Protein AF-0000000080796125 (afdb_homodimer)

Sequence (684 aa):
MLDFKGGNGMNVGIMGLGVYIPDNYIYAEEIAKRTNIPQWVIEEKFGILK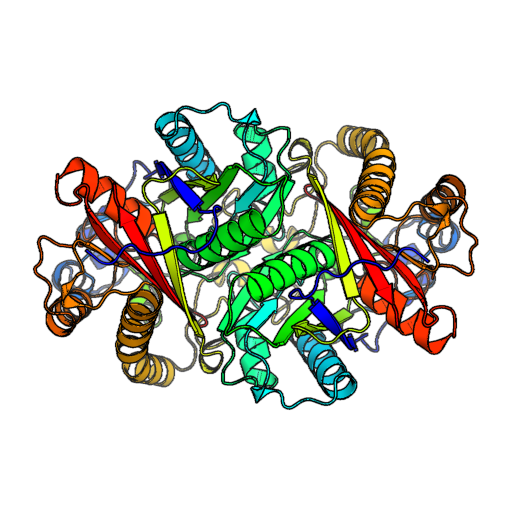KPIPGPEDTTSYMGIQAAKEAIKDAGIDPKDIDLVIWNGGQHKDYPCWLASLKVAHEIGATRAWGFDMEAMCGSMMVGMETAKSLMMNNDNLNTVLLVSGYRNGDLINYEVPETSFMFDIGAGGAALILRKNLNKNLILSSAFRGDGSFSEQCVIEVGGTKKWPMKPEDANKFYFTVREFEKFKANLSEKTMPNFYGVIRDSLKKSGYSEKDIGYLAILHFKRSAHKAVLEELGLKEEQTTYLENYGHLGQNDQVLSMKLALKEGKLNPGDVVVMVGAGIGFVWAATTVKWGMLDFKGGNGMNVGIMGLGVYIPDNYIYAEEIAKRTNIPQWVIEEKFGILKKPIPGPEDTTSYMGIQAAKEAIKDAGIDPKDIDLVIWNGGQHKDYPCWLASLKVAHEIGATRAWGFDMEAMCGSMMVGMETAKSLMMNNDNLNTVLLVSGYRNGDLINYEVPETSFMFDIGAGGAALILRKNLNKNLILSSAFRGDGSFSEQCVIEVGGTKKWPMKPEDANKFYFTVREFEKFKANLSEKTMPNFYGVIRDSLKKSGYSEKDIGYLAILHFKRSAHKAVLEELGLKEEQTTYLENYGHLGQNDQVLSMKLALKEGKLNPGDVVVMVGAGIGFVWAATTVKWG

Radius of gyration: 23.99 Å; Cα contacts (8 Å, |Δi|>4): 1844; chains: 2; bounding box: 51×71×56 Å

Solvent-accessible surface area (backbone atoms only — not comparable to full-atom values): 32157 Å² total; per-residue (Å²): 126,78,66,70,69,62,56,109,59,87,45,39,10,56,53,17,57,18,62,28,69,48,92,41,68,48,39,27,62,58,53,18,68,61,51,76,45,59,43,65,50,36,39,56,45,52,26,23,57,24,21,22,36,66,56,94,75,49,24,19,55,48,26,12,42,52,0,36,54,42,6,38,60,60,44,67,59,58,45,59,61,28,40,33,26,38,20,30,30,47,69,60,22,43,32,45,76,64,48,58,15,24,37,41,29,44,75,64,47,15,74,65,19,27,49,34,28,33,38,32,53,21,13,7,48,43,53,44,50,51,49,50,47,16,41,34,71,68,30,93,83,40,47,26,36,34,43,31,18,15,25,45,65,45,76,33,59,53,62,83,40,69,79,46,51,90,54,71,44,41,12,27,32,12,17,17,37,29,35,26,54,65,58,86,29,28,31,56,65,25,62,24,71,43,35,44,23,90,37,30,75,35,57,37,18,69,33,76,9,47,70,34,65,77,58,44,43,74,40,36,81,44,59,28,58,43,49,47,60,54,67,59,45,50,53,52,46,67,66,45,45,61,60,46,49,53,45,18,49,51,46,5,25,48,73,53,73,44,52,66,88,55,56,41,28,45,22,44,48,54,57,36,38,69,58,56,52,48,51,31,56,75,50,72,49,58,77,73,30,40,60,82,42,27,70,38,25,24,31,52,36,32,26,32,56,48,33,49,53,52,26,50,76,70,68,48,56,51,76,72,26,32,31,38,35,37,25,59,18,80,28,36,29,33,22,10,29,26,28,44,31,78,128,79,68,73,64,65,59,81,84,78,47,38,10,57,54,16,58,18,64,28,70,47,91,40,70,48,40,26,63,59,52,17,66,61,53,75,44,59,43,65,49,37,39,59,45,51,27,24,56,21,21,22,37,65,56,94,76,49,24,18,55,48,25,11,41,52,0,36,54,41,5,38,60,60,44,68,62,60,45,60,62,29,40,32,27,36,20,29,31,49,70,61,22,44,32,47,75,64,48,58,15,25,37,41,29,44,75,64,48,15,76,66,19,26,49,33,30,34,37,34,53,21,13,6,47,44,53,45,50,53,49,51,47,16,41,34,74,67,30,92,84,39,49,25,37,34,42,30,18,15,24,44,63,46,76,31,57,51,61,83,41,70,77,45,53,90,54,71,46,40,12,26,30,12,16,17,38,30,36,25,54,61,59,88,29,28,31,58,64,26,63,24,72,44,35,43,22,89,38,30,76,33,57,38,19,69,33,77,10,47,70,35,62,78,58,44,44,74,40,36,80,44,58,27,56,42,49,48,61,54,67,58,46,52,53,50,45,68,67,46,47,61,61,44,49,53,46,19,47,52,48,5,25,49,71,54,75,43,54,65,88,55,57,42,27,44,22,46,46,54,58,37,38,67,58,54,52,49,51,30,57,75,50,72,49,59,75,73,30,40,60,82,44,28,71,38,24,23,31,51,35,33,25,32,57,49,33,48,54,52,26,51,76,70,67,47,54,52,75,72,26,32,31,38,36,36,25,57,17,81,29,34,28,32,23,11,27,28,29,45,32,78

Secondary structure (DSSP, 8-state):
-------S---EEEEEEEEE--SEEEEHHHHHHHHT--HHIIIIIS--SEEEE--TT--HHHHHHHHHHHHHHHHT--GGG--EEEE-S-SS-SSSS--HHHHHHHHHT-TT-EEEEEEBTBTHHHHHHHHHHHHHHH-TT--EEEEEEEE-GGGG--TT-GGGGGGTTB--EEEEEEEEET--SSEEEEEEEEE-GGGTTTEEE-SSSTTS-S--GGGGGG-SEEESSHHHHHHHHHHHHHHHHHHHHHHHHHHTT--GGGEEEEEE----HHHHHHHHHHHT--GGGB---TTT-B-GGGHHHHHHHHHHHHT-S-TT-EEEEEEEETTTEEEEEEEE--/-------SS--EEEEEEEEE--SEEEEHHHHHHHHT--HHIIIIIS--SEEEE--TT--HHHHHHHHHHHHHHHHT--GGG--EEEE-S-SS-SSSS--HHHHHHHHHT-TT-EEEEEEBTBTHHHHHHHHHHHHHHH-TT--EEEEEEEE-GGGG--TT-GGGGGGTTB--EEEEEEEEET--SSEEEEEEEEE-GGGTTTEEE-SSSGGG-S--GGGGGG-SEEESSHHHHHHHHHHHHHHHHHHHHHHHHHHTT--GGGEEEEEE----HHHHHHHHHHHT--GGGB---TTT-B-GGGHHHHHHHHHHHHT-S-TT-EEEEEEEETTTEEEEEEEE--

Foldseek 3Di:
DPPPCPPVAKFKAWLFKFKWFAPDKDALVVLCVQQVNDSCCCCAWFVAGMATADDPQQFQLSQQLRRQLRRCVSSVDQLLPAAEEEEAADCNGPDHPDFSRVVSCVVSVNVNYDYGYDYPKLQSVQVVVVVLRVCCRVDVPHFKYKYKYWFHLVVQDRSHAVLCVQCSLEHTMMMMTIMGMPPPFQTFAFKFKDFDLVQVPQKDQCDDDPNHDDDDPVSVVSRHIDGDPSVVNVVVCVVPPLVVQVVRQQVQQVSRVHGLVQAQAEQEFEGTPVSVVVNCVVSVHDPLRWDHPNHHGGHRNCSSSVGVVVCVVVVSDDQQGWYKYWYWRGSTMTMIITTRHD/DPPCCPDDFKFKAWLFKFKWFAPDKDALVVLCVQQVNDSVCCCAWFVAGMAGADDPQQFQLSQQLRRQLRRCVSNVDQLLPAAEEEEAADCRGPDHPDFSRVVSCVVSVNVNYDYGYDYPKLQSVQVVVVVLRVCCVVDVPHFKYKYKYWFHLVVQDRSHAVLCVQCSLEHTMMMMTIMGMSPPFFTFAFKFKDFDLVQVPQKDQCDDDPNDPDDDPVSVVSRHIDGDPSVVNVVVCVVPPLVVQVVRQQVQQVSRVHGLVQAQAEQEFEGTPVSVVVNCVVSVHDPLRWDHPNHHGGHRNCRSSVGVVVCVVVVSDDQQGWYKYWYWRGSTMTMIIITRHD

pLDDT: mean 94.79, std 10.9, range [19.53, 98.96]

Structure (mmCIF, N/CA/C/O backbone):
data_AF-0000000080796125-model_v1
#
loop_
_entity.id
_entity.type
_entity.pdbx_description
1 polymer 'Beta-ketoacyl-acyl-carrier-protein synthase I'
#
loop_
_atom_site.group_PDB
_atom_site.id
_atom_site.type_symbol
_atom_site.label_atom_id
_atom_site.label_alt_id
_atom_site.label_comp_id
_atom_site.label_asym_id
_atom_site.label_entity_id
_atom_site.label_seq_id
_atom_site.pdbx_PDB_ins_code
_atom_site.Cartn_x
_atom_site.Cartn_y
_atom_site.Cartn_z
_atom_site.occupancy
_atom_site.B_iso_or_equiv
_atom_site.auth_seq_id
_atom_site.auth_comp_id
_atom_site.auth_asym_id
_atom_site.auth_atom_id
_atom_site.pdbx_PDB_model_num
ATOM 1 N N . MET A 1 1 ? -23.945 32.103 -12.756 1 19.53 1 MET A N 1
ATOM 2 C CA . MET A 1 1 ? -24.343 30.879 -12.066 1 19.53 1 MET A CA 1
ATOM 3 C C . MET A 1 1 ? -24.168 29.663 -12.969 1 19.53 1 MET A C 1
ATOM 5 O O . MET A 1 1 ? -25.003 29.403 -13.837 1 19.53 1 MET A O 1
ATOM 9 N N . LEU A 1 2 ? -23.036 29.545 -13.497 1 23.3 2 LEU A N 1
ATOM 10 C CA . LEU A 1 2 ? -22.85 28.505 -14.503 1 23.3 2 LEU A CA 1
ATOM 11 C C . LEU A 1 2 ? -23.357 27.16 -13.995 1 23.3 2 LEU A C 1
ATOM 13 O O . LEU A 1 2 ? -22.992 26.728 -12.899 1 23.3 2 LEU A O 1
ATOM 17 N N . ASP A 1 3 ? -24.597 26.985 -14.394 1 26.67 3 ASP A N 1
ATOM 18 C CA . ASP A 1 3 ? -25.212 25.682 -14.164 1 26.67 3 ASP A CA 1
ATOM 19 C C . ASP A 1 3 ? -24.198 24.555 -14.35 1 26.67 3 ASP A C 1
ATOM 21 O O . ASP A 1 3 ? -23.645 24.384 -15.439 1 26.67 3 ASP A O 1
ATOM 25 N N . PHE A 1 4 ? -23.351 24.556 -13.465 1 28.19 4 PHE A N 1
ATOM 26 C CA . PHE A 1 4 ? -22.583 23.318 -13.533 1 28.19 4 PHE A CA 1
ATOM 27 C C . PHE A 1 4 ? -23.393 22.214 -14.201 1 28.19 4 PHE A C 1
ATOM 29 O O . PHE A 1 4 ? -24.432 21.799 -13.683 1 28.19 4 PHE A O 1
ATOM 36 N N . LYS A 1 5 ? -23.68 22.642 -15.552 1 27.51 5 LYS A N 1
ATOM 37 C CA . LYS A 1 5 ? -24.301 21.52 -16.249 1 27.51 5 LYS A CA 1
ATOM 38 C C . LYS A 1 5 ? -23.739 20.189 -15.759 1 27.51 5 LYS A C 1
ATOM 40 O O . LYS A 1 5 ? -22.663 19.767 -16.188 1 27.51 5 LYS A O 1
ATOM 45 N N . GLY A 1 6 ? -23.781 20.01 -14.446 1 34.43 6 GLY A N 1
ATOM 46 C CA . GLY A 1 6 ? -23.702 18.584 -14.168 1 34.43 6 GLY A CA 1
ATOM 47 C C . GLY A 1 6 ? -24.357 17.731 -15.238 1 34.43 6 GLY A C 1
ATOM 48 O O . GLY A 1 6 ? -25.559 17.852 -15.486 1 34.43 6 GLY A O 1
ATOM 49 N N . GLY A 1 7 ? -24.063 17.689 -16.343 1 33.15 7 GLY A N 1
ATOM 50 C CA . GLY A 1 7 ? -24.895 16.839 -17.179 1 33.15 7 GLY A CA 1
ATOM 51 C C . GLY A 1 7 ? -25.77 15.891 -16.382 1 33.15 7 GLY A C 1
ATOM 52 O O . GLY A 1 7 ? -25.632 15.788 -15.161 1 33.15 7 GLY A O 1
ATOM 53 N N . ASN A 1 8 ? -26.797 15.206 -16.867 1 43.81 8 ASN A N 1
ATOM 54 C CA . ASN A 1 8 ? -27.827 14.313 -16.349 1 43.81 8 ASN A CA 1
ATOM 55 C C . ASN A 1 8 ? -27.356 13.582 -15.095 1 43.81 8 ASN A C 1
ATOM 57 O O . ASN A 1 8 ? -28.011 12.644 -14.635 1 43.81 8 ASN A O 1
ATOM 61 N N . GLY A 1 9 ? -25.667 13.226 -14.899 1 57.75 9 GLY A N 1
ATOM 62 C CA . GLY A 1 9 ? -24.594 12.286 -15.182 1 57.75 9 GLY A CA 1
ATOM 63 C C . GLY A 1 9 ? -23.858 11.829 -13.937 1 57.75 9 GLY A C 1
ATOM 64 O O . GLY A 1 9 ? -23.945 12.47 -12.888 1 57.75 9 GLY A O 1
ATOM 65 N N . MET A 1 10 ? -23.435 10.96 -13.658 1 85.76 10 MET A N 1
ATOM 66 C CA . MET A 1 10 ? -22.859 10.29 -12.495 1 85.76 10 MET A CA 1
ATOM 67 C C . MET A 1 10 ? -21.829 11.18 -11.809 1 85.76 10 MET A C 1
ATOM 69 O O . MET A 1 10 ? -21.03 11.84 -12.475 1 85.76 10 MET A O 1
ATOM 73 N N . ASN A 1 11 ? -22.295 11.659 -10.553 1 95.44 11 ASN A N 1
ATOM 74 C CA . ASN A 1 11 ? -21.374 12.439 -9.734 1 95.44 11 ASN A CA 1
ATOM 75 C C . ASN A 1 11 ? -20.986 11.692 -8.461 1 95.44 11 ASN A C 1
ATOM 77 O O . ASN A 1 11 ? -21.543 10.635 -8.162 1 95.44 11 ASN A O 1
ATOM 81 N N . VAL A 1 12 ? -19.927 12.253 -7.77 1 98.42 12 VAL A N 1
ATOM 82 C CA . VAL A 1 12 ? -19.45 11.693 -6.51 1 98.42 12 VAL A CA 1
ATOM 83 C C . VAL A 1 12 ? -19.262 12.811 -5.487 1 98.42 12 VAL A C 1
ATOM 85 O O . VAL A 1 12 ? -18.664 13.845 -5.791 1 98.42 12 VAL A O 1
ATOM 88 N N . GLY A 1 13 ? -19.877 12.64 -4.344 1 98.73 13 GLY A N 1
ATOM 89 C CA . GLY A 1 13 ? -19.746 13.613 -3.271 1 98.73 13 GLY A CA 1
ATOM 90 C C . GLY A 1 13 ? -19.175 13.022 -1.996 1 98.73 13 GLY A C 1
ATOM 91 O O . GLY A 1 13 ? -19.126 11.8 -1.84 1 98.73 13 GLY A O 1
ATOM 92 N N . ILE A 1 14 ? -18.662 13.856 -1.145 1 98.87 14 ILE A N 1
ATOM 93 C CA . ILE A 1 14 ? -18.195 13.478 0.184 1 98.87 14 ILE A CA 1
ATOM 94 C C . ILE A 1 14 ? -19.375 13.436 1.153 1 98.87 14 ILE A C 1
ATOM 96 O O . ILE A 1 14 ? -19.985 14.467 1.442 1 98.87 14 ILE A O 1
ATOM 100 N N . MET A 1 15 ? -19.645 12.259 1.721 1 98.59 15 MET A N 1
ATOM 101 C CA . MET A 1 15 ? -20.824 12.043 2.556 1 98.59 15 MET A CA 1
ATOM 102 C C . MET A 1 15 ? -20.474 12.169 4.035 1 98.59 15 MET A C 1
ATOM 104 O O . MET A 1 15 ? -21.335 12.494 4.855 1 98.59 15 MET A O 1
ATOM 108 N N . GLY A 1 16 ? -19.234 11.904 4.31 1 98.68 16 GLY A N 1
ATOM 109 C CA . GLY A 1 16 ? -18.769 11.972 5.686 1 98.68 16 GLY A CA 1
ATOM 110 C C . GLY A 1 16 ? -17.265 12.131 5.8 1 98.68 16 GLY A C 1
ATOM 111 O O . GLY A 1 16 ? -16.521 11.696 4.918 1 98.68 16 GLY A O 1
ATOM 112 N N . LEU A 1 17 ? -16.878 12.777 6.931 1 98.39 17 LEU A N 1
ATOM 113 C CA . LEU A 1 17 ? -15.475 12.99 7.269 1 98.39 17 LEU A CA 1
ATOM 114 C C . LEU A 1 17 ? -15.187 12.544 8.699 1 98.39 17 LEU A C 1
ATOM 116 O O . LEU A 1 17 ? -16.027 12.711 9.586 1 98.39 17 LEU A O 1
ATOM 120 N N . GLY A 1 18 ? -13.992 12.006 8.875 1 98.89 18 GLY A N 1
ATOM 121 C CA . GLY A 1 18 ? -13.506 11.657 10.2 1 98.89 18 GLY A CA 1
ATOM 122 C C . GLY A 1 18 ? -12.016 11.888 10.37 1 98.89 18 GLY A C 1
ATOM 123 O O . GLY A 1 18 ? -11.25 11.762 9.412 1 98.89 18 GLY A O 1
ATOM 124 N N . VAL A 1 19 ? -11.638 12.308 11.588 1 98.88 19 VAL A N 1
ATOM 125 C CA . VAL A 1 19 ? -10.237 12.476 11.959 1 98.88 19 VAL A CA 1
ATOM 126 C C . VAL A 1 19 ? -9.992 11.873 13.341 1 98.88 19 VAL A C 1
ATOM 128 O O . VAL A 1 19 ? -10.903 11.815 14.17 1 98.88 19 VAL A O 1
ATOM 131 N N . TYR A 1 20 ? -8.888 11.395 13.505 1 98.93 20 TYR A N 1
ATOM 132 C CA . TYR A 1 20 ? -8.406 10.945 14.805 1 98.93 20 TYR A CA 1
ATOM 133 C C . TYR A 1 20 ? -7.06 11.579 15.137 1 98.93 20 TYR A C 1
ATOM 135 O O . TYR A 1 20 ? -6.124 11.519 14.336 1 98.93 20 TYR A O 1
ATOM 143 N N . ILE A 1 21 ? -6.957 12.165 16.261 1 98.83 21 ILE A N 1
ATOM 144 C CA . ILE A 1 21 ? -5.736 12.77 16.782 1 98.83 21 ILE A CA 1
ATOM 145 C C . ILE A 1 21 ? -5.352 12.104 18.101 1 98.83 21 ILE A C 1
ATOM 147 O O . ILE A 1 21 ? -6.153 12.061 19.038 1 98.83 21 ILE A O 1
ATOM 151 N N . PRO A 1 22 ? -4.109 11.604 18.17 1 98.62 22 PRO A N 1
ATOM 152 C CA . PRO A 1 22 ? -3.655 11.054 19.45 1 98.62 22 PRO A CA 1
ATOM 153 C C . PRO A 1 22 ? -3.72 12.072 20.586 1 98.62 22 PRO A C 1
ATOM 155 O O . PRO A 1 22 ? -3.669 13.28 20.341 1 98.62 22 PRO A O 1
ATOM 158 N N . ASP A 1 23 ? -3.743 11.518 21.784 1 97.25 23 ASP A N 1
ATOM 159 C CA . ASP A 1 23 ? -3.919 12.367 22.958 1 97.25 23 ASP A CA 1
ATOM 160 C C . ASP A 1 23 ? -2.585 12.953 23.417 1 97.25 23 ASP A C 1
ATOM 162 O O . ASP A 1 23 ? -2.556 13.918 24.184 1 97.25 23 ASP A O 1
ATOM 166 N N . ASN A 1 24 ? -1.433 12.44 23.016 1 97.97 24 ASN A N 1
ATOM 167 C CA . ASN A 1 24 ? -0.111 12.896 23.431 1 97.97 24 ASN A CA 1
ATOM 168 C C . ASN A 1 24 ? 0.459 13.923 22.458 1 97.97 24 ASN A C 1
ATOM 170 O O . ASN A 1 24 ? 0.29 13.795 21.244 1 97.97 24 ASN A O 1
ATOM 174 N N . TYR A 1 25 ? 1.162 14.876 22.996 1 98.3 25 TYR A N 1
ATOM 175 C CA . TYR A 1 25 ? 1.769 15.933 22.195 1 98.3 25 TYR A CA 1
ATOM 176 C C . TYR A 1 25 ? 3.224 16.151 22.593 1 98.3 25 TYR A C 1
ATOM 178 O O . TYR A 1 25 ? 3.609 15.884 23.734 1 98.3 25 TYR A O 1
ATOM 186 N N . ILE A 1 26 ? 4.023 16.596 21.66 1 98.32 26 ILE A N 1
ATOM 187 C CA . ILE A 1 26 ? 5.332 17.189 21.911 1 98.32 26 ILE A CA 1
ATOM 188 C C . ILE A 1 26 ? 5.298 18.677 21.568 1 98.32 26 ILE A C 1
ATOM 190 O O . ILE A 1 26 ? 4.742 19.071 20.54 1 98.32 26 ILE A O 1
ATOM 194 N N . TYR A 1 27 ? 5.819 19.433 22.403 1 98.03 27 TYR A N 1
ATOM 195 C CA . TYR A 1 27 ? 5.768 20.883 22.25 1 98.03 27 TYR A CA 1
ATOM 196 C C . TYR A 1 27 ? 7.053 21.411 21.624 1 98.03 27 TYR A C 1
ATOM 198 O O . TYR A 1 27 ? 8.074 20.719 21.61 1 98.03 27 TYR A O 1
ATOM 206 N N . ALA A 1 28 ? 6.93 22.665 21.119 1 98.11 28 ALA A N 1
ATOM 207 C CA . ALA A 1 28 ? 8.064 23.315 20.467 1 98.11 28 ALA A CA 1
ATOM 208 C C . ALA A 1 28 ? 9.292 23.314 21.373 1 98.11 28 ALA A C 1
ATOM 210 O O . ALA A 1 28 ? 10.418 23.139 20.902 1 98.11 28 ALA A O 1
ATOM 211 N N . GLU A 1 29 ? 9.134 23.476 22.586 1 97.73 29 GLU A N 1
ATOM 212 C CA . GLU A 1 29 ? 10.23 23.496 23.55 1 97.73 29 GLU A CA 1
ATOM 213 C C . GLU A 1 29 ? 10.989 22.172 23.551 1 97.73 29 GLU A C 1
ATOM 215 O O . GLU A 1 29 ? 12.221 22.156 23.521 1 97.73 29 GLU A O 1
ATOM 220 N N . GLU A 1 30 ? 10.266 21.141 23.653 1 97.24 30 GLU A N 1
ATOM 221 C CA . GLU A 1 30 ? 10.898 19.825 23.673 1 97.24 30 GLU A CA 1
ATOM 222 C C . GLU A 1 30 ? 11.597 19.528 22.35 1 97.24 30 GLU A C 1
ATOM 224 O O . GLU A 1 30 ? 12.674 18.929 22.331 1 97.24 30 GLU A O 1
ATOM 229 N N . ILE A 1 31 ? 10.97 19.915 21.206 1 96.9 31 ILE A N 1
ATOM 230 C CA . ILE A 1 31 ? 11.607 19.739 19.906 1 96.9 31 ILE A CA 1
ATOM 231 C C . ILE A 1 31 ? 12.923 20.513 19.866 1 96.9 31 ILE A C 1
ATOM 233 O O . ILE A 1 31 ? 13.936 20.003 19.381 1 96.9 31 ILE A O 1
ATOM 237 N N . ALA A 1 32 ? 12.884 21.741 20.327 1 96.8 32 ALA A N 1
ATOM 238 C CA . ALA A 1 32 ? 14.091 22.563 20.389 1 96.8 32 ALA A CA 1
ATOM 239 C C . ALA A 1 32 ? 15.19 21.864 21.185 1 96.8 32 ALA A C 1
ATOM 241 O O . ALA A 1 32 ? 16.346 21.826 20.757 1 96.8 32 ALA A O 1
ATOM 242 N N . LYS A 1 33 ? 14.874 21.236 22.28 1 96.19 33 LYS A N 1
ATOM 243 C CA . LYS A 1 33 ? 15.829 20.532 23.132 1 96.19 33 LYS A CA 1
ATOM 244 C C . LYS A 1 33 ? 16.424 19.326 22.411 1 96.19 33 LYS A C 1
ATOM 246 O O . LYS A 1 33 ? 17.628 19.077 22.496 1 96.19 33 LYS A O 1
ATOM 251 N N . ARG A 1 34 ? 15.628 18.677 21.67 1 95.34 34 ARG A N 1
ATOM 252 C CA . ARG A 1 34 ? 16.062 17.449 21.012 1 95.34 34 ARG A CA 1
ATOM 253 C C . ARG A 1 34 ? 16.924 17.756 19.792 1 95.34 34 ARG A C 1
ATOM 255 O O . ARG A 1 34 ? 17.694 16.907 19.34 1 95.34 34 ARG A O 1
ATOM 262 N N . THR A 1 35 ? 16.798 18.891 19.136 1 94.76 35 THR A N 1
ATOM 263 C CA . THR A 1 35 ? 17.423 19.176 17.849 1 94.76 35 THR A CA 1
ATOM 264 C C . THR A 1 35 ? 18.518 20.229 18.002 1 94.76 35 THR A C 1
ATOM 266 O O . THR A 1 35 ? 19.313 20.443 17.084 1 94.76 35 THR A O 1
ATOM 269 N N . ASN A 1 36 ? 18.609 21.051 19.01 1 91.45 36 ASN A N 1
ATOM 270 C CA . ASN A 1 36 ? 19.487 22.191 19.254 1 91.45 36 ASN A CA 1
ATOM 271 C C . ASN A 1 36 ? 19.158 23.36 18.33 1 91.45 36 ASN A C 1
ATOM 273 O O . ASN A 1 36 ? 20.04 24.146 17.978 1 91.45 36 ASN A O 1
ATOM 277 N N . ILE A 1 37 ? 17.994 23.367 17.775 1 95.82 37 ILE A N 1
ATOM 278 C CA . ILE A 1 37 ? 17.431 24.509 17.064 1 95.82 37 ILE A CA 1
ATOM 279 C C . ILE A 1 37 ? 16.691 25.415 18.045 1 95.82 37 ILE A C 1
ATOM 281 O O . ILE A 1 37 ? 15.929 24.936 18.889 1 95.82 37 ILE A O 1
ATOM 285 N N . PRO A 1 38 ? 16.919 26.672 17.943 1 97.12 38 PRO A N 1
ATOM 286 C CA . PRO A 1 38 ? 16.219 27.56 18.874 1 97.12 38 PRO A CA 1
ATOM 287 C C . PRO A 1 38 ? 14.7 27.423 18.792 1 97.12 38 PRO A C 1
ATOM 289 O O . PRO A 1 38 ? 14.15 27.253 17.701 1 97.12 38 PRO A O 1
ATOM 292 N N . GLN A 1 39 ? 14.13 27.516 19.976 1 97.34 39 GLN A N 1
ATOM 293 C CA . GLN A 1 39 ? 12.686 27.327 20.074 1 97.34 39 GLN A CA 1
ATOM 294 C C . GLN A 1 39 ? 11.943 28.284 19.146 1 97.34 39 GLN A C 1
ATOM 296 O O . GLN A 1 39 ? 10.946 27.908 18.526 1 97.34 39 GLN A O 1
ATOM 301 N N . TRP A 1 40 ? 12.373 29.556 18.996 1 97.53 40 TRP A N 1
ATOM 302 C CA . TRP A 1 40 ? 11.683 30.542 18.169 1 97.53 40 TRP A CA 1
ATOM 303 C C . TRP A 1 40 ? 11.694 30.125 16.702 1 97.53 40 TRP A C 1
ATOM 305 O O . TRP A 1 40 ? 10.758 30.427 15.958 1 97.53 40 TRP A O 1
ATOM 315 N N . VAL A 1 41 ? 12.743 29.429 16.243 1 97.31 41 VAL A N 1
ATOM 316 C CA . VAL A 1 41 ? 12.821 28.942 14.869 1 97.31 41 VAL A CA 1
ATOM 317 C C . VAL A 1 41 ? 11.763 27.865 14.642 1 97.31 41 VAL A C 1
ATOM 319 O O . VAL A 1 41 ? 11.102 27.845 13.6 1 97.31 41 VAL A O 1
ATOM 322 N N . ILE A 1 42 ? 11.589 26.97 15.654 1 97.1 42 ILE A N 1
ATOM 323 C CA . ILE A 1 42 ? 10.583 25.917 15.577 1 97.1 42 ILE A CA 1
ATOM 324 C C . ILE A 1 42 ? 9.189 26.538 15.527 1 97.1 42 ILE A C 1
ATOM 326 O O . ILE A 1 42 ? 8.367 26.167 14.685 1 97.1 42 ILE A O 1
ATOM 330 N N . GLU A 1 43 ? 8.926 27.531 16.342 1 98.01 43 GLU A N 1
ATOM 331 C CA . GLU A 1 43 ? 7.607 28.147 16.452 1 98.01 43 GLU A CA 1
ATOM 332 C C . GLU A 1 43 ? 7.311 29.035 15.247 1 98.01 43 GLU A C 1
ATOM 334 O O . GLU A 1 43 ? 6.22 28.972 14.676 1 98.01 43 GLU A O 1
ATOM 339 N N . GLU A 1 44 ? 8.274 29.809 14.74 1 96.49 44 GLU A N 1
ATOM 340 C CA . GLU A 1 44 ? 8.005 30.842 13.745 1 96.49 44 GLU A CA 1
ATOM 341 C C . GLU A 1 44 ? 8.323 30.348 12.336 1 96.49 44 GLU A C 1
ATOM 343 O O . GLU A 1 44 ? 7.595 30.65 11.388 1 96.49 44 GLU A O 1
ATOM 348 N N . LYS A 1 45 ? 9.4 29.594 12.204 1 95.71 45 LYS A N 1
ATOM 349 C CA . LYS A 1 45 ? 9.804 29.159 10.87 1 95.71 45 LYS A CA 1
ATOM 350 C C . LYS A 1 45 ? 9.153 27.828 10.505 1 95.71 45 LYS A C 1
ATOM 352 O O . LYS A 1 45 ? 8.483 27.721 9.475 1 95.71 45 LYS A O 1
ATOM 357 N N . PHE A 1 46 ? 9.273 26.833 11.424 1 95.74 46 PHE A N 1
ATOM 358 C CA . PHE A 1 46 ? 8.622 25.554 11.168 1 95.74 46 PHE A CA 1
ATOM 359 C C . PHE A 1 46 ? 7.114 25.667 11.359 1 95.74 46 PHE A C 1
ATOM 361 O O . PHE A 1 46 ? 6.356 24.83 10.864 1 95.74 46 PHE A O 1
ATOM 368 N N . GLY A 1 47 ? 6.699 26.699 12.16 1 97.25 47 GLY A N 1
ATOM 369 C CA . GLY A 1 47 ? 5.283 26.94 12.388 1 97.25 47 GLY A CA 1
ATOM 370 C C . GLY A 1 47 ? 4.636 25.898 13.28 1 97.25 47 GLY A C 1
ATOM 371 O O . GLY A 1 47 ? 3.487 25.51 13.059 1 97.25 47 GLY A O 1
ATOM 372 N N . ILE A 1 48 ? 5.382 25.354 14.313 1 97.9 48 ILE A N 1
ATOM 373 C CA . ILE A 1 48 ? 4.856 24.323 15.2 1 97.9 48 ILE A CA 1
ATOM 374 C C . ILE A 1 48 ? 4.864 24.83 16.641 1 97.9 48 ILE A C 1
ATOM 376 O O . ILE A 1 48 ? 5.919 25.177 17.178 1 97.9 48 ILE A O 1
ATOM 380 N N . LEU A 1 49 ? 3.684 24.916 17.238 1 98.49 49 LEU A N 1
ATOM 381 C CA . LEU A 1 49 ? 3.589 25.133 18.678 1 98.49 49 LEU A CA 1
ATOM 382 C C . LEU A 1 49 ? 3.569 23.805 19.427 1 98.49 49 LEU A C 1
ATOM 384 O O . LEU A 1 49 ? 4.182 23.678 20.49 1 98.49 49 LEU A O 1
ATOM 388 N N . LYS A 1 50 ? 2.929 22.83 18.94 1 98.57 50 LYS A N 1
ATOM 389 C CA . LYS A 1 50 ? 2.892 21.436 19.374 1 98.57 50 LYS A CA 1
ATOM 390 C C . LYS A 1 50 ? 2.446 20.519 18.239 1 98.57 50 LYS A C 1
ATOM 392 O O . LYS A 1 50 ? 1.905 20.983 17.234 1 98.57 50 LYS A O 1
ATOM 397 N N . LYS A 1 51 ? 2.673 19.295 18.37 1 98.68 51 LYS A N 1
ATOM 398 C CA . LYS A 1 51 ? 2.196 18.303 17.411 1 98.68 51 LYS A CA 1
ATOM 399 C C . LYS A 1 51 ? 1.895 16.974 18.098 1 98.68 51 LYS A C 1
ATOM 401 O O . LYS A 1 51 ? 2.542 16.62 19.086 1 98.68 51 LYS A O 1
ATOM 406 N N . PRO A 1 52 ? 0.859 16.257 17.615 1 98.79 52 PRO A N 1
ATOM 407 C CA . PRO A 1 52 ? 0.504 14.978 18.235 1 98.79 52 PRO A CA 1
ATOM 408 C C . PRO A 1 52 ? 1.536 13.885 17.967 1 98.79 52 PRO A C 1
ATOM 410 O O . PRO A 1 52 ? 2.084 13.805 16.865 1 98.79 52 PRO A O 1
ATOM 413 N N . ILE A 1 53 ? 1.809 13.069 18.981 1 98.2 53 ILE A N 1
ATOM 414 C CA . ILE A 1 53 ? 2.651 11.882 18.879 1 98.2 53 ILE A CA 1
ATOM 415 C C . ILE A 1 53 ? 1.861 10.65 19.315 1 98.2 53 ILE A C 1
ATOM 417 O O . ILE A 1 53 ? 0.982 10.74 20.175 1 98.2 53 ILE A O 1
ATOM 421 N N . PRO A 1 54 ? 2.116 9.541 18.711 1 98.23 54 PRO A N 1
ATOM 422 C CA . PRO A 1 54 ? 1.336 8.337 19.006 1 98.23 54 PRO A CA 1
ATOM 423 C C . PRO A 1 54 ? 1.61 7.784 20.403 1 98.23 54 PRO A C 1
ATOM 425 O O . PRO A 1 54 ? 2.749 7.827 20.875 1 98.23 54 PRO A O 1
ATOM 428 N N . GLY A 1 55 ? 0.556 7.321 21.066 1 96.59 55 GLY A N 1
ATOM 429 C CA . GLY A 1 55 ? 0.693 6.501 22.259 1 96.59 55 GLY A CA 1
ATOM 430 C C . GLY A 1 55 ? 0.808 5.019 21.955 1 96.59 55 GLY A C 1
ATOM 431 O O . GLY A 1 55 ? 0.913 4.626 20.791 1 96.59 55 GLY A O 1
ATOM 432 N N . PRO A 1 56 ? 0.732 4.172 22.976 1 93.87 56 PRO A N 1
ATOM 433 C CA . PRO A 1 56 ? 0.939 2.732 22.802 1 93.87 56 PRO A CA 1
ATOM 434 C C . PRO A 1 56 ? -0.141 2.08 21.942 1 93.87 56 PRO A C 1
ATOM 436 O O . PRO A 1 56 ? 0.131 1.103 21.239 1 93.87 56 PRO A O 1
ATOM 439 N N . GLU A 1 57 ? -1.311 2.61 21.951 1 96.41 57 GLU A N 1
ATOM 440 C CA . GLU A 1 57 ? -2.414 2 21.215 1 96.41 57 GLU A CA 1
ATOM 441 C C . GLU A 1 57 ? -2.53 2.583 19.81 1 96.41 57 GLU A C 1
ATOM 443 O O . GLU A 1 57 ? -3.246 2.043 18.964 1 96.41 57 GLU A O 1
ATOM 448 N N . ASP A 1 58 ? -1.87 3.688 19.536 1 98.43 58 ASP A N 1
ATOM 449 C CA . ASP A 1 58 ? -2.031 4.453 18.303 1 98.43 58 ASP A CA 1
ATOM 450 C C . ASP A 1 58 ? -1.165 3.88 17.184 1 98.43 58 ASP A C 1
ATOM 452 O O . ASP A 1 58 ? -0.271 4.559 16.674 1 98.43 58 ASP A O 1
ATOM 456 N N . THR A 1 59 ? -1.494 2.572 16.786 1 98.51 59 THR A N 1
ATOM 457 C CA . THR A 1 59 ? -0.881 2.081 15.557 1 98.51 59 THR A CA 1
ATOM 458 C C . THR A 1 59 ? -1.442 2.813 14.342 1 98.51 59 THR A C 1
ATOM 460 O O . THR A 1 59 ? -2.458 3.505 14.442 1 98.51 59 THR A O 1
ATOM 463 N N . THR A 1 60 ? -0.713 2.721 13.3 1 98.69 60 THR A N 1
ATOM 464 C CA . THR A 1 60 ? -1.129 3.427 12.094 1 98.69 60 THR A CA 1
ATOM 465 C C . THR A 1 60 ? -2.549 3.032 11.699 1 98.69 60 THR A C 1
ATOM 467 O O . THR A 1 60 ? -3.398 3.896 11.469 1 98.69 60 THR A O 1
ATOM 470 N N . SER A 1 61 ? -2.885 1.675 11.649 1 98.66 61 SER A N 1
ATOM 471 C CA . SER A 1 61 ? -4.219 1.24 11.247 1 98.66 61 SER A CA 1
ATOM 472 C C . SER A 1 61 ? -5.26 1.605 12.3 1 98.66 61 SER A C 1
ATOM 474 O O . SER A 1 61 ? -6.407 1.91 11.967 1 98.66 61 SER A O 1
ATOM 476 N N . TYR A 1 62 ? -4.849 1.594 13.61 1 98.74 62 TYR A N 1
ATOM 477 C CA . TYR A 1 62 ? -5.781 1.975 14.666 1 98.74 62 TYR A CA 1
ATOM 478 C C . TYR A 1 62 ? -6.289 3.397 14.457 1 98.74 62 TYR A C 1
ATOM 480 O O . TYR A 1 62 ? -7.494 3.649 14.531 1 98.74 62 TYR A O 1
ATOM 488 N N . MET A 1 63 ? -5.402 4.29 14.191 1 98.91 63 MET A N 1
ATOM 489 C CA . MET A 1 63 ? -5.781 5.688 14.003 1 98.91 63 MET A CA 1
ATOM 490 C C . MET A 1 63 ? -6.699 5.845 12.795 1 98.91 63 MET A C 1
ATOM 492 O O . MET A 1 63 ? -7.677 6.592 12.847 1 98.91 63 MET A O 1
ATOM 496 N N . GLY A 1 64 ? -6.354 5.152 11.689 1 98.92 64 GLY A N 1
ATOM 497 C CA . GLY A 1 64 ? -7.242 5.153 10.538 1 98.92 64 GLY A CA 1
ATOM 498 C C . GLY A 1 64 ? -8.614 4.58 10.842 1 98.92 64 GLY A C 1
ATOM 499 O O . GLY A 1 64 ? -9.629 5.113 10.389 1 98.92 64 GLY A O 1
ATOM 500 N N . ILE A 1 65 ? -8.684 3.474 11.615 1 98.92 65 ILE A N 1
ATOM 501 C CA . ILE A 1 65 ? -9.936 2.809 11.959 1 98.92 65 ILE A CA 1
ATOM 502 C C . ILE A 1 65 ? -10.808 3.749 12.789 1 98.92 65 ILE A C 1
ATOM 504 O O . ILE A 1 65 ? -12.011 3.864 12.547 1 98.92 65 ILE A O 1
ATOM 508 N N . GLN A 1 66 ? -10.191 4.419 13.754 1 98.93 66 GLN A N 1
ATOM 509 C CA . GLN A 1 66 ? -10.947 5.373 14.559 1 98.93 66 GLN A CA 1
ATOM 510 C C . GLN A 1 66 ? -11.5 6.504 13.696 1 98.93 66 GLN A C 1
ATOM 512 O O . GLN A 1 66 ? -12.654 6.907 13.857 1 98.93 66 GLN A O 1
ATOM 517 N N . ALA A 1 67 ? -10.687 7.033 12.801 1 98.94 67 ALA A N 1
ATOM 518 C CA . ALA A 1 67 ? -11.153 8.064 11.878 1 98.94 67 ALA A CA 1
ATOM 519 C C . ALA A 1 67 ? -12.292 7.545 11.005 1 98.94 67 ALA A C 1
ATOM 521 O O . ALA A 1 67 ? -13.256 8.267 10.738 1 98.94 67 ALA A O 1
ATOM 522 N N . ALA A 1 68 ? -12.183 6.321 10.502 1 98.96 68 ALA A N 1
ATOM 523 C CA . ALA A 1 68 ? -13.221 5.707 9.677 1 98.96 68 ALA A CA 1
ATOM 524 C C . ALA A 1 68 ? -14.537 5.598 10.441 1 98.96 68 ALA A C 1
ATOM 526 O O . ALA A 1 68 ? -15.606 5.87 9.891 1 98.96 68 ALA A O 1
ATOM 527 N N . LYS A 1 69 ? -14.422 5.138 11.701 1 98.91 69 LYS A N 1
ATOM 528 C CA . LYS A 1 69 ? -15.624 5.046 12.526 1 98.91 69 LYS A CA 1
ATOM 529 C C . LYS A 1 69 ? -16.307 6.404 12.657 1 98.91 69 LYS A C 1
ATOM 531 O O . LYS A 1 69 ? -17.533 6.499 12.572 1 98.91 69 LYS A O 1
ATOM 536 N N . GLU A 1 70 ? -15.547 7.434 12.851 1 98.89 70 GLU A N 1
ATOM 537 C CA . GLU A 1 70 ? -16.111 8.779 12.923 1 98.89 70 GLU A CA 1
ATOM 538 C C . GLU A 1 70 ? -16.749 9.182 11.597 1 98.89 70 GLU A C 1
ATOM 540 O O . GLU A 1 70 ? -17.826 9.782 11.577 1 98.89 70 GLU A O 1
ATOM 545 N N . ALA A 1 71 ? -16.051 8.918 10.489 1 98.89 71 ALA A N 1
ATOM 546 C CA . ALA A 1 71 ? -16.588 9.259 9.174 1 98.89 71 ALA A CA 1
ATOM 547 C C . ALA A 1 71 ? -17.909 8.538 8.918 1 98.89 71 ALA A C 1
ATOM 549 O O . ALA A 1 71 ? -18.83 9.108 8.329 1 98.89 71 ALA A O 1
ATOM 550 N N . ILE A 1 72 ? -18.013 7.287 9.257 1 98.88 72 ILE A N 1
ATOM 551 C CA . ILE A 1 72 ? -19.216 6.48 9.086 1 98.88 72 ILE A CA 1
ATOM 552 C C . ILE A 1 72 ? -20.362 7.085 9.895 1 98.88 72 ILE A C 1
ATOM 554 O O . ILE A 1 72 ? -21.485 7.204 9.4 1 98.88 72 ILE A O 1
ATOM 558 N N . LYS A 1 73 ? -20.045 7.423 11.129 1 98.71 73 LYS A N 1
ATOM 559 C CA . LYS A 1 73 ? -21.037 8.093 11.965 1 98.71 73 LYS A CA 1
ATOM 560 C C . LYS A 1 73 ? -21.494 9.405 11.334 1 98.71 73 LYS A C 1
ATOM 562 O O . LYS A 1 73 ? -22.692 9.69 11.281 1 98.71 73 LYS A O 1
ATOM 567 N N . ASP A 1 74 ? -20.587 10.177 10.879 1 98.55 74 ASP A N 1
ATOM 568 C CA . ASP A 1 74 ? -20.883 11.453 10.237 1 98.55 74 ASP A CA 1
ATOM 569 C C . ASP A 1 74 ? -21.752 11.256 8.996 1 98.55 74 ASP A C 1
ATOM 571 O O . ASP A 1 74 ? -22.65 12.056 8.728 1 98.55 74 ASP A O 1
ATOM 575 N N . ALA A 1 75 ? -21.493 10.263 8.198 1 98.41 75 ALA A N 1
ATOM 576 C CA . ALA A 1 75 ? -22.223 9.961 6.969 1 98.41 75 ALA A CA 1
ATOM 577 C C . ALA A 1 75 ? -23.598 9.376 7.277 1 98.41 75 ALA A C 1
ATOM 579 O O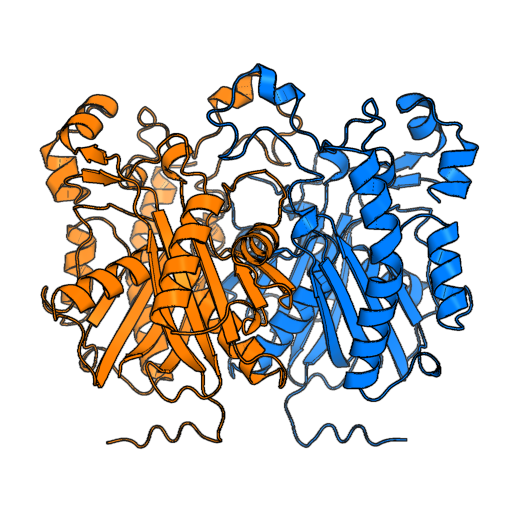 . ALA A 1 75 ? -24.483 9.368 6.418 1 98.41 75 ALA A O 1
ATOM 580 N N . GLY A 1 76 ? -23.734 8.747 8.474 1 98.48 76 GLY A N 1
ATOM 581 C CA . GLY A 1 76 ? -24.997 8.137 8.859 1 98.48 76 GLY A CA 1
ATOM 582 C C . GLY A 1 76 ? -25.316 6.88 8.072 1 98.48 76 GLY A C 1
ATOM 583 O O . GLY A 1 76 ? -26.455 6.68 7.646 1 98.48 76 GLY A O 1
ATOM 584 N N . ILE A 1 77 ? -24.39 6.014 7.861 1 98.35 77 ILE A N 1
ATOM 585 C CA . ILE A 1 77 ? -24.617 4.81 7.07 1 98.35 77 ILE A CA 1
ATOM 586 C C . ILE A 1 77 ? -24.248 3.576 7.891 1 98.35 77 ILE A C 1
ATOM 588 O O . ILE A 1 77 ? -23.62 3.69 8.946 1 98.35 77 ILE A O 1
ATOM 592 N N . ASP A 1 78 ? -24.651 2.391 7.394 1 98.47 78 ASP A N 1
ATOM 593 C CA . ASP A 1 78 ? -24.192 1.098 7.892 1 98.47 78 ASP A CA 1
ATOM 594 C C . ASP A 1 78 ? -22.866 0.7 7.249 1 98.47 78 ASP A C 1
ATOM 596 O O . ASP A 1 78 ? -22.703 0.809 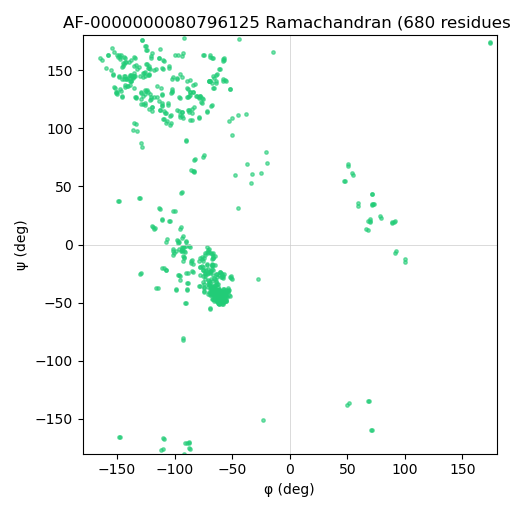6.032 1 98.47 78 ASP A O 1
ATOM 600 N N . PRO A 1 79 ? -21.956 0.312 8.051 1 98.51 79 PRO A N 1
ATOM 601 C CA . PRO A 1 79 ? -20.677 -0.106 7.471 1 98.51 79 PRO A CA 1
ATOM 602 C C . PRO A 1 79 ? -20.844 -1.118 6.34 1 98.51 79 PRO A C 1
ATOM 604 O O . PRO A 1 79 ? -20.019 -1.168 5.424 1 98.51 79 PRO A O 1
ATOM 607 N N . LYS A 1 80 ? -21.868 -1.955 6.341 1 97.83 80 LYS A N 1
ATOM 608 C CA . LYS A 1 80 ? -22.119 -2.964 5.315 1 97.83 80 LYS A CA 1
ATOM 609 C C . LYS A 1 80 ? -22.458 -2.314 3.977 1 97.83 80 LYS A C 1
ATOM 611 O O . LYS A 1 80 ? -22.465 -2.982 2.941 1 97.83 80 LYS A O 1
ATOM 616 N N . ASP A 1 81 ? -22.728 -0.962 3.928 1 97.93 81 ASP A N 1
ATOM 617 C CA . ASP A 1 81 ? -23.016 -0.223 2.703 1 97.93 81 ASP A CA 1
ATOM 618 C C . ASP A 1 81 ? -21.734 0.089 1.935 1 97.93 81 ASP A C 1
ATOM 620 O O . ASP A 1 81 ? -21.783 0.487 0.769 1 97.93 81 ASP A O 1
ATOM 624 N N . ILE A 1 82 ? -20.628 -0.103 2.653 1 98.74 82 ILE A N 1
ATOM 625 C CA . ILE A 1 82 ? -19.354 0.23 2.026 1 98.74 82 ILE A CA 1
ATOM 626 C C . ILE A 1 82 ? -18.942 -0.888 1.071 1 98.74 82 ILE A C 1
ATOM 628 O O . ILE A 1 82 ? -18.895 -2.058 1.458 1 98.74 82 ILE A O 1
ATOM 632 N N . ASP A 1 83 ? -18.662 -0.533 -0.207 1 98.6 83 ASP A N 1
ATOM 633 C CA . ASP A 1 83 ? -18.357 -1.497 -1.26 1 98.6 83 ASP A CA 1
ATOM 634 C C . ASP A 1 83 ? -16.849 -1.68 -1.417 1 98.6 83 ASP A C 1
ATOM 636 O O . ASP A 1 83 ? -16.392 -2.715 -1.906 1 98.6 83 ASP A O 1
ATOM 640 N N . LEU A 1 84 ? -16.13 -0.648 -1.06 1 98.73 84 LEU A N 1
ATOM 641 C CA . LEU A 1 84 ? -14.69 -0.618 -1.29 1 98.73 84 LEU A CA 1
ATOM 642 C C . LEU A 1 84 ? -13.987 0.216 -0.223 1 98.73 84 LEU A C 1
ATOM 644 O O . LEU A 1 84 ? -14.459 1.296 0.136 1 98.73 84 LEU A O 1
ATOM 648 N N . VAL A 1 85 ? -12.937 -0.335 0.347 1 98.86 85 VAL A N 1
ATOM 649 C CA . VAL A 1 85 ? -12.068 0.388 1.269 1 98.86 85 VAL A CA 1
ATOM 650 C C . VAL A 1 85 ? -10.704 0.617 0.622 1 98.86 85 VAL A C 1
ATOM 652 O O . VAL A 1 85 ? -10.016 -0.339 0.254 1 98.86 85 VAL A O 1
ATOM 655 N N . ILE A 1 86 ? -10.296 1.881 0.433 1 98.92 86 ILE A N 1
ATOM 656 C CA . ILE A 1 86 ? -8.975 2.248 -0.066 1 98.92 86 ILE A CA 1
ATOM 657 C C . ILE A 1 86 ? -8.137 2.828 1.071 1 98.92 86 ILE A C 1
ATOM 659 O O . ILE A 1 86 ? -8.469 3.88 1.622 1 98.92 86 ILE A O 1
ATOM 663 N N . TRP A 1 87 ? -7.129 2.121 1.418 1 98.78 87 TRP A N 1
ATOM 664 C CA . TRP A 1 87 ? -6.145 2.664 2.348 1 98.78 87 TRP A CA 1
ATOM 665 C C . TRP A 1 87 ? -5.196 3.623 1.637 1 98.78 87 TRP A C 1
ATOM 667 O O . TRP A 1 87 ? -4.387 3.203 0.807 1 98.78 87 TRP A O 1
ATOM 677 N N . ASN A 1 88 ? -5.238 4.843 1.821 1 97.9 88 ASN A N 1
ATOM 678 C CA . ASN A 1 88 ? -4.29 5.797 1.254 1 97.9 88 ASN A CA 1
ATOM 679 C C . ASN A 1 88 ? -3.427 6.439 2.336 1 97.9 88 ASN A C 1
ATOM 681 O O . ASN A 1 88 ? -3.117 7.63 2.264 1 97.9 88 ASN A O 1
ATOM 685 N N . GLY A 1 89 ? -3.122 5.729 3.46 1 97.4 89 GLY A N 1
ATOM 686 C CA . GLY A 1 89 ? -2.308 6.147 4.59 1 97.4 89 GLY A CA 1
ATOM 687 C C . GLY A 1 89 ? -0.828 5.878 4.392 1 97.4 89 GLY A C 1
ATOM 688 O O . GLY A 1 89 ? -0.395 5.545 3.287 1 97.4 89 GLY A O 1
ATOM 689 N N . GLY A 1 90 ? -0.115 6.177 5.441 1 96.3 90 GLY A N 1
ATOM 690 C CA . GLY A 1 90 ? 1.33 6.02 5.397 1 96.3 90 GLY A CA 1
ATOM 691 C C . GLY A 1 90 ? 1.767 4.59 5.136 1 96.3 90 GLY A C 1
ATOM 692 O O . GLY A 1 90 ? 1.039 3.646 5.449 1 96.3 90 GLY A O 1
ATOM 693 N N . GLN A 1 91 ? 2.944 4.43 4.497 1 96.82 91 GLN A N 1
ATOM 694 C CA . GLN A 1 91 ? 3.515 3.118 4.213 1 96.82 91 GLN A CA 1
ATOM 695 C C . GLN A 1 91 ? 4.11 2.493 5.472 1 96.82 91 GLN A C 1
ATOM 697 O O . GLN A 1 91 ? 4.319 1.279 5.529 1 96.82 91 GLN A O 1
ATOM 702 N N . HIS A 1 92 ? 4.444 3.375 6.493 1 97.77 92 HIS A N 1
ATOM 703 C CA . HIS A 1 92 ? 4.805 2.852 7.806 1 97.77 92 HIS A CA 1
ATOM 704 C C . HIS A 1 92 ? 3.574 2.357 8.559 1 97.77 92 HIS A C 1
ATOM 706 O O . HIS A 1 92 ? 3.083 3.033 9.467 1 97.77 92 HIS A O 1
ATOM 712 N N . LYS A 1 93 ? 3.08 1.179 8.18 1 98.03 93 LYS A N 1
ATOM 713 C CA . LYS A 1 93 ? 1.862 0.573 8.71 1 98.03 93 LYS A CA 1
ATOM 714 C C . LYS A 1 93 ? 2.167 -0.312 9.914 1 98.03 93 LYS A C 1
ATOM 716 O O . LYS A 1 93 ? 3.279 -0.285 10.446 1 98.03 93 LYS A O 1
ATOM 721 N N . ASP A 1 94 ? 1.139 -1.062 10.35 1 98.04 94 ASP A N 1
ATOM 722 C CA . ASP A 1 94 ? 1.282 -1.942 11.506 1 98.04 94 ASP A CA 1
ATOM 723 C C . ASP A 1 94 ? 2.345 -3.009 11.256 1 98.04 94 ASP A C 1
ATOM 725 O O . ASP A 1 94 ? 3.086 -3.38 12.168 1 98.04 94 ASP A O 1
ATOM 729 N N . TYR A 1 95 ? 2.345 -3.484 10.014 1 97.33 95 TYR A N 1
ATOM 730 C CA . TYR A 1 95 ? 3.279 -4.505 9.554 1 97.33 95 TYR A CA 1
ATOM 731 C C . TYR A 1 95 ? 3.838 -4.154 8.18 1 97.33 95 TYR A C 1
ATOM 733 O O . TYR A 1 95 ? 3.144 -3.556 7.355 1 97.33 95 TYR A O 1
ATOM 741 N N . PRO A 1 96 ? 5.155 -4.523 8.015 1 95.35 96 PRO A N 1
ATOM 742 C CA . PRO A 1 96 ? 5.655 -4.437 6.641 1 95.35 96 PRO A CA 1
ATOM 743 C C . PRO A 1 96 ? 4.922 -5.379 5.688 1 95.35 96 PRO A C 1
ATOM 745 O O . PRO A 1 96 ? 4.504 -6.468 6.09 1 95.35 96 PRO A O 1
ATOM 748 N N . CYS A 1 97 ? 4.715 -5.04 4.387 1 94.22 97 CYS A N 1
ATOM 749 C CA . CYS A 1 97 ? 4.127 -5.889 3.356 1 94.22 97 CYS A CA 1
ATOM 750 C C . CYS A 1 97 ? 2.774 -6.43 3.802 1 94.22 97 CYS A C 1
ATOM 752 O O . CYS A 1 97 ? 2.589 -7.644 3.902 1 94.22 97 CYS A O 1
ATOM 754 N N . TRP A 1 98 ? 1.832 -5.59 4.056 1 96.05 98 TRP A N 1
ATOM 755 C CA . TRP A 1 98 ? 0.54 -5.862 4.677 1 96.05 98 TRP A CA 1
ATOM 756 C C . TRP A 1 98 ? -0.544 -4.961 4.094 1 96.05 98 TRP A C 1
ATOM 758 O O . TRP A 1 98 ? -0.287 -3.799 3.772 1 96.05 98 TRP A O 1
ATOM 768 N N . LEU A 1 99 ? -1.738 -5.481 3.912 1 96.38 99 LEU A N 1
ATOM 769 C CA . LEU A 1 99 ? -2.86 -4.686 3.426 1 96.38 99 LEU A CA 1
ATOM 770 C C . LEU A 1 99 ? -3.67 -4.123 4.589 1 96.38 99 LEU A C 1
ATOM 772 O O . LEU A 1 99 ? -4.408 -4.857 5.25 1 96.38 99 LEU A O 1
ATOM 776 N N . ALA A 1 100 ? -3.574 -2.88 4.768 1 97.83 100 ALA A N 1
ATOM 777 C CA . ALA A 1 100 ? -4.303 -2.206 5.838 1 97.83 100 ALA A CA 1
ATOM 778 C C . ALA A 1 100 ? -5.787 -2.086 5.501 1 97.83 100 ALA A C 1
ATOM 780 O O . ALA A 1 100 ? -6.638 -2.122 6.392 1 97.83 100 ALA A O 1
ATOM 781 N N . SER A 1 101 ? -6.139 -1.917 4.232 1 98.34 101 SER A N 1
ATOM 782 C CA . SER A 1 101 ? -7.52 -1.738 3.793 1 98.34 101 SER A CA 1
ATOM 783 C C . SER A 1 101 ? -8.404 -2.885 4.27 1 98.34 101 SER A C 1
ATOM 785 O O . SER A 1 101 ? -9.526 -2.661 4.731 1 98.34 101 SER A O 1
ATOM 787 N N . LEU A 1 102 ? -7.913 -4.122 4.21 1 96.87 102 LEU A N 1
ATOM 788 C CA . LEU A 1 102 ? -8.722 -5.276 4.585 1 96.87 102 LEU A CA 1
ATOM 789 C C . LEU A 1 102 ? -8.883 -5.357 6.099 1 96.87 102 LEU A C 1
ATOM 791 O O . LEU A 1 102 ? -9.936 -5.767 6.595 1 96.87 102 LEU A O 1
ATOM 795 N N . LYS A 1 103 ? -7.825 -4.998 6.834 1 97.33 103 LYS A N 1
ATOM 796 C CA . LYS A 1 103 ? -7.953 -4.892 8.285 1 97.33 103 LYS A CA 1
ATOM 797 C C . LYS A 1 103 ? -9.038 -3.89 8.669 1 97.33 103 LYS A C 1
ATOM 799 O O . LYS A 1 103 ? -9.881 -4.176 9.522 1 97.33 103 LYS A O 1
ATOM 804 N N . VAL A 1 104 ? -8.971 -2.748 8.057 1 98.66 104 VAL A N 1
ATOM 805 C CA . VAL A 1 104 ? -9.952 -1.703 8.332 1 98.66 104 VAL A CA 1
ATOM 806 C C . VAL A 1 104 ? -11.357 -2.222 8.035 1 98.66 104 VAL A C 1
ATOM 808 O O . VAL A 1 104 ? -12.265 -2.08 8.857 1 98.66 104 VAL A O 1
ATOM 811 N N . ALA A 1 105 ? -11.559 -2.796 6.822 1 98.4 105 ALA A N 1
ATOM 812 C CA . ALA A 1 105 ? -12.872 -3.309 6.441 1 98.4 105 ALA A CA 1
ATOM 813 C C . ALA A 1 105 ? -13.417 -4.262 7.502 1 98.4 105 ALA A C 1
ATOM 815 O O . ALA A 1 105 ? -14.58 -4.161 7.897 1 98.4 105 ALA A O 1
ATOM 816 N N . HIS A 1 106 ? -12.539 -5.135 7.955 1 97.3 106 HIS A N 1
ATOM 817 C CA . HIS A 1 106 ? -12.946 -6.121 8.951 1 97.3 106 HIS A CA 1
ATOM 818 C C . HIS A 1 106 ? -13.326 -5.45 10.267 1 97.3 106 HIS A C 1
ATOM 820 O O . HIS A 1 106 ? -14.384 -5.737 10.831 1 97.3 106 HIS A O 1
ATOM 826 N N . GLU A 1 107 ? -12.549 -4.539 10.756 1 98.45 107 GLU A N 1
ATOM 827 C CA . GLU A 1 107 ? -12.695 -3.942 12.08 1 98.45 107 GLU A CA 1
ATOM 828 C C . GLU A 1 107 ? -13.913 -3.024 12.14 1 98.45 107 GLU A C 1
ATOM 830 O O . GLU A 1 107 ? -14.537 -2.88 13.193 1 98.45 107 GLU A O 1
ATOM 835 N N . ILE A 1 108 ? -14.245 -2.42 11.008 1 98.72 108 ILE A N 1
ATOM 836 C CA . ILE A 1 108 ? -15.365 -1.485 11.037 1 98.72 108 ILE A CA 1
ATOM 837 C C . ILE A 1 108 ? -16.656 -2.214 10.672 1 98.72 108 ILE A C 1
ATOM 839 O O . ILE A 1 108 ? -17.739 -1.624 10.701 1 98.72 108 ILE A O 1
ATOM 843 N N . GLY A 1 109 ? -16.527 -3.506 10.195 1 98.35 109 GLY A N 1
ATOM 844 C CA . GLY A 1 109 ? -17.704 -4.304 9.887 1 98.35 109 GLY A CA 1
ATOM 845 C C . GLY A 1 109 ? -18.159 -4.163 8.447 1 98.35 109 GLY A C 1
ATOM 846 O O . GLY A 1 109 ? -19.322 -4.42 8.13 1 98.35 109 GLY A O 1
ATOM 847 N N . ALA A 1 110 ? -17.28 -3.707 7.602 1 97.98 110 ALA A N 1
ATOM 848 C CA . ALA A 1 110 ? -17.606 -3.608 6.182 1 97.98 110 ALA A CA 1
ATOM 849 C C . ALA A 1 110 ? -17.412 -4.949 5.48 1 97.98 110 ALA A C 1
ATOM 851 O O . ALA A 1 110 ? -16.595 -5.065 4.563 1 97.98 110 ALA A O 1
ATOM 852 N N . THR A 1 111 ? -18.29 -5.902 5.703 1 92.01 111 THR A N 1
ATOM 853 C CA . THR A 1 111 ? -18.096 -7.31 5.373 1 92.01 111 THR A CA 1
ATOM 854 C C . THR A 1 111 ? -18.266 -7.543 3.875 1 92.01 111 THR A C 1
ATOM 856 O O . THR A 1 111 ? -17.857 -8.582 3.352 1 92.01 111 THR A O 1
ATOM 859 N N . ARG A 1 112 ? -18.78 -6.599 3.183 1 93.44 112 ARG A N 1
ATOM 860 C CA . ARG A 1 112 ? -19.005 -6.771 1.751 1 93.44 112 ARG A CA 1
ATOM 861 C C . ARG A 1 112 ? -17.921 -6.07 0.939 1 93.44 112 ARG A C 1
ATOM 863 O O . ARG A 1 112 ? -17.865 -6.213 -0.285 1 93.44 112 ARG A O 1
ATOM 870 N N . ALA A 1 113 ? -17.175 -5.361 1.624 1 96.97 113 ALA A N 1
ATOM 871 C CA . ALA A 1 113 ? -16.201 -4.528 0.923 1 96.97 113 ALA A CA 1
ATOM 872 C C . ALA A 1 113 ? -14.958 -5.332 0.551 1 96.97 113 ALA A C 1
ATOM 874 O O . ALA A 1 113 ? -14.522 -6.199 1.312 1 96.97 113 ALA A O 1
ATOM 875 N N . TRP A 1 114 ? -14.434 -5.142 -0.652 1 96.33 114 TRP A N 1
ATOM 876 C CA . TRP A 1 114 ? -13.036 -5.467 -0.918 1 96.33 114 TRP A CA 1
ATOM 877 C C . TRP A 1 114 ? -12.142 -4.252 -0.693 1 96.33 114 TRP A C 1
ATOM 879 O O . TRP A 1 114 ? -12.608 -3.208 -0.232 1 96.33 114 TRP A O 1
ATOM 889 N N . GLY A 1 115 ? -10.851 -4.385 -0.893 1 97.08 115 GLY A N 1
ATOM 890 C CA . GLY A 1 115 ? -9.988 -3.249 -0.608 1 97.08 115 GLY A CA 1
ATOM 891 C C . GLY A 1 115 ? -8.6 -3.389 -1.203 1 97.08 115 GLY A C 1
ATOM 892 O O . GLY A 1 115 ? -8.189 -4.488 -1.579 1 97.08 115 GLY A O 1
ATOM 893 N N . PHE A 1 116 ? -7.904 -2.305 -1.35 1 98.13 116 PHE A N 1
ATOM 894 C CA . PHE A 1 116 ? -6.494 -2.237 -1.716 1 98.13 116 PHE A CA 1
ATOM 895 C C . PHE A 1 116 ? -5.828 -1.022 -1.081 1 98.13 116 PHE A C 1
ATOM 897 O O . PHE A 1 116 ? -6.507 -0.144 -0.546 1 98.13 116 PHE A O 1
ATOM 904 N N . ASP A 1 117 ? -4.507 -1.028 -1.044 1 98.27 117 ASP A N 1
ATOM 905 C CA . ASP A 1 117 ? -3.713 0.079 -0.52 1 98.27 117 ASP A CA 1
ATOM 906 C C . ASP A 1 117 ? -3.125 0.917 -1.653 1 98.27 117 ASP A C 1
ATOM 908 O O . ASP A 1 117 ? -2.742 0.381 -2.694 1 98.27 117 ASP A O 1
ATOM 912 N N . MET A 1 118 ? -3.066 2.235 -1.484 1 98.23 118 MET A N 1
ATOM 913 C CA . MET A 1 118 ? -2.388 3.106 -2.439 1 98.23 118 MET A CA 1
ATOM 914 C C . MET A 1 118 ? -1.693 4.261 -1.725 1 98.23 118 MET A C 1
ATOM 916 O O . MET A 1 118 ? -2.049 4.602 -0.596 1 98.23 118 MET A O 1
ATOM 920 N N . GLU A 1 119 ? -0.71 4.799 -2.306 1 96.51 119 GLU A N 1
ATOM 921 C CA . GLU A 1 119 ? 0.086 5.842 -1.667 1 96.51 119 GLU A CA 1
ATOM 922 C C . GLU A 1 119 ? 0.666 6.805 -2.7 1 96.51 119 GLU A C 1
ATOM 924 O O . GLU A 1 119 ? 1.235 6.376 -3.706 1 96.51 119 GLU A O 1
ATOM 929 N N . ALA A 1 120 ? 0.507 8.032 -2.516 1 97.32 120 ALA A N 1
ATOM 930 C CA . ALA A 1 120 ? 1.177 9.143 -3.188 1 97.32 120 ALA A CA 1
ATOM 931 C C . ALA A 1 120 ? 1.732 10.142 -2.177 1 97.32 120 ALA A C 1
ATOM 933 O O . ALA A 1 120 ? 1.562 11.353 -2.334 1 97.32 120 ALA A O 1
ATOM 934 N N . MET A 1 121 ? 2.277 9.573 -1.107 1 95.8 121 MET A N 1
ATOM 935 C CA . MET A 1 121 ? 2.8 10.354 0.01 1 95.8 121 MET A CA 1
ATOM 936 C C . MET A 1 121 ? 1.769 11.368 0.496 1 95.8 121 MET A C 1
ATOM 938 O O . MET A 1 121 ? 0.61 11.019 0.727 1 95.8 121 MET A O 1
ATOM 942 N N . CYS A 1 122 ? 2.215 12.6 0.765 1 96.4 122 CYS A N 1
ATOM 943 C CA . CYS A 1 122 ? 1.3 13.566 1.363 1 96.4 122 CYS A CA 1
ATOM 944 C C . CYS A 1 122 ? 0.255 14.025 0.353 1 96.4 122 CYS A C 1
ATOM 946 O O . CYS A 1 122 ? -0.653 14.784 0.695 1 96.4 122 CYS A O 1
ATOM 948 N N . GLY A 1 123 ? 0.313 13.562 -0.922 1 97.03 123 GLY A N 1
ATOM 949 C CA . GLY A 1 123 ? -0.706 13.799 -1.931 1 97.03 123 GLY A CA 1
ATOM 950 C C . GLY A 1 123 ? -1.739 12.691 -2.008 1 97.03 123 GLY A C 1
ATOM 951 O O . GLY A 1 123 ? -2.679 12.764 -2.803 1 97.03 123 GLY A O 1
ATOM 952 N N . SER A 1 124 ? -1.701 11.712 -1.109 1 98.22 124 SER A N 1
ATOM 953 C CA . SER A 1 124 ? -2.452 10.466 -1.224 1 98.22 124 SER A CA 1
ATOM 954 C C . SER A 1 124 ? -3.953 10.715 -1.134 1 98.22 124 SER A C 1
ATOM 956 O O . SER A 1 124 ? -4.743 10.026 -1.783 1 98.22 124 SER A O 1
ATOM 958 N N . MET A 1 125 ? -4.401 11.638 -0.348 1 98.62 125 MET A N 1
ATOM 959 C CA . MET A 1 125 ? -5.838 11.853 -0.201 1 98.62 125 MET A CA 1
ATOM 960 C C . MET A 1 125 ? -6.451 12.342 -1.509 1 98.62 125 MET A C 1
ATOM 962 O O . MET A 1 125 ? -7.518 11.875 -1.912 1 98.62 125 MET A O 1
ATOM 966 N N . MET A 1 126 ? -5.768 13.27 -2.253 1 98.64 126 MET A N 1
ATOM 967 C CA . MET A 1 126 ? -6.262 13.776 -3.531 1 98.64 126 MET A CA 1
ATOM 968 C C . MET A 1 126 ? -6.235 12.685 -4.596 1 98.64 126 MET A C 1
ATOM 970 O O . MET A 1 126 ? -7.185 12.542 -5.367 1 98.64 126 MET A O 1
ATOM 974 N N . VAL A 1 127 ? -5.129 11.929 -4.611 1 98.41 127 VAL A N 1
ATOM 975 C CA . VAL A 1 127 ? -5.041 10.829 -5.565 1 98.41 127 VAL A CA 1
ATOM 976 C C . VAL A 1 127 ? -6.114 9.788 -5.254 1 98.41 127 VAL A C 1
ATOM 978 O O . VAL A 1 127 ? -6.743 9.245 -6.166 1 98.41 127 VAL A O 1
ATOM 981 N N . GLY A 1 128 ? -6.31 9.503 -3.94 1 98.78 128 GLY A N 1
ATOM 982 C CA . GLY A 1 128 ? -7.367 8.593 -3.528 1 98.78 128 GLY A CA 1
ATOM 983 C C . GLY A 1 128 ? -8.749 9.053 -3.951 1 98.78 128 GLY A C 1
ATOM 984 O O . GLY A 1 128 ? -9.564 8.249 -4.408 1 98.78 128 GLY A O 1
ATOM 985 N N . MET A 1 129 ? -9.05 10.313 -3.841 1 98.82 129 MET A N 1
ATOM 986 C CA . MET A 1 129 ? -10.344 10.857 -4.242 1 98.82 129 MET A CA 1
ATOM 987 C C . MET A 1 129 ? -10.564 10.689 -5.742 1 98.82 129 MET A C 1
ATOM 989 O O . MET A 1 129 ? -11.639 10.271 -6.173 1 98.82 129 MET A O 1
ATOM 993 N N . GLU A 1 130 ? -9.55 11.038 -6.543 1 98.54 130 GLU A N 1
ATOM 994 C CA . GLU A 1 130 ? -9.651 10.882 -7.991 1 98.54 130 GLU A CA 1
ATOM 995 C C . GLU A 1 130 ? -9.828 9.416 -8.378 1 98.54 130 GLU A C 1
ATOM 997 O O . GLU A 1 130 ? -10.647 9.091 -9.24 1 98.54 130 GLU A O 1
ATOM 1002 N N . THR A 1 131 ? -9.081 8.526 -7.722 1 98.77 131 THR A N 1
ATOM 1003 C CA . THR A 1 131 ? -9.151 7.096 -8.004 1 98.77 131 THR A CA 1
ATOM 1004 C C . THR A 1 131 ? -10.523 6.538 -7.636 1 98.77 131 THR A C 1
ATOM 1006 O O . THR A 1 131 ? -11.158 5.856 -8.443 1 98.77 131 THR A O 1
ATOM 1009 N N . ALA A 1 132 ? -10.965 6.847 -6.481 1 98.84 132 ALA A N 1
ATOM 1010 C CA . ALA A 1 132 ? -12.273 6.375 -6.034 1 98.84 132 ALA A CA 1
ATOM 1011 C C . ALA A 1 132 ? -13.384 6.894 -6.943 1 98.84 132 ALA A C 1
ATOM 1013 O O . ALA A 1 132 ? -14.256 6.132 -7.365 1 98.84 132 ALA A O 1
ATOM 1014 N N . LYS A 1 133 ? -13.375 8.165 -7.206 1 98.58 133 LYS A N 1
ATOM 1015 C CA . LYS A 1 133 ? -14.367 8.759 -8.098 1 98.58 133 LYS A CA 1
ATOM 1016 C C . LYS A 1 133 ? -14.379 8.056 -9.453 1 98.58 133 LYS A C 1
ATOM 1018 O O . LYS A 1 133 ? -15.442 7.687 -9.957 1 98.58 133 LYS A O 1
ATOM 1023 N N . SER A 1 134 ? -13.184 7.852 -10.058 1 98.49 134 SER A N 1
ATOM 1024 C CA . SER A 1 134 ? -13.083 7.208 -11.363 1 98.49 134 SER A CA 1
ATOM 1025 C C . SER A 1 134 ? -13.613 5.779 -11.317 1 98.49 134 SER A C 1
ATOM 1027 O O . SER A 1 134 ? -14.323 5.345 -12.226 1 98.49 134 SER A O 1
ATOM 1029 N N . LEU A 1 135 ? -13.271 5.005 -10.241 1 98.62 135 LEU A N 1
ATOM 1030 C CA . LEU A 1 135 ? -13.772 3.644 -10.081 1 98.62 135 LEU A CA 1
ATOM 1031 C C . LEU A 1 135 ? -15.292 3.635 -9.96 1 98.62 135 LEU A C 1
ATOM 1033 O O . LEU A 1 135 ? -15.963 2.807 -10.58 1 98.62 135 LEU A O 1
ATOM 1037 N N . MET A 1 136 ? -15.806 4.546 -9.206 1 98.23 136 MET A N 1
ATOM 1038 C CA . MET A 1 136 ? -17.247 4.63 -8.989 1 98.23 136 MET A CA 1
ATOM 1039 C C . MET A 1 136 ? -17.972 4.988 -10.282 1 98.23 136 MET A C 1
ATOM 1041 O O . MET A 1 136 ? -19.056 4.469 -10.555 1 98.23 136 MET A O 1
ATOM 1045 N N . MET A 1 137 ? -17.422 5.802 -11.014 1 96.42 137 MET A N 1
ATOM 1046 C CA . MET A 1 137 ? -18.051 6.252 -12.252 1 96.42 137 MET A CA 1
ATOM 1047 C C . MET A 1 137 ? -18.001 5.16 -13.316 1 96.42 137 MET A C 1
ATOM 1049 O O . MET A 1 137 ? -18.846 5.122 -14.212 1 96.42 137 MET A O 1
ATOM 1053 N N . ASN A 1 138 ? -16.972 4.301 -13.261 1 94.69 138 ASN A N 1
ATOM 1054 C CA . ASN A 1 138 ? -16.785 3.271 -14.278 1 94.69 138 ASN A CA 1
ATOM 1055 C C . ASN A 1 138 ? -17.366 1.932 -13.833 1 94.69 138 ASN A C 1
ATOM 1057 O O . ASN A 1 138 ? -17.238 0.93 -14.539 1 94.69 138 ASN A O 1
ATOM 1061 N N . ASN A 1 139 ? -17.89 1.779 -12.614 1 94.98 139 ASN A N 1
ATOM 1062 C CA . ASN A 1 139 ? -18.467 0.549 -12.081 1 94.98 139 ASN A CA 1
ATOM 1063 C C . ASN A 1 139 ? -19.853 0.791 -11.489 1 94.98 139 ASN A C 1
ATOM 1065 O O . ASN A 1 139 ? -19.992 1.505 -10.494 1 94.98 139 ASN A O 1
ATOM 1069 N N . ASP A 1 140 ? -20.802 0.125 -12.001 1 92.08 140 ASP A N 1
ATOM 1070 C CA . ASP A 1 140 ? -22.183 0.34 -11.58 1 92.08 140 ASP A CA 1
ATOM 1071 C C . ASP A 1 140 ? -22.405 -0.151 -10.151 1 92.08 140 ASP A C 1
ATOM 1073 O O . ASP A 1 140 ? -23.257 0.376 -9.433 1 92.08 140 ASP A O 1
ATOM 1077 N N . ASN A 1 141 ? -21.576 -1.062 -9.77 1 91.57 141 ASN A N 1
ATOM 1078 C CA . ASN A 1 141 ? -21.827 -1.703 -8.484 1 91.57 141 ASN A CA 1
ATOM 1079 C C . ASN A 1 141 ? -21.005 -1.063 -7.369 1 91.57 141 ASN A C 1
ATOM 1081 O O . ASN A 1 141 ? -21.049 -1.513 -6.222 1 91.57 141 ASN A O 1
ATOM 1085 N N . LEU A 1 142 ? -20.275 -0.069 -7.62 1 97.21 142 LEU A N 1
ATOM 1086 C CA . LEU A 1 142 ? -19.503 0.664 -6.623 1 97.21 142 LEU A CA 1
ATOM 1087 C C . LEU A 1 142 ? -20.181 1.985 -6.274 1 97.21 142 LEU A C 1
ATOM 1089 O O . LEU A 1 142 ? -20.056 2.966 -7.01 1 97.21 142 LEU A O 1
ATOM 1093 N N . ASN A 1 143 ? -20.82 2.085 -5.126 1 98.11 143 ASN A N 1
ATOM 1094 C CA . ASN A 1 143 ? -21.649 3.235 -4.781 1 98.11 143 ASN A CA 1
ATOM 1095 C C . ASN A 1 143 ? -21.083 3.996 -3.585 1 98.11 143 ASN A C 1
ATOM 1097 O O . ASN A 1 143 ? -21.259 5.211 -3.477 1 98.11 143 ASN A O 1
ATOM 1101 N N . THR A 1 144 ? -20.548 3.228 -2.65 1 98.81 144 THR A N 1
ATOM 1102 C CA . THR A 1 144 ? -19.99 3.813 -1.436 1 98.81 144 THR A CA 1
ATOM 1103 C C . THR A 1 144 ? -18.55 3.353 -1.225 1 98.81 144 THR A C 1
ATOM 1105 O O . THR A 1 144 ? -18.282 2.152 -1.15 1 98.81 144 THR A O 1
ATOM 1108 N N . VAL A 1 145 ? -17.634 4.335 -1.155 1 98.9 145 VAL A N 1
ATOM 1109 C CA . VAL A 1 145 ? -16.216 4.03 -0.993 1 98.9 145 VAL A CA 1
ATOM 1110 C C . VAL A 1 145 ? -15.67 4.748 0.239 1 98.9 145 VAL A C 1
ATOM 1112 O O . VAL A 1 145 ? -15.965 5.924 0.462 1 98.9 145 VAL A O 1
ATOM 1115 N N . LEU A 1 146 ? -14.956 4.016 1.03 1 98.95 146 LEU A N 1
ATOM 1116 C CA . LEU A 1 146 ? -14.24 4.59 2.163 1 98.95 146 LEU A CA 1
ATOM 1117 C C . LEU A 1 146 ? -12.775 4.83 1.815 1 98.95 146 LEU A C 1
ATOM 1119 O O . LEU A 1 146 ? -12.054 3.893 1.465 1 98.95 146 LEU A O 1
ATOM 1123 N N . LEU A 1 147 ? -12.346 6.099 1.808 1 98.95 147 LEU A N 1
ATOM 1124 C CA . LEU A 1 147 ? -10.93 6.444 1.881 1 98.95 147 LEU A CA 1
ATOM 1125 C C . LEU A 1 147 ? -10.471 6.553 3.331 1 98.95 147 LEU A C 1
ATOM 1127 O O . LEU A 1 147 ? -11.088 7.26 4.131 1 98.95 147 LEU A O 1
ATOM 1131 N N . VAL A 1 148 ? -9.406 5.863 3.678 1 98.96 148 VAL A N 1
ATOM 1132 C CA . VAL A 1 148 ? -8.99 5.843 5.076 1 98.96 148 VAL A CA 1
ATOM 1133 C C . VAL A 1 148 ? -7.468 5.911 5.164 1 98.96 148 VAL A C 1
ATOM 1135 O O . VAL A 1 148 ? -6.765 5.318 4.343 1 98.96 148 VAL A O 1
ATOM 1138 N N . SER A 1 149 ? -6.984 6.637 6.189 1 98.83 149 SER A N 1
ATOM 1139 C CA . SER A 1 149 ? -5.558 6.924 6.309 1 98.83 149 SER A CA 1
ATOM 1140 C C . SER A 1 149 ? -5.131 6.999 7.771 1 98.83 149 SER A C 1
ATOM 1142 O O . SER A 1 149 ? -5.803 7.631 8.588 1 98.83 149 SER A O 1
ATOM 1144 N N . GLY A 1 150 ? -4.059 6.379 8.13 1 98.85 150 GLY A N 1
ATOM 1145 C CA . GLY A 1 150 ? -3.252 6.602 9.319 1 98.85 150 GLY A CA 1
ATOM 1146 C C . GLY A 1 150 ? -1.835 7.044 9.005 1 98.85 150 GLY A C 1
ATOM 1147 O O . GLY A 1 150 ? -1.299 6.719 7.943 1 98.85 150 GLY A O 1
ATOM 1148 N N . TYR A 1 151 ? -1.268 7.782 9.86 1 98.55 151 TYR A N 1
ATOM 1149 C CA . TYR A 1 151 ? 0.035 8.373 9.578 1 98.55 151 TYR A CA 1
ATOM 1150 C C . TYR A 1 151 ? 0.875 8.474 10.845 1 98.55 151 TYR A C 1
ATOM 1152 O O . TYR A 1 151 ? 0.447 9.07 11.836 1 98.55 151 TYR A O 1
ATOM 1160 N N . ARG A 1 152 ? 2.083 7.94 10.81 1 98 152 ARG A N 1
ATOM 1161 C CA . ARG A 1 152 ? 3.009 7.922 11.938 1 98 152 ARG A CA 1
ATOM 1162 C C . ARG A 1 152 ? 4.456 7.993 11.461 1 98 152 ARG A C 1
ATOM 1164 O O . ARG A 1 152 ? 5.315 7.262 11.956 1 98 152 ARG A O 1
ATOM 1171 N N . ASN A 1 153 ? 4.701 8.764 10.416 1 97.43 153 ASN A N 1
ATOM 1172 C CA . ASN A 1 153 ? 6.046 8.846 9.857 1 97.43 153 ASN A CA 1
ATOM 1173 C C . ASN A 1 153 ? 7.012 9.532 10.819 1 97.43 153 ASN A C 1
ATOM 1175 O O . ASN A 1 153 ? 8.228 9.464 10.638 1 97.43 153 ASN A O 1
ATOM 1179 N N . GLY A 1 154 ? 6.455 10.237 11.811 1 96.96 154 GLY A N 1
ATOM 1180 C CA . GLY A 1 154 ? 7.327 10.769 12.846 1 96.96 154 GLY A CA 1
ATOM 1181 C C . GLY A 1 154 ? 8.241 9.722 13.453 1 96.96 154 GLY A C 1
ATOM 1182 O O . GLY A 1 154 ? 9.327 10.045 13.941 1 96.96 154 GLY A O 1
ATOM 1183 N N . ASP A 1 155 ? 7.827 8.402 13.467 1 97.04 155 ASP A N 1
ATOM 1184 C CA . ASP A 1 155 ? 8.626 7.282 13.954 1 97.04 155 ASP A CA 1
ATOM 1185 C C . ASP A 1 155 ? 9.955 7.19 13.207 1 97.04 155 ASP A C 1
ATOM 1187 O O . ASP A 1 155 ? 10.933 6.655 13.733 1 97.04 155 ASP A O 1
ATOM 1191 N N . LEU A 1 156 ? 9.938 7.714 11.985 1 97.39 156 LEU A N 1
ATOM 1192 C CA . LEU A 1 156 ? 11.054 7.485 11.074 1 97.39 156 LEU A CA 1
ATOM 1193 C C . LEU A 1 156 ? 11.928 8.73 10.963 1 97.39 156 LEU A C 1
ATOM 1195 O O . LEU A 1 156 ? 12.637 8.909 9.97 1 97.39 156 LEU A O 1
ATOM 1199 N N . ILE A 1 157 ? 11.825 9.588 11.922 1 96.43 157 ILE A N 1
ATOM 1200 C CA . ILE A 1 157 ? 12.615 10.813 11.977 1 96.43 157 ILE A CA 1
ATOM 1201 C C . ILE A 1 157 ? 13.625 10.725 13.119 1 96.43 157 ILE A C 1
ATOM 1203 O O . ILE A 1 157 ? 13.28 10.32 14.231 1 96.43 157 ILE A O 1
ATOM 1207 N N . ASN A 1 158 ? 14.883 11.02 12.809 1 95.51 158 ASN A N 1
ATOM 1208 C CA . ASN A 1 158 ? 15.946 11.156 13.799 1 95.51 158 ASN A CA 1
ATOM 1209 C C . ASN A 1 158 ? 16.3 12.62 14.044 1 95.51 158 ASN A C 1
ATOM 1211 O O . ASN A 1 158 ? 16.904 13.268 13.187 1 95.51 158 ASN A O 1
ATOM 1215 N N . TYR A 1 159 ? 15.983 13.099 15.172 1 94.8 159 TYR A N 1
ATOM 1216 C CA . TYR A 1 159 ? 16.155 14.51 15.5 1 94.8 159 TYR A CA 1
ATOM 1217 C C . TYR A 1 159 ? 17.632 14.882 15.55 1 94.8 159 TYR A C 1
ATOM 1219 O O . TYR A 1 159 ? 17.981 16.065 15.566 1 94.8 159 TYR A O 1
ATOM 1227 N N . GLU A 1 160 ? 18.485 13.895 15.542 1 92.78 160 GLU A N 1
ATOM 1228 C CA . GLU A 1 160 ? 19.922 14.146 15.59 1 92.78 160 GLU A CA 1
ATOM 1229 C C . GLU A 1 160 ? 20.504 14.293 14.187 1 92.78 160 GLU A C 1
ATOM 1231 O O . GLU A 1 160 ? 21.698 14.553 14.028 1 92.78 160 GLU A O 1
ATOM 1236 N N . VAL A 1 161 ? 19.668 14.152 13.233 1 91.91 161 VAL A N 1
ATOM 1237 C CA . VAL A 1 161 ? 20.098 14.256 11.843 1 91.91 161 VAL A CA 1
ATOM 1238 C C . VAL A 1 161 ? 19.597 15.567 11.243 1 91.91 161 VAL A C 1
ATOM 1240 O O . VAL A 1 161 ? 18.441 15.664 10.825 1 91.91 161 VAL A O 1
ATOM 1243 N N . PRO A 1 162 ? 20.391 16.535 11.065 1 88.87 162 PRO A N 1
ATOM 1244 C CA . PRO A 1 162 ? 19.946 17.87 10.659 1 88.87 162 PRO A CA 1
ATOM 1245 C C . PRO A 1 162 ? 19.466 17.917 9.211 1 88.87 162 PRO A C 1
ATOM 1247 O O . PRO A 1 162 ? 18.645 18.767 8.856 1 88.87 162 PRO A O 1
ATOM 1250 N N . GLU A 1 163 ? 19.976 16.948 8.392 1 91.21 163 GLU A N 1
ATOM 1251 C CA . GLU A 1 163 ? 19.631 16.951 6.973 1 91.21 163 GLU A CA 1
ATOM 1252 C C . GLU A 1 163 ? 18.139 16.708 6.767 1 91.21 163 GLU A C 1
ATOM 1254 O O . GLU A 1 163 ? 17.597 17.009 5.701 1 91.21 163 GLU A O 1
ATOM 1259 N N . THR A 1 164 ? 17.496 16.2 7.784 1 93.08 164 THR A N 1
ATOM 1260 C CA . THR A 1 164 ? 16.067 15.931 7.671 1 93.08 164 THR A CA 1
ATOM 1261 C C . THR A 1 164 ? 15.266 16.879 8.559 1 93.08 164 THR A C 1
ATOM 1263 O O . THR A 1 164 ? 14.128 16.58 8.927 1 93.08 164 THR A O 1
ATOM 1266 N N . SER A 1 165 ? 15.87 18.02 8.904 1 92.68 165 SER A N 1
ATOM 1267 C CA . SER A 1 165 ? 15.245 18.954 9.835 1 92.68 165 SER A CA 1
ATOM 1268 C C . SER A 1 165 ? 13.918 19.471 9.29 1 92.68 165 SER A C 1
ATOM 1270 O O . SER A 1 165 ? 13.011 19.8 10.059 1 92.68 165 SER A O 1
ATOM 1272 N N . PHE A 1 166 ? 13.734 19.496 7.974 1 89.43 166 PHE A N 1
ATOM 1273 C CA . PHE A 1 166 ? 12.507 19.98 7.353 1 89.43 166 PHE A CA 1
ATOM 1274 C C . PHE A 1 166 ? 11.337 19.056 7.672 1 89.43 166 PHE A C 1
ATOM 1276 O O . PHE A 1 166 ? 10.179 19.409 7.441 1 89.43 166 PHE A O 1
ATOM 1283 N N . MET A 1 167 ? 11.63 17.873 8.333 1 94.29 167 MET A N 1
ATOM 1284 C CA . MET A 1 167 ? 10.595 16.897 8.663 1 94.29 167 MET A CA 1
ATOM 1285 C C . MET A 1 167 ? 10.289 16.913 10.157 1 94.29 167 MET A C 1
ATOM 1287 O O . MET A 1 167 ? 9.475 16.122 10.637 1 94.29 167 MET A O 1
ATOM 1291 N N . PHE A 1 168 ? 10.911 17.835 10.885 1 96.38 168 PHE A N 1
ATOM 1292 C CA . PHE A 1 168 ? 10.737 17.849 12.333 1 96.38 168 PHE A CA 1
ATOM 1293 C C . PHE A 1 168 ? 9.332 18.306 12.706 1 96.38 168 PHE A C 1
ATOM 1295 O O . PHE A 1 168 ? 8.909 18.156 13.854 1 96.38 168 PHE A O 1
ATOM 1302 N N . ASP A 1 169 ? 8.54 18.753 11.732 1 96.52 169 ASP A N 1
ATOM 1303 C CA . ASP A 1 169 ? 7.175 19.213 11.969 1 96.52 169 ASP A CA 1
ATOM 1304 C C . ASP A 1 169 ? 6.177 18.066 11.837 1 96.52 169 ASP A C 1
ATOM 1306 O O . ASP A 1 169 ? 4.976 18.253 12.043 1 96.52 169 ASP A O 1
ATOM 1310 N N . ILE A 1 170 ? 6.62 16.861 11.583 1 97.42 170 ILE A N 1
ATOM 1311 C CA . ILE A 1 170 ? 5.744 15.728 11.306 1 97.42 170 ILE A CA 1
ATOM 1312 C C . ILE A 1 170 ? 5.103 15.242 12.604 1 97.42 170 ILE A C 1
ATOM 1314 O O . ILE A 1 170 ? 5.798 15 13.594 1 97.42 170 ILE A O 1
ATOM 1318 N N . GLY A 1 171 ? 3.752 15.183 12.583 1 98.17 171 GLY A N 1
ATOM 1319 C CA . GLY A 1 171 ? 2.958 14.605 13.657 1 98.17 171 GLY A CA 1
ATOM 1320 C C . GLY A 1 171 ? 2.304 13.291 13.274 1 98.17 171 GLY A C 1
ATOM 1321 O O . GLY A 1 171 ? 2.738 12.626 12.331 1 98.17 171 GLY A O 1
ATOM 1322 N N . ALA A 1 172 ? 1.314 12.81 14.154 1 98.63 172 ALA A N 1
ATOM 1323 C CA . ALA A 1 172 ? 0.608 11.551 13.929 1 98.63 172 ALA A CA 1
ATOM 1324 C C . ALA A 1 172 ? -0.904 11.756 13.961 1 98.63 172 ALA A C 1
ATOM 1326 O O . ALA A 1 172 ? -1.403 12.63 14.673 1 98.63 172 ALA A O 1
ATOM 1327 N N . GLY A 1 173 ? -1.634 10.941 13.156 1 98.85 173 GLY A N 1
ATOM 1328 C CA . GLY A 1 173 ? -3.086 11.02 13.171 1 98.85 173 GLY A CA 1
ATOM 1329 C C . GLY A 1 173 ? -3.743 10.147 12.118 1 98.85 173 GLY A C 1
ATOM 1330 O O . GLY A 1 173 ? -3.061 9.409 11.404 1 98.85 173 GLY A O 1
ATOM 1331 N N . GLY A 1 174 ? -5.079 10.079 12.171 1 98.88 174 GLY A N 1
ATOM 1332 C CA . GLY A 1 174 ? -5.894 9.386 11.185 1 98.88 174 GLY A CA 1
ATOM 1333 C C . GLY A 1 174 ? -6.916 10.286 10.517 1 98.88 174 GLY A C 1
ATOM 1334 O O . GLY A 1 174 ? -7.299 11.319 11.072 1 98.88 174 GLY A O 1
ATOM 1335 N N . ALA A 1 175 ? -7.325 10.026 9.316 1 98.95 175 ALA A N 1
ATOM 1336 C CA . ALA A 1 175 ? -8.375 10.718 8.572 1 98.95 175 ALA A CA 1
ATOM 1337 C C . ALA A 1 175 ? -9.157 9.745 7.694 1 98.95 175 ALA A C 1
ATOM 1339 O O . ALA A 1 175 ? -8.648 8.682 7.329 1 98.95 175 ALA A O 1
ATOM 1340 N N . ALA A 1 176 ? -10.385 10.046 7.392 1 98.95 176 ALA A N 1
ATOM 1341 C CA . ALA A 1 176 ? -11.214 9.201 6.537 1 98.95 176 ALA A CA 1
ATOM 1342 C C . ALA A 1 176 ? -12.294 10.02 5.837 1 98.95 176 ALA A C 1
ATOM 1344 O O . ALA A 1 176 ? -12.781 11.013 6.383 1 98.95 176 ALA A O 1
ATOM 1345 N N . LEU A 1 177 ? -12.654 9.662 4.653 1 98.93 177 LEU A N 1
ATOM 1346 C CA . LEU A 1 177 ? -13.766 10.193 3.873 1 98.93 177 LEU A CA 1
ATOM 1347 C C . LEU A 1 177 ? -14.688 9.071 3.407 1 98.93 177 LEU A C 1
ATOM 1349 O O . LEU A 1 177 ? -14.219 8.026 2.952 1 98.93 177 LEU A O 1
ATOM 1353 N N . ILE A 1 178 ? -15.976 9.208 3.564 1 98.92 178 ILE A N 1
ATOM 1354 C CA . ILE A 1 178 ? -16.976 8.386 2.891 1 98.92 178 ILE A CA 1
ATOM 1355 C C . ILE A 1 178 ? -17.434 9.077 1.609 1 98.92 178 ILE A C 1
ATOM 1357 O O . ILE A 1 178 ? -17.98 10.182 1.653 1 98.92 178 ILE A O 1
ATOM 1361 N N . LEU A 1 179 ? -17.131 8.495 0.508 1 98.9 179 LEU A N 1
ATOM 1362 C CA . LEU A 1 179 ? -17.582 9.012 -0.78 1 98.9 179 LEU A CA 1
ATOM 1363 C C . LEU A 1 179 ? -18.826 8.271 -1.258 1 98.9 179 LEU A C 1
ATOM 1365 O O . LEU A 1 179 ? -18.927 7.052 -1.099 1 98.9 179 LEU A O 1
ATOM 1369 N N . ARG A 1 180 ? -19.733 8.951 -1.89 1 98.7 180 ARG A N 1
ATOM 1370 C CA . ARG A 1 180 ? -21.002 8.392 -2.344 1 98.7 180 ARG A CA 1
ATOM 1371 C C . ARG A 1 180 ? -21.309 8.821 -3.775 1 98.7 180 ARG A C 1
ATOM 1373 O O . ARG A 1 180 ? -21.184 9.999 -4.115 1 98.7 180 ARG A O 1
ATOM 1380 N N . LYS A 1 181 ? -21.561 7.866 -4.519 1 97.81 181 LYS A N 1
ATOM 1381 C CA . LYS A 1 181 ? -22.033 8.108 -5.879 1 97.81 181 LYS A CA 1
ATOM 1382 C C . LYS A 1 181 ? -23.417 8.752 -5.874 1 97.81 181 LYS A C 1
ATOM 1384 O O . LYS A 1 181 ? -24.291 8.351 -5.102 1 97.81 181 LYS A O 1
ATOM 1389 N N . ASN A 1 182 ? -23.632 9.787 -6.675 1 96.88 182 ASN A N 1
ATOM 1390 C CA . ASN A 1 182 ? -24.88 10.512 -6.888 1 96.88 182 ASN A CA 1
ATOM 1391 C C . ASN A 1 182 ? -25.403 11.121 -5.59 1 96.88 182 ASN A C 1
ATOM 1393 O O . ASN A 1 182 ? -26.607 11.103 -5.331 1 96.88 182 ASN A O 1
ATOM 1397 N N . LEU A 1 183 ? -24.538 11.52 -4.732 1 96.24 183 LEU A N 1
ATOM 1398 C CA . LEU A 1 183 ? -24.915 12.193 -3.493 1 96.24 183 LEU A CA 1
ATOM 1399 C C . LEU A 1 183 ? -25.471 13.584 -3.778 1 96.24 183 LEU A C 1
ATOM 1401 O O . LEU A 1 183 ? -26.331 14.076 -3.043 1 96.24 183 LEU A O 1
ATOM 1405 N N . ASN A 1 184 ? -25.001 14.364 -4.723 1 94.52 184 ASN A N 1
ATOM 1406 C CA . ASN A 1 184 ? -25.379 15.701 -5.169 1 94.52 184 ASN A CA 1
ATOM 1407 C C . ASN A 1 184 ? -25.024 16.76 -4.129 1 94.52 184 ASN A C 1
ATOM 1409 O O . ASN A 1 184 ? -25.762 17.729 -3.947 1 94.52 184 ASN A O 1
ATOM 1413 N N . LYS A 1 185 ? -24.154 16.546 -3.269 1 97.09 185 LYS A N 1
ATOM 1414 C CA . LYS A 1 185 ? -23.553 17.513 -2.354 1 97.09 185 LYS A CA 1
ATOM 1415 C C . LYS A 1 185 ? -22.069 17.223 -2.146 1 97.09 185 LYS A C 1
ATOM 1417 O O . LYS A 1 185 ? -21.621 16.09 -2.33 1 97.09 185 LYS A O 1
ATOM 1422 N N . ASN A 1 186 ? -21.331 18.367 -1.721 1 98.47 186 ASN A N 1
ATOM 1423 C CA . ASN A 1 186 ? -19.896 18.234 -1.49 1 98.47 186 ASN A CA 1
ATOM 1424 C C . ASN A 1 186 ? -19.206 17.515 -2.646 1 98.47 186 ASN A C 1
ATOM 1426 O O . ASN A 1 186 ? -18.49 16.535 -2.435 1 98.47 186 ASN A O 1
ATOM 1430 N N . LEU A 1 187 ? -19.436 18.068 -3.813 1 98.59 187 LEU A N 1
ATOM 1431 C CA . LEU A 1 187 ? -19.107 17.389 -5.062 1 98.59 187 LEU A CA 1
ATOM 1432 C C . LEU A 1 187 ? -17.607 17.44 -5.331 1 98.59 187 LEU A C 1
ATOM 1434 O O . LEU A 1 187 ? -17.009 18.518 -5.33 1 98.59 187 LEU A O 1
ATOM 1438 N N . ILE A 1 188 ? -16.997 16.322 -5.465 1 98.76 188 ILE A N 1
ATOM 1439 C CA . ILE A 1 188 ? -15.629 16.252 -5.965 1 98.76 188 ILE A CA 1
ATOM 1440 C C . ILE A 1 188 ? -15.608 16.576 -7.457 1 98.76 188 ILE A C 1
ATOM 1442 O O . ILE A 1 188 ? -16.138 15.817 -8.272 1 98.76 188 ILE A O 1
ATOM 1446 N N . LEU A 1 189 ? -15.004 17.652 -7.879 1 98.09 189 LEU A N 1
ATOM 1447 C CA . LEU A 1 189 ? -15.05 18.103 -9.265 1 98.09 189 LEU A CA 1
ATOM 1448 C C . LEU A 1 189 ? -13.87 17.55 -10.057 1 98.09 189 LEU A C 1
ATOM 1450 O O . LEU A 1 189 ? -13.941 16.44 -10.589 1 98.09 189 LEU A O 1
ATOM 1454 N N . SER A 1 190 ? -12.722 18.189 -9.964 1 97.77 190 SER A N 1
ATOM 1455 C CA . SER A 1 190 ? -11.567 17.711 -10.718 1 97.77 190 SER A CA 1
ATOM 1456 C C . SER A 1 190 ? -10.299 17.756 -9.872 1 97.77 190 SER A C 1
ATOM 1458 O O . SER A 1 190 ? -10.254 18.438 -8.846 1 97.77 190 SER A O 1
ATOM 1460 N N . SER A 1 191 ? -9.351 16.953 -10.299 1 98.36 191 SER A N 1
ATOM 1461 C CA . SER A 1 191 ? -8.036 16.882 -9.67 1 98.36 191 SER A CA 1
ATOM 1462 C C . SER A 1 191 ? -6.924 17.128 -10.684 1 98.36 191 SER A C 1
ATOM 1464 O O . SER A 1 191 ? -7.141 17.01 -11.891 1 98.36 191 SER A O 1
ATOM 1466 N N . ALA A 1 192 ? -5.794 17.576 -10.193 1 98.05 192 ALA A N 1
ATOM 1467 C CA . ALA A 1 192 ? -4.575 17.733 -10.982 1 98.05 192 ALA A CA 1
ATOM 1468 C C . ALA A 1 192 ? -3.358 17.217 -10.22 1 98.05 192 ALA A C 1
ATOM 1470 O O . ALA A 1 192 ? -3.275 17.365 -8.998 1 98.05 192 ALA A O 1
ATOM 1471 N N . PHE A 1 193 ? -2.411 16.593 -11.008 1 97.64 193 PHE A N 1
ATOM 1472 C CA . PHE A 1 193 ? -1.248 15.942 -10.417 1 97.64 193 PHE A CA 1
ATOM 1473 C C . PHE A 1 193 ? 0.013 16.262 -11.211 1 97.64 193 PHE A C 1
ATOM 1475 O O . PHE A 1 193 ? -0.041 16.429 -12.431 1 97.64 193 PHE A O 1
ATOM 1482 N N . ARG A 1 194 ? 1.078 16.4 -10.488 1 96.23 194 ARG A N 1
ATOM 1483 C CA . ARG A 1 194 ? 2.418 16.495 -11.058 1 96.23 194 ARG A CA 1
ATOM 1484 C C . ARG A 1 194 ? 3.405 15.629 -10.283 1 96.23 194 ARG A C 1
ATOM 1486 O O . ARG A 1 194 ? 3.307 15.51 -9.06 1 96.23 194 ARG A O 1
ATOM 1493 N N . GLY A 1 195 ? 4.239 14.878 -10.998 1 94.8 195 GLY A N 1
ATOM 1494 C CA . GLY A 1 195 ? 5.305 14.092 -10.398 1 94.8 195 GLY A CA 1
ATOM 1495 C C . GLY A 1 195 ? 6.678 14.434 -10.943 1 94.8 195 GLY A C 1
ATOM 1496 O O . GLY A 1 195 ? 6.805 14.883 -12.084 1 94.8 195 GLY A O 1
ATOM 1497 N N . ASP A 1 196 ? 7.686 14.38 -10.161 1 93.96 196 ASP A N 1
ATOM 1498 C CA . ASP A 1 196 ? 9.08 14.536 -10.565 1 93.96 196 ASP A CA 1
ATOM 1499 C C . ASP A 1 196 ? 9.955 13.445 -9.953 1 93.96 196 ASP A C 1
ATOM 1501 O O . ASP A 1 196 ? 10.388 13.561 -8.804 1 93.96 196 ASP A O 1
ATOM 1505 N N . GLY A 1 197 ? 10.228 12.41 -10.733 1 93.17 197 GLY A N 1
ATOM 1506 C CA . GLY A 1 197 ? 10.95 11.236 -10.269 1 93.17 197 GLY A CA 1
ATOM 1507 C C . GLY A 1 197 ? 12.433 11.487 -10.071 1 93.17 197 GLY A C 1
ATOM 1508 O O . GLY A 1 197 ? 13.147 10.633 -9.54 1 93.17 197 GLY A O 1
ATOM 1509 N N . SER A 1 198 ? 12.933 12.685 -10.489 1 91.38 198 SER A N 1
ATOM 1510 C CA . SER A 1 198 ? 14.347 12.988 -10.297 1 91.38 198 SER A CA 1
ATOM 1511 C C . SER A 1 198 ? 14.689 13.111 -8.815 1 91.38 198 SER A C 1
ATOM 1513 O O . SER A 1 198 ? 15.86 13.052 -8.437 1 91.38 198 SER A O 1
ATOM 1515 N N . PHE A 1 199 ? 13.658 13.132 -7.952 1 90.49 199 PHE A N 1
ATOM 1516 C CA . PHE A 1 199 ? 13.847 13.264 -6.512 1 90.49 199 PHE A CA 1
ATOM 1517 C C . PHE A 1 199 ? 13.702 11.913 -5.821 1 90.49 199 PHE A C 1
ATOM 1519 O O . PHE A 1 199 ? 13.895 11.807 -4.608 1 90.49 199 PHE A O 1
ATOM 1526 N N . SER A 1 200 ? 13.393 10.946 -6.516 1 92.12 200 SER A N 1
ATOM 1527 C CA . SER A 1 200 ? 12.856 9.715 -5.944 1 92.12 200 SER A CA 1
ATOM 1528 C C . SER A 1 200 ? 13.835 9.095 -4.952 1 92.12 200 SER A C 1
ATOM 1530 O O . SER A 1 200 ? 13.424 8.411 -4.012 1 92.12 200 SER A O 1
ATOM 1532 N N . GLU A 1 201 ? 15.158 9.301 -5.079 1 93.58 201 GLU A N 1
ATOM 1533 C CA . GLU A 1 201 ? 16.106 8.634 -4.192 1 93.58 201 GLU A CA 1
ATOM 1534 C C . GLU A 1 201 ? 16.882 9.646 -3.353 1 93.58 201 GLU A C 1
ATOM 1536 O O . GLU A 1 201 ? 17.912 9.312 -2.764 1 93.58 201 GLU A O 1
ATOM 1541 N N . GLN A 1 202 ? 16.409 10.889 -3.313 1 92.32 202 GLN A N 1
ATOM 1542 C CA . GLN A 1 202 ? 17.147 11.934 -2.611 1 92.32 202 GLN A CA 1
ATOM 1543 C C . GLN A 1 202 ? 16.806 11.944 -1.123 1 92.32 202 GLN A C 1
ATOM 1545 O O . GLN A 1 202 ? 17.569 12.467 -0.309 1 92.32 202 GLN A O 1
ATOM 1550 N N . CYS A 1 203 ? 15.691 11.431 -0.725 1 94.44 203 CYS A N 1
ATOM 1551 C CA . CYS A 1 203 ? 15.26 11.269 0.659 1 94.44 203 CYS A CA 1
ATOM 1552 C C . CYS A 1 203 ? 14.668 9.884 0.888 1 94.44 203 CYS A C 1
ATOM 1554 O O . CYS A 1 203 ? 13.552 9.601 0.448 1 94.44 203 CYS A O 1
ATOM 1556 N N . VAL A 1 204 ? 15.428 9.008 1.541 1 95.66 204 VAL A N 1
ATOM 1557 C CA . VAL A 1 204 ? 15.003 7.616 1.642 1 95.66 204 VAL A CA 1
ATOM 1558 C C . VAL A 1 204 ? 15.398 7.052 3.005 1 95.66 204 VAL A C 1
ATOM 1560 O O . VAL A 1 204 ? 16.158 7.68 3.746 1 95.66 204 VAL A O 1
ATOM 1563 N N . ILE A 1 205 ? 14.813 5.972 3.434 1 96.75 205 ILE A N 1
ATOM 1564 C CA . ILE A 1 205 ? 15.313 5.104 4.495 1 96.75 205 ILE A CA 1
ATOM 1565 C C . ILE A 1 205 ? 16.233 4.04 3.902 1 96.75 205 ILE A C 1
ATOM 1567 O O . ILE A 1 205 ? 15.776 3.141 3.191 1 96.75 205 ILE A O 1
ATOM 1571 N N . GLU A 1 206 ? 17.416 4.027 4.213 1 96.32 206 GLU A N 1
ATOM 1572 C CA . GLU A 1 206 ? 18.444 3.312 3.463 1 96.32 206 GLU A CA 1
ATOM 1573 C C . GLU A 1 206 ? 18.415 1.818 3.773 1 96.32 206 GLU A C 1
ATOM 1575 O O . GLU A 1 206 ? 19.001 1.016 3.044 1 96.32 206 GLU A O 1
ATOM 1580 N N . VAL A 1 207 ? 17.834 1.448 4.856 1 97.19 207 VAL A N 1
ATOM 1581 C CA . VAL A 1 207 ? 17.839 0.055 5.29 1 97.19 207 VAL A CA 1
ATOM 1582 C C . VAL A 1 207 ? 16.421 -0.508 5.239 1 97.19 207 VAL A C 1
ATOM 1584 O O . VAL A 1 207 ? 15.447 0.248 5.198 1 97.19 207 VAL A O 1
ATOM 1587 N N . GLY A 1 208 ? 16.327 -1.806 5.211 1 96.23 208 GLY A N 1
ATOM 1588 C CA . GLY A 1 208 ? 15.03 -2.453 5.321 1 96.23 208 GLY A CA 1
ATOM 1589 C C . GLY A 1 208 ? 14.378 -2.715 3.977 1 96.23 208 GLY A C 1
ATOM 1590 O O . GLY A 1 208 ? 13.307 -3.322 3.908 1 96.23 208 GLY A O 1
ATOM 1591 N N . GLY A 1 209 ? 14.949 -2.212 2.845 1 97.19 209 GLY A N 1
ATOM 1592 C CA . GLY A 1 209 ? 14.486 -2.489 1.494 1 97.19 209 GLY A CA 1
ATOM 1593 C C . GLY A 1 209 ? 15.438 -3.367 0.705 1 97.19 209 GLY A C 1
ATOM 1594 O O . GLY A 1 209 ? 16.451 -3.827 1.236 1 97.19 209 GLY A O 1
ATOM 1595 N N . THR A 1 210 ? 15.133 -3.594 -0.536 1 98.1 210 THR A N 1
ATOM 1596 C CA . THR A 1 210 ? 15.858 -4.565 -1.349 1 98.1 210 THR A CA 1
ATOM 1597 C C . THR A 1 210 ? 17.213 -4.007 -1.777 1 98.1 210 THR A C 1
ATOM 1599 O O . THR A 1 210 ? 18.084 -4.755 -2.226 1 98.1 210 THR A O 1
ATOM 1602 N N . LYS A 1 211 ? 17.367 -2.676 -1.709 1 96.79 211 LYS A N 1
ATOM 1603 C CA . LYS A 1 211 ? 18.66 -2.093 -2.053 1 96.79 211 LYS A CA 1
ATOM 1604 C C . LYS A 1 211 ? 19.723 -2.467 -1.024 1 96.79 211 LYS A C 1
ATOM 1606 O O . LYS A 1 211 ? 20.913 -2.512 -1.341 1 96.79 211 LYS A O 1
ATOM 1611 N N . LYS A 1 212 ? 19.334 -2.663 0.181 1 96.37 212 LYS A N 1
ATOM 1612 C CA . LYS A 1 212 ? 20.195 -3.133 1.262 1 96.37 212 LYS A CA 1
ATOM 1613 C C . LYS A 1 212 ? 19.565 -4.317 1.991 1 96.37 212 LYS A C 1
ATOM 1615 O O . LYS A 1 212 ? 18.917 -4.143 3.025 1 96.37 212 LYS A O 1
ATOM 1620 N N . TRP A 1 213 ? 19.782 -5.498 1.547 1 96 213 TRP A N 1
ATOM 1621 C CA . TRP A 1 213 ? 19.197 -6.735 2.057 1 96 213 TRP A CA 1
ATOM 1622 C C . TRP A 1 213 ? 20.238 -7.848 2.108 1 96 213 TRP A C 1
ATOM 1624 O O . TRP A 1 213 ? 21.085 -7.957 1.218 1 96 213 TRP A O 1
ATOM 1634 N N . PRO A 1 214 ? 20.167 -8.698 3.065 1 95.02 214 PRO A N 1
ATOM 1635 C CA . PRO A 1 214 ? 19.257 -8.717 4.213 1 95.02 214 PRO A CA 1
ATOM 1636 C C . PRO A 1 214 ? 19.619 -7.677 5.271 1 95.02 214 PRO A C 1
ATOM 1638 O O . PRO A 1 214 ? 20.741 -7.163 5.278 1 95.02 214 PRO A O 1
ATOM 1641 N N . MET A 1 215 ? 18.642 -7.439 6.123 1 95.24 215 MET A N 1
ATOM 1642 C CA . MET A 1 215 ? 18.902 -6.534 7.239 1 95.24 215 MET A CA 1
ATOM 1643 C C . MET A 1 215 ? 19.92 -7.137 8.201 1 95.24 215 MET A C 1
ATOM 1645 O O . MET A 1 215 ? 19.872 -8.332 8.495 1 95.24 215 MET A O 1
ATOM 1649 N N . LYS A 1 216 ? 20.726 -6.269 8.741 1 96.28 216 LYS A N 1
ATOM 1650 C CA . LYS A 1 216 ? 21.634 -6.597 9.836 1 96.28 216 LYS A CA 1
ATOM 1651 C C . LYS A 1 216 ? 21.195 -5.924 11.134 1 96.28 216 LYS A C 1
ATOM 1653 O O . LYS A 1 216 ? 20.464 -4.931 11.108 1 96.28 216 LYS A O 1
ATOM 1658 N N . PRO A 1 217 ? 21.67 -6.499 12.15 1 96.19 217 PRO A N 1
ATOM 1659 C CA . PRO A 1 217 ? 21.255 -5.931 13.435 1 96.19 217 PRO A CA 1
ATOM 1660 C C . PRO A 1 217 ? 21.523 -4.431 13.531 1 96.19 217 PRO A C 1
ATOM 1662 O O . PRO A 1 217 ? 20.677 -3.679 14.021 1 96.19 217 PRO A O 1
ATOM 1665 N N . GLU A 1 218 ? 22.598 -3.975 13.055 1 96.58 218 GLU A N 1
ATOM 1666 C CA . GLU A 1 218 ? 22.977 -2.568 13.136 1 96.58 218 GLU A CA 1
ATOM 1667 C C . GLU A 1 218 ? 22.043 -1.695 12.303 1 96.58 218 GLU A C 1
ATOM 1669 O O . GLU A 1 218 ? 21.98 -0.48 12.5 1 96.58 218 GLU A O 1
ATOM 1674 N N . ASP A 1 219 ? 21.386 -2.292 11.349 1 96.74 219 ASP A N 1
ATOM 1675 C CA . ASP A 1 219 ? 20.491 -1.557 10.46 1 96.74 219 ASP A CA 1
ATOM 1676 C C . ASP A 1 219 ? 19.264 -1.049 11.213 1 96.74 219 ASP A C 1
ATOM 1678 O O . ASP A 1 219 ? 18.628 -0.081 10.792 1 96.74 219 ASP A O 1
ATOM 1682 N N . ALA A 1 220 ? 18.964 -1.753 12.378 1 94.76 220 ALA A N 1
ATOM 1683 C CA . ALA A 1 220 ? 17.818 -1.349 13.189 1 94.76 220 ALA A CA 1
ATOM 1684 C C . ALA A 1 220 ? 17.955 0.099 13.649 1 94.76 220 ALA A C 1
ATOM 1686 O O . ALA A 1 220 ? 16.962 0.826 13.736 1 94.76 220 ALA A O 1
ATOM 1687 N N . ASN A 1 221 ? 19.204 0.574 13.79 1 93.87 221 ASN A N 1
ATOM 1688 C CA . ASN A 1 221 ? 19.464 1.92 14.29 1 93.87 221 ASN A CA 1
ATOM 1689 C C . ASN A 1 221 ? 19.469 2.947 13.162 1 93.87 221 ASN A C 1
ATOM 1691 O O . ASN A 1 221 ? 19.573 4.149 13.411 1 93.87 221 ASN A O 1
ATOM 1695 N N . LYS A 1 222 ? 19.288 2.504 11.99 1 96.17 222 LYS A N 1
ATOM 1696 C CA . LYS A 1 222 ? 19.356 3.383 10.827 1 96.17 222 LYS A CA 1
ATOM 1697 C C . LYS A 1 222 ? 18.027 3.407 10.077 1 96.17 222 LYS A C 1
ATOM 1699 O O . LYS A 1 222 ? 17.971 3.816 8.916 1 96.17 222 LYS A O 1
ATOM 1704 N N . PHE A 1 223 ? 17.023 2.909 10.771 1 96.79 223 PHE A N 1
ATOM 1705 C CA . PHE A 1 223 ? 15.705 2.821 10.153 1 96.79 223 PHE A CA 1
ATOM 1706 C C . PHE A 1 223 ? 14.97 4.152 10.252 1 96.79 223 PHE A C 1
ATOM 1708 O O . PHE A 1 223 ? 13.944 4.252 10.928 1 96.79 223 PHE A O 1
ATOM 1715 N N . TYR A 1 224 ? 15.523 5.195 9.606 1 96.46 224 TYR A N 1
ATOM 1716 C CA . TYR A 1 224 ? 14.952 6.536 9.545 1 96.46 224 TYR A CA 1
ATOM 1717 C C . TYR A 1 224 ? 15.313 7.223 8.233 1 96.46 224 TYR A C 1
ATOM 1719 O O . TYR A 1 224 ? 16.217 6.779 7.521 1 96.46 224 TYR A O 1
ATOM 1727 N N . PHE A 1 225 ? 14.617 8.258 7.828 1 96.73 225 PHE A N 1
ATOM 1728 C CA . PHE A 1 225 ? 14.854 9.002 6.596 1 96.73 225 PHE A CA 1
ATOM 1729 C C . PHE A 1 225 ? 16.216 9.685 6.63 1 96.73 225 PHE A C 1
ATOM 1731 O O . PHE A 1 225 ? 16.615 10.235 7.659 1 96.73 225 PHE A O 1
ATOM 1738 N N . THR A 1 226 ? 16.903 9.649 5.543 1 94.93 226 THR A N 1
ATOM 1739 C CA . THR A 1 226 ? 18.135 10.39 5.294 1 94.93 226 THR A CA 1
ATOM 1740 C C . THR A 1 226 ? 18.066 11.121 3.957 1 94.93 226 THR A C 1
ATOM 1742 O O . THR A 1 226 ? 17.24 10.789 3.104 1 94.93 226 THR A O 1
ATOM 1745 N N . VAL A 1 227 ? 18.756 12.181 3.814 1 93.31 227 VAL A N 1
ATOM 1746 C CA . VAL A 1 227 ? 18.836 12.945 2.573 1 93.31 227 VAL A CA 1
ATOM 1747 C C . VAL A 1 227 ? 20.237 12.82 1.979 1 93.31 227 VAL A C 1
ATOM 1749 O O . VAL A 1 227 ? 21.231 13.096 2.654 1 93.31 227 VAL A O 1
ATOM 1752 N N . ARG A 1 228 ? 20.124 12.326 0.782 1 87.13 228 ARG A N 1
ATOM 1753 C CA . ARG A 1 228 ? 21.375 12.278 0.033 1 87.13 228 ARG A CA 1
ATOM 1754 C C . ARG A 1 228 ? 21.625 13.592 -0.7 1 87.13 228 ARG A C 1
ATOM 1756 O O . ARG A 1 228 ? 20.691 14.208 -1.217 1 87.13 228 ARG A O 1
ATOM 1763 N N . GLU A 1 229 ? 22.806 14.003 -0.729 1 86.55 229 GLU A N 1
ATOM 1764 C CA . GLU A 1 229 ? 23.165 15.229 -1.436 1 86.55 229 GLU A CA 1
ATOM 1765 C C . GLU A 1 229 ? 22.256 16.386 -1.031 1 86.55 229 GLU A C 1
ATOM 1767 O O . GLU A 1 229 ? 21.588 16.983 -1.878 1 86.55 229 GLU A O 1
ATOM 1772 N N . PHE A 1 230 ? 22.4 16.75 0.137 1 88.6 230 PHE A N 1
ATOM 1773 C CA . PHE A 1 230 ? 21.484 17.66 0.816 1 88.6 230 PHE A CA 1
ATOM 1774 C C . PHE A 1 230 ? 21.378 18.981 0.065 1 88.6 230 PHE A C 1
ATOM 1776 O O . PHE A 1 230 ? 20.276 19.492 -0.151 1 88.6 230 PHE A O 1
ATOM 1783 N N . GLU A 1 231 ? 22.436 19.483 -0.42 1 87.43 231 GLU A N 1
ATOM 1784 C CA . GLU A 1 231 ? 22.421 20.771 -1.107 1 87.43 231 GLU A CA 1
ATOM 1785 C C . GLU A 1 231 ? 21.668 20.68 -2.432 1 87.43 231 GLU A C 1
ATOM 1787 O O . GLU A 1 231 ? 20.894 21.576 -2.774 1 87.43 231 GLU A O 1
ATOM 1792 N N . LYS A 1 232 ? 21.912 19.643 -2.999 1 84.87 232 LYS A N 1
ATOM 1793 C CA . LYS A 1 232 ? 21.213 19.427 -4.263 1 84.87 232 LYS A CA 1
ATOM 1794 C C . LYS A 1 232 ? 19.718 19.222 -4.037 1 84.87 232 LYS A C 1
ATOM 1796 O O . LYS A 1 232 ? 18.893 19.752 -4.783 1 84.87 232 LYS A O 1
ATOM 1801 N N . PHE A 1 233 ? 19.461 18.525 -3.085 1 88.01 233 PHE A N 1
ATOM 1802 C CA . PHE A 1 233 ? 18.072 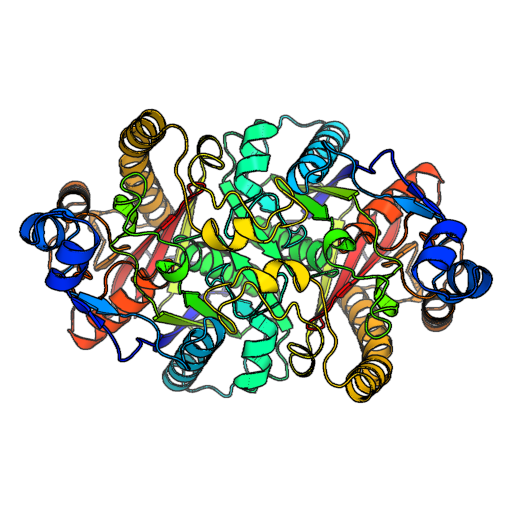18.28 -2.716 1 88.01 233 PHE A CA 1
ATOM 1803 C C . PHE A 1 233 ? 17.354 19.589 -2.41 1 88.01 233 PHE A C 1
ATOM 1805 O O . PHE A 1 233 ? 16.283 19.858 -2.959 1 88.01 233 PHE A O 1
ATOM 1812 N N . LYS A 1 234 ? 17.985 20.35 -1.636 1 85.17 234 LYS A N 1
ATOM 1813 C CA . LYS A 1 234 ? 17.408 21.626 -1.223 1 85.17 234 LYS A CA 1
ATOM 1814 C C . LYS A 1 234 ? 17.214 22.554 -2.419 1 85.17 234 LYS A C 1
ATOM 1816 O O . LYS A 1 234 ? 16.17 23.196 -2.55 1 85.17 234 LYS A O 1
ATOM 1821 N N . ALA A 1 235 ? 18.161 22.628 -3.25 1 86.32 235 ALA A N 1
ATOM 1822 C CA . ALA A 1 235 ? 18.086 23.479 -4.435 1 86.32 235 ALA A CA 1
ATOM 1823 C C . ALA A 1 235 ? 16.954 23.036 -5.357 1 86.32 235 ALA A C 1
ATOM 1825 O O . ALA A 1 235 ? 16.165 23.863 -5.823 1 86.32 235 ALA A O 1
ATOM 1826 N N . ASN A 1 236 ? 16.847 21.805 -5.539 1 84.57 236 ASN A N 1
ATOM 1827 C CA . ASN A 1 236 ? 15.81 21.253 -6.404 1 84.57 236 ASN A CA 1
ATOM 1828 C C . ASN A 1 236 ? 14.415 21.503 -5.837 1 84.57 236 ASN A C 1
ATOM 1830 O O . ASN A 1 236 ? 13.499 21.877 -6.572 1 84.57 236 ASN A O 1
ATOM 1834 N N . LEU A 1 237 ? 14.36 21.292 -4.62 1 84.6 237 LEU A N 1
ATOM 1835 C CA . LEU A 1 237 ? 13.078 21.479 -3.95 1 84.6 237 LEU A CA 1
ATOM 1836 C C . LEU A 1 237 ? 12.637 22.937 -4.017 1 84.6 237 LEU A C 1
ATOM 1838 O O . LEU A 1 237 ? 11.476 23.226 -4.316 1 84.6 237 LEU A O 1
ATOM 1842 N N . SER A 1 238 ? 13.532 23.827 -3.775 1 84.14 238 SER A N 1
ATOM 1843 C CA . SER A 1 238 ? 13.234 25.255 -3.786 1 84.14 238 SER A CA 1
ATOM 1844 C C . SER A 1 238 ? 12.791 25.717 -5.17 1 84.14 238 SER A C 1
ATOM 1846 O O . SER A 1 238 ? 11.905 26.565 -5.293 1 84.14 238 SER A O 1
ATOM 1848 N N . GLU A 1 239 ? 13.343 25.132 -6.147 1 86.91 239 GLU A N 1
ATOM 1849 C CA . GLU A 1 239 ? 13.075 25.544 -7.522 1 86.91 239 GLU A CA 1
ATOM 1850 C C . GLU A 1 239 ? 11.725 25.021 -8.002 1 86.91 239 GLU A C 1
ATOM 1852 O O . GLU A 1 239 ? 10.982 25.734 -8.681 1 86.91 239 GLU A O 1
ATOM 1857 N N . LYS A 1 240 ? 11.396 23.907 -7.592 1 90.02 240 LYS A N 1
ATOM 1858 C CA . LYS A 1 240 ? 10.308 23.22 -8.282 1 90.02 240 LYS A CA 1
ATOM 1859 C C . LYS A 1 240 ? 9.039 23.21 -7.436 1 90.02 240 LYS A C 1
ATOM 1861 O O . LYS A 1 240 ? 7.932 23.103 -7.969 1 90.02 240 LYS A O 1
ATOM 1866 N N . THR A 1 241 ? 9.162 23.37 -6.187 1 89.43 241 THR A N 1
ATOM 1867 C CA . THR A 1 241 ? 8.049 23.075 -5.292 1 89.43 241 THR A CA 1
ATOM 1868 C C . THR A 1 241 ? 6.925 24.091 -5.475 1 89.43 241 THR A C 1
ATOM 1870 O O . THR A 1 241 ? 5.786 23.718 -5.765 1 89.43 241 THR A O 1
ATOM 1873 N N . MET A 1 242 ? 7.208 25.42 -5.363 1 91.48 242 MET A N 1
ATOM 1874 C CA . MET A 1 242 ? 6.151 26.427 -5.361 1 91.48 242 MET A CA 1
ATOM 1875 C C . MET A 1 242 ? 5.492 26.527 -6.732 1 91.48 242 MET A C 1
ATOM 1877 O O . MET A 1 242 ? 4.264 26.517 -6.839 1 91.48 242 MET A O 1
ATOM 1881 N N . PRO A 1 243 ? 6.263 26.518 -7.825 1 93.73 243 PRO A N 1
ATOM 1882 C CA . PRO A 1 243 ? 5.618 26.52 -9.14 1 93.73 243 PRO A CA 1
ATOM 1883 C C . PRO A 1 243 ? 4.708 25.312 -9.353 1 93.73 243 PRO A C 1
ATOM 1885 O O . PRO A 1 243 ? 3.62 25.447 -9.918 1 93.73 243 PRO A O 1
ATOM 1888 N N . ASN A 1 244 ? 5.128 24.166 -8.929 1 93.33 244 ASN A N 1
ATOM 1889 C CA . ASN A 1 244 ? 4.313 22.966 -9.091 1 93.33 244 ASN A CA 1
ATOM 1890 C C . ASN A 1 244 ? 3.061 23.018 -8.219 1 93.33 244 ASN A C 1
ATOM 1892 O O . ASN A 1 244 ? 1.991 22.572 -8.636 1 93.33 244 ASN A O 1
ATOM 1896 N N . PHE A 1 245 ? 3.205 23.602 -7.021 1 93.03 245 PHE A N 1
ATOM 1897 C CA . PHE A 1 245 ? 2.058 23.776 -6.138 1 93.03 245 PHE A CA 1
ATOM 1898 C C . PHE A 1 245 ? 1.011 24.676 -6.784 1 93.03 245 PHE A C 1
ATOM 1900 O O . PHE A 1 245 ? -0.164 24.312 -6.863 1 93.03 245 PHE A O 1
ATOM 1907 N N . TYR A 1 246 ? 1.46 25.818 -7.265 1 96.23 246 TYR A N 1
ATOM 1908 C CA . TYR A 1 246 ? 0.547 26.733 -7.942 1 96.23 246 TYR A CA 1
ATOM 1909 C C . TYR A 1 246 ? -0.074 26.076 -9.168 1 96.23 246 TYR A C 1
ATOM 1911 O O . TYR A 1 246 ? -1.275 26.216 -9.414 1 96.23 246 TYR A O 1
ATOM 1919 N N . GLY A 1 247 ? 0.766 25.353 -9.84 1 97.09 247 GLY A N 1
ATOM 1920 C CA . GLY A 1 247 ? 0.321 24.707 -11.064 1 97.09 247 GLY A CA 1
ATOM 1921 C C . GLY A 1 247 ? -0.816 23.728 -10.843 1 97.09 247 GLY A C 1
ATOM 1922 O O . GLY A 1 247 ? -1.827 23.774 -11.547 1 97.09 247 GLY A O 1
ATOM 1923 N N . VAL A 1 248 ? -0.684 22.828 -9.887 1 97.72 248 VAL A N 1
ATOM 1924 C CA . VAL A 1 248 ? -1.71 21.809 -9.693 1 97.72 248 VAL A CA 1
ATOM 1925 C C . VAL A 1 248 ? -2.981 22.453 -9.142 1 97.72 248 VAL A C 1
ATOM 1927 O O . VAL A 1 248 ? -4.091 22.01 -9.448 1 97.72 248 VAL A O 1
ATOM 1930 N N . ILE A 1 249 ? -2.901 23.501 -8.273 1 98.5 249 ILE A N 1
ATOM 1931 C CA . ILE A 1 249 ? -4.07 24.215 -7.773 1 98.5 249 ILE A CA 1
ATOM 1932 C C . ILE A 1 249 ? -4.831 24.841 -8.94 1 98.5 249 ILE A C 1
ATOM 1934 O O . ILE A 1 249 ? -6.031 24.61 -9.102 1 98.5 249 ILE A O 1
ATOM 1938 N N . ARG A 1 250 ? -4.132 25.559 -9.794 1 98.57 250 ARG A N 1
ATOM 1939 C CA . ARG A 1 250 ? -4.748 26.261 -10.915 1 98.57 250 ARG A CA 1
ATOM 1940 C C . ARG A 1 250 ? -5.316 25.277 -11.932 1 98.57 250 ARG A C 1
ATOM 1942 O O . ARG A 1 250 ? -6.389 25.507 -12.494 1 98.57 250 ARG A O 1
ATOM 1949 N N . ASP A 1 251 ? -4.637 24.213 -12.162 1 98.22 251 ASP A N 1
ATOM 1950 C CA . ASP A 1 251 ? -5.115 23.213 -13.112 1 98.22 251 ASP A CA 1
ATOM 1951 C C . ASP A 1 251 ? -6.39 22.541 -12.606 1 98.22 251 ASP A C 1
ATOM 1953 O O . ASP A 1 251 ? -7.331 22.327 -13.373 1 98.22 251 ASP A O 1
ATOM 1957 N N . SER A 1 252 ? -6.426 22.128 -11.361 1 98.37 252 SER A N 1
ATOM 1958 C CA . SER A 1 252 ? -7.629 21.514 -10.807 1 98.37 252 SER A CA 1
ATOM 1959 C C . SER A 1 252 ? -8.815 22.471 -10.865 1 98.37 252 SER A C 1
ATOM 1961 O O . SER A 1 252 ? -9.938 22.058 -11.162 1 98.37 252 SER A O 1
ATOM 1963 N N . LEU A 1 253 ? -8.583 23.755 -10.548 1 98.67 253 LEU A N 1
ATOM 1964 C CA . LEU A 1 253 ? -9.626 24.772 -10.63 1 98.67 253 LEU A CA 1
ATOM 1965 C C . LEU A 1 253 ? -10.108 24.942 -12.067 1 98.67 253 LEU A C 1
ATOM 1967 O O . LEU A 1 253 ? -11.309 24.872 -12.336 1 98.67 253 LEU A O 1
ATOM 1971 N N . LYS A 1 254 ? -9.199 25.078 -12.962 1 98.22 254 LYS A N 1
ATOM 1972 C CA . LYS A 1 254 ? -9.547 25.292 -14.364 1 98.22 254 LYS A CA 1
ATOM 1973 C C . LYS A 1 254 ? -10.394 24.142 -14.902 1 98.22 254 LYS A C 1
ATOM 1975 O O . LYS A 1 254 ? -11.426 24.369 -15.538 1 98.22 254 LYS A O 1
ATOM 1980 N N . LYS A 1 255 ? -9.993 22.957 -14.608 1 97.18 255 LYS A N 1
ATOM 1981 C CA . LYS A 1 255 ? -10.731 21.776 -15.05 1 97.18 255 LYS A CA 1
ATOM 1982 C C . LYS A 1 255 ? -12.125 21.735 -14.431 1 97.18 255 LYS A C 1
ATOM 1984 O O . LYS A 1 255 ? -13.019 21.06 -14.946 1 97.18 255 LYS A O 1
ATOM 1989 N N . SER A 1 256 ? -12.271 22.339 -13.335 1 97.52 256 SER A N 1
ATOM 1990 C CA . SER A 1 256 ? -13.534 22.337 -12.605 1 97.52 256 SER A CA 1
ATOM 1991 C C . SER A 1 256 ? -14.409 23.519 -13.01 1 97.52 256 SER A C 1
ATOM 1993 O O . SER A 1 256 ? -15.519 23.68 -12.498 1 97.52 256 SER A O 1
ATOM 1995 N N . GLY A 1 257 ? -13.878 24.424 -13.838 1 97.84 257 GLY A N 1
ATOM 1996 C CA . GLY A 1 257 ? -14.628 25.588 -14.282 1 97.84 257 GLY A CA 1
ATOM 1997 C C . GLY A 1 257 ? -14.489 26.778 -13.352 1 97.84 257 GLY A C 1
ATOM 1998 O O . GLY A 1 257 ? -15.342 27.667 -13.341 1 97.84 257 GLY A O 1
ATOM 1999 N N . TYR A 1 258 ? -13.465 26.805 -12.51 1 98.61 258 TYR A N 1
ATOM 2000 C CA . TYR A 1 258 ? -13.245 27.877 -11.546 1 98.61 258 TYR A CA 1
ATOM 2001 C C . TYR A 1 258 ? -11.85 28.471 -11.701 1 98.61 258 TYR A C 1
ATOM 2003 O O . TYR A 1 258 ? -11.044 27.981 -12.496 1 98.61 258 TYR A O 1
ATOM 2011 N N . SER A 1 259 ? -11.554 29.563 -11.032 1 98.22 259 SER A N 1
ATOM 2012 C CA . SER A 1 259 ? -10.243 30.198 -10.937 1 98.22 259 SER A CA 1
ATOM 2013 C C . SER A 1 259 ? -9.86 30.461 -9.485 1 98.22 259 SER A C 1
ATOM 2015 O O . SER A 1 259 ? -10.634 30.168 -8.571 1 98.22 259 SER A O 1
ATOM 2017 N N . GLU A 1 260 ? -8.643 30.966 -9.317 1 97.12 260 GLU A N 1
ATOM 2018 C CA . GLU A 1 260 ? -8.162 31.231 -7.964 1 97.12 260 GLU A CA 1
ATOM 2019 C C . GLU A 1 260 ? -9.059 32.237 -7.248 1 97.12 260 GLU A C 1
ATOM 2021 O O . GLU A 1 260 ? -9.171 32.212 -6.02 1 97.12 260 GLU A O 1
ATOM 2026 N N . LYS A 1 261 ? -9.813 33.111 -7.968 1 97.39 261 LYS A N 1
ATOM 2027 C CA . LYS A 1 261 ? -10.696 34.113 -7.378 1 97.39 261 LYS A CA 1
ATOM 2028 C C . LYS A 1 261 ? -11.928 33.462 -6.756 1 97.39 261 LYS A C 1
ATOM 2030 O O . LYS A 1 261 ? -12.633 34.087 -5.961 1 97.39 261 LYS A O 1
ATOM 2035 N N . ASP A 1 262 ? -12.22 32.243 -7.087 1 98.47 262 ASP A N 1
ATOM 2036 C CA . ASP A 1 262 ? -13.428 31.557 -6.639 1 98.47 262 ASP A CA 1
ATOM 2037 C C . ASP A 1 262 ? -13.157 30.734 -5.382 1 98.47 262 ASP A C 1
ATOM 2039 O O . ASP A 1 262 ? -14.087 30.209 -4.765 1 98.47 262 ASP A O 1
ATOM 2043 N N . ILE A 1 263 ? -11.875 30.701 -5 1 98.69 263 ILE A N 1
ATOM 2044 C CA . ILE A 1 263 ? -11.534 29.84 -3.873 1 98.69 263 ILE A CA 1
ATOM 2045 C C . ILE A 1 263 ? -12.171 30.384 -2.596 1 98.69 263 ILE A C 1
ATOM 2047 O O . ILE A 1 263 ? -11.891 31.513 -2.188 1 98.69 263 ILE A O 1
ATOM 2051 N N . GLY A 1 264 ? -13.036 29.554 -1.965 1 98.66 264 GLY A N 1
ATOM 2052 C CA . GLY A 1 264 ? -13.598 29.892 -0.668 1 98.66 264 GLY A CA 1
ATOM 2053 C C . GLY A 1 264 ? -12.751 29.411 0.494 1 98.66 264 GLY A C 1
ATOM 2054 O O . GLY A 1 264 ? -12.709 30.052 1.546 1 98.66 264 GLY A O 1
ATOM 2055 N N . TYR A 1 265 ? -12.13 28.315 0.298 1 98.72 265 TYR A N 1
ATOM 2056 C CA . TYR A 1 265 ? -11.304 27.734 1.35 1 98.72 265 TYR A CA 1
ATOM 2057 C C . TYR A 1 265 ? -10.176 26.897 0.759 1 98.72 265 TYR A C 1
ATOM 2059 O O . TYR A 1 265 ? -10.393 26.125 -0.179 1 98.72 265 TYR A O 1
ATOM 2067 N N . LEU A 1 266 ? -8.979 27.079 1.277 1 98.77 266 LEU A N 1
ATOM 2068 C CA . LEU A 1 266 ? -7.805 26.311 0.878 1 98.77 266 LEU A CA 1
ATOM 2069 C C . LEU A 1 266 ? -7.38 25.353 1.986 1 98.77 266 LEU A C 1
ATOM 2071 O O . LEU A 1 266 ? -6.899 25.786 3.036 1 98.77 266 LEU A O 1
ATOM 2075 N N . ALA A 1 267 ? -7.613 24.062 1.775 1 98.72 267 ALA A N 1
ATOM 2076 C CA . ALA A 1 267 ? -7.118 23.021 2.673 1 98.72 267 ALA A CA 1
ATOM 2077 C C . ALA A 1 267 ? -5.737 22.537 2.243 1 98.72 267 ALA A C 1
ATOM 2079 O O . ALA A 1 267 ? -5.62 21.596 1.454 1 98.72 267 ALA A O 1
ATOM 2080 N N . ILE A 1 268 ? -4.726 23.171 2.752 1 97.51 268 ILE A N 1
ATOM 2081 C CA . ILE A 1 268 ? -3.353 22.937 2.318 1 97.51 268 ILE A CA 1
ATOM 2082 C C . ILE A 1 268 ? -2.572 22.24 3.43 1 97.51 268 ILE A C 1
ATOM 2084 O O . ILE A 1 268 ? -2.878 22.41 4.612 1 97.51 268 ILE A O 1
ATOM 2088 N N . LEU A 1 269 ? -1.562 21.452 3.095 1 97.33 269 LEU A N 1
ATOM 2089 C CA . LEU A 1 269 ? -0.734 20.758 4.074 1 97.33 269 LEU A CA 1
ATOM 2090 C C . LEU A 1 269 ? 0.101 21.748 4.879 1 97.33 269 LEU A C 1
ATOM 2092 O O . LEU A 1 269 ? 0.353 22.867 4.425 1 97.33 269 LEU A O 1
ATOM 2096 N N . HIS A 1 270 ? 0.547 21.312 5.963 1 97.43 270 HIS A N 1
ATOM 2097 C CA . HIS A 1 270 ? 1.4 22.128 6.819 1 97.43 270 HIS A CA 1
ATOM 2098 C C . HIS A 1 270 ? 2.832 22.167 6.296 1 97.43 270 HIS A C 1
ATOM 2100 O O . HIS A 1 270 ? 3.419 21.123 6.005 1 97.43 270 HIS A O 1
ATOM 2106 N N . PHE A 1 271 ? 3.394 23.25 6.117 1 92.99 271 PHE A N 1
ATOM 2107 C CA . PHE A 1 271 ? 4.814 23.489 5.885 1 92.99 271 PHE A CA 1
ATOM 2108 C C . PHE A 1 271 ? 5.243 24.823 6.484 1 92.99 271 PHE A C 1
ATOM 2110 O O . PHE A 1 271 ? 4.534 25.392 7.316 1 92.99 271 PHE A O 1
ATOM 2117 N N . LYS A 1 272 ? 6.381 25.335 6.133 1 93.45 272 LYS A N 1
ATOM 2118 C CA . LYS A 1 272 ? 6.929 26.537 6.755 1 93.45 272 LYS A CA 1
ATOM 2119 C C . LYS A 1 272 ? 5.953 27.705 6.649 1 93.45 272 LYS A C 1
ATOM 2121 O O . LYS A 1 272 ? 5.313 27.893 5.612 1 93.45 272 LYS A O 1
ATOM 2126 N N . ARG A 1 273 ? 5.914 28.464 7.727 1 95.43 273 ARG A N 1
ATOM 2127 C CA . ARG A 1 273 ? 4.962 29.566 7.814 1 95.43 273 ARG A CA 1
ATOM 2128 C C . ARG A 1 273 ? 5.126 30.525 6.64 1 95.43 273 ARG A C 1
ATOM 2130 O O . ARG A 1 273 ? 4.137 30.966 6.05 1 95.43 273 ARG A O 1
ATOM 2137 N N . SER A 1 274 ? 6.371 30.856 6.283 1 94.99 274 SER A N 1
ATOM 2138 C CA . SER A 1 274 ? 6.63 31.78 5.183 1 94.99 274 SER A CA 1
ATOM 2139 C C . SER A 1 274 ? 6.099 31.231 3.863 1 94.99 274 SER A C 1
ATOM 2141 O O . SER A 1 274 ? 5.56 31.98 3.046 1 94.99 274 SER A O 1
ATOM 2143 N N . ALA A 1 275 ? 6.277 29.932 3.71 1 93.57 275 ALA A N 1
ATOM 2144 C CA . ALA A 1 275 ? 5.773 29.299 2.494 1 93.57 275 ALA A CA 1
ATOM 2145 C C . ALA A 1 275 ? 4.247 29.316 2.46 1 93.57 275 ALA A C 1
ATOM 2147 O O . ALA A 1 275 ? 3.646 29.549 1.408 1 93.57 275 ALA A O 1
ATOM 2148 N N . HIS A 1 276 ? 3.643 29.032 3.603 1 95.95 276 HIS A N 1
ATOM 2149 C CA . HIS A 1 276 ? 2.19 29.091 3.711 1 95.95 276 HIS A CA 1
ATOM 2150 C C . HIS A 1 276 ? 1.665 30.474 3.339 1 95.95 276 HIS A C 1
ATOM 2152 O O . HIS A 1 276 ? 0.74 30.596 2.533 1 95.95 276 HIS A O 1
ATOM 2158 N N . LYS A 1 277 ? 2.223 31.506 3.862 1 96 277 LYS A N 1
ATOM 2159 C CA . LYS A 1 277 ? 1.826 32.882 3.578 1 96 277 LYS A CA 1
ATOM 2160 C C . LYS A 1 277 ? 2.043 33.225 2.107 1 96 277 LYS A C 1
ATOM 2162 O O . LYS A 1 277 ? 1.224 33.917 1.498 1 96 277 LYS A O 1
ATOM 2167 N N . ALA A 1 278 ? 3.159 32.732 1.574 1 95.57 278 ALA A N 1
ATOM 2168 C CA . ALA A 1 278 ? 3.464 32.984 0.168 1 95.57 278 ALA A CA 1
ATOM 2169 C C . ALA A 1 278 ? 2.387 32.397 -0.74 1 95.57 278 ALA A C 1
ATOM 2171 O O . ALA A 1 278 ? 2.02 33.002 -1.75 1 95.57 278 ALA A O 1
ATOM 2172 N N . VAL A 1 279 ? 1.903 31.231 -0.399 1 96.11 279 VAL A N 1
ATOM 2173 C CA . VAL A 1 279 ? 0.852 30.598 -1.189 1 96.11 279 VAL A CA 1
ATOM 2174 C C . VAL A 1 279 ? -0.418 31.444 -1.131 1 96.11 279 VAL A C 1
ATOM 2176 O O . VAL A 1 279 ? -1.061 31.682 -2.157 1 96.11 279 VAL A O 1
ATOM 2179 N N . LEU A 1 280 ? -0.839 31.884 0.055 1 97.3 280 LEU A N 1
ATOM 2180 C CA . LEU A 1 280 ? -2.027 32.719 0.195 1 97.3 280 LEU A CA 1
ATOM 2181 C C . LEU A 1 280 ? -1.891 33.999 -0.623 1 97.3 280 LEU A C 1
ATOM 2183 O O . LEU A 1 280 ? -2.813 34.377 -1.35 1 97.3 280 LEU A O 1
ATOM 2187 N N . GLU A 1 281 ? -0.701 34.589 -0.502 1 97.62 281 GLU A N 1
ATOM 2188 C CA . GLU A 1 281 ? -0.451 35.823 -1.24 1 97.62 281 GLU A CA 1
ATOM 2189 C C . GLU A 1 281 ? -0.542 35.594 -2.746 1 97.62 281 GLU A C 1
ATOM 2191 O O . GLU A 1 281 ? -1.202 36.355 -3.457 1 97.62 281 GLU A O 1
ATOM 2196 N N . GLU A 1 282 ? 0.132 34.601 -3.241 1 97.53 282 GLU A N 1
ATOM 2197 C CA . GLU A 1 282 ? 0.151 34.279 -4.665 1 97.53 282 GLU A CA 1
ATOM 2198 C C . GLU A 1 282 ? -1.259 34.042 -5.197 1 97.53 282 GLU A C 1
ATOM 2200 O O . GLU A 1 282 ? -1.581 34.441 -6.318 1 97.53 282 GLU A O 1
ATOM 2205 N N . LEU A 1 283 ? -2.128 33.39 -4.38 1 97.6 283 LEU A N 1
ATOM 2206 C CA . LEU A 1 283 ? -3.464 33.008 -4.827 1 97.6 283 LEU A CA 1
ATOM 2207 C C . LEU A 1 283 ? -4.483 34.089 -4.48 1 97.6 283 LEU A C 1
ATOM 2209 O O . LEU A 1 283 ? -5.666 33.958 -4.801 1 97.6 283 LEU A O 1
ATOM 2213 N N . GLY A 1 284 ? -4.102 35.167 -3.816 1 97.95 284 GLY A N 1
ATOM 2214 C CA . GLY A 1 284 ? -4.989 36.255 -3.435 1 97.95 284 GLY A CA 1
ATOM 2215 C C . GLY A 1 284 ? -5.951 35.878 -2.323 1 97.95 284 GLY A C 1
ATOM 2216 O O . GLY A 1 284 ? -7.096 36.334 -2.306 1 97.95 284 GLY A O 1
ATOM 2217 N N . LEU A 1 285 ? -5.473 35.027 -1.386 1 98.16 285 LEU A N 1
ATOM 2218 C CA . LEU A 1 285 ? -6.346 34.536 -0.326 1 98.16 285 LEU A CA 1
ATOM 2219 C C . LEU A 1 285 ? -6.031 35.221 1 1 98.16 285 LEU A C 1
ATOM 2221 O O . LEU A 1 285 ? -4.902 35.665 1.221 1 98.16 285 LEU A O 1
ATOM 2225 N N . LYS A 1 286 ? -7.042 35.288 1.843 1 97.52 286 LYS A N 1
ATOM 2226 C CA . LYS A 1 286 ? -6.897 35.785 3.208 1 97.52 286 LYS A CA 1
ATOM 2227 C C . LYS A 1 286 ? -6.644 34.641 4.186 1 97.52 286 LYS A C 1
ATOM 2229 O O . LYS A 1 286 ? -6.928 33.481 3.878 1 97.52 286 LYS A O 1
ATOM 2234 N N . GLU A 1 287 ? -6.159 34.955 5.338 1 96.04 287 GLU A N 1
ATOM 2235 C CA . GLU A 1 287 ? -5.81 33.97 6.357 1 96.04 287 GLU A CA 1
ATOM 2236 C C . GLU A 1 287 ? -7.042 33.205 6.831 1 96.04 287 GLU A C 1
ATOM 2238 O O . GLU A 1 287 ? -6.941 32.047 7.242 1 96.04 287 GLU A O 1
ATOM 2243 N N . GLU A 1 288 ? -8.253 33.85 6.752 1 96.28 288 GLU A N 1
ATOM 2244 C CA . GLU A 1 288 ? -9.482 33.211 7.214 1 96.28 288 GLU A CA 1
ATOM 2245 C C . GLU A 1 288 ? -9.948 32.138 6.234 1 96.28 288 GLU A C 1
ATOM 2247 O O . GLU A 1 288 ? -10.832 31.34 6.554 1 96.28 288 GLU A O 1
ATOM 2252 N N . GLN A 1 289 ? -9.393 32.063 5.064 1 98.17 289 GLN A N 1
ATOM 2253 C CA . GLN A 1 289 ? -9.785 31.105 4.036 1 98.17 289 GLN A CA 1
ATOM 2254 C C . GLN A 1 289 ? -8.909 29.857 4.084 1 98.17 289 GLN A C 1
ATOM 2256 O O . GLN A 1 289 ? -8.818 29.117 3.102 1 98.17 289 GLN A O 1
ATOM 2261 N N . THR A 1 290 ? -8.218 29.703 5.156 1 98.28 290 THR A N 1
ATOM 2262 C CA . THR A 1 290 ? -7.418 28.512 5.416 1 98.28 290 THR A CA 1
ATOM 2263 C C . THR A 1 290 ? -7.236 28.299 6.916 1 98.28 290 THR A C 1
ATOM 2265 O O . THR A 1 290 ? -7.669 29.125 7.722 1 98.28 290 THR A O 1
ATOM 2268 N N . THR A 1 291 ? -6.746 27.187 7.291 1 97.95 291 THR A N 1
ATOM 2269 C CA . THR A 1 291 ? -6.318 26.9 8.655 1 97.95 291 THR A CA 1
ATOM 2270 C C . THR A 1 291 ? -4.85 26.484 8.686 1 97.95 291 THR A C 1
ATOM 2272 O O . THR A 1 291 ? -4.455 25.531 8.011 1 97.95 291 THR A O 1
ATOM 2275 N N . TYR A 1 292 ? -4.025 27.246 9.324 1 98.07 292 TYR A N 1
ATOM 2276 C CA . TYR A 1 292 ? -2.632 26.866 9.535 1 98.07 292 TYR A CA 1
ATOM 2277 C C . TYR A 1 292 ? -2.503 25.893 10.701 1 98.07 292 TYR A C 1
ATOM 2279 O O . TYR A 1 292 ? -2.95 26.184 11.813 1 98.07 292 TYR A O 1
ATOM 2287 N N . LEU A 1 293 ? -1.885 24.761 10.598 1 98.55 293 LEU A N 1
ATOM 2288 C CA . LEU A 1 293 ? -1.955 23.623 11.508 1 98.55 293 LEU A CA 1
ATOM 2289 C C . LEU A 1 293 ? -0.821 23.671 12.526 1 98.55 293 LEU A C 1
ATOM 2291 O O . LEU A 1 293 ? -0.202 22.646 12.821 1 98.55 293 LEU A O 1
ATOM 2295 N N . GLU A 1 294 ? -0.591 24.829 13.071 1 98.31 294 GLU A N 1
ATOM 2296 C CA . GLU A 1 294 ? 0.551 25.048 13.954 1 98.31 294 GLU A CA 1
ATOM 2297 C C . GLU A 1 294 ? 0.405 24.26 15.252 1 98.31 294 GLU A C 1
ATOM 2299 O O . GLU A 1 294 ? 1.384 24.049 15.97 1 98.31 294 GLU A O 1
ATOM 2304 N N . ASN A 1 295 ? -0.797 23.762 15.665 1 98.53 295 ASN A N 1
ATOM 2305 C CA . ASN A 1 295 ? -1.007 22.969 16.871 1 98.53 295 ASN A CA 1
ATOM 2306 C C . ASN A 1 295 ? -1.016 21.474 16.565 1 98.53 295 ASN A C 1
ATOM 2308 O O . ASN A 1 295 ? -1.259 20.655 17.453 1 98.53 295 ASN A O 1
ATOM 2312 N N . TYR A 1 296 ? -0.817 21.112 15.334 1 98.67 296 TYR A N 1
ATOM 2313 C CA . TYR A 1 296 ? -0.903 19.713 14.93 1 98.67 296 TYR A CA 1
ATOM 2314 C C . TYR A 1 296 ? 0.336 19.295 14.147 1 98.67 296 TYR A C 1
ATOM 2316 O O . TYR A 1 296 ? 0.7 18.117 14.131 1 98.67 296 TYR A O 1
ATOM 2324 N N . GLY A 1 297 ? 1.047 20.266 13.49 1 98.31 297 GLY A N 1
ATOM 2325 C CA . GLY A 1 297 ? 2.127 19.919 12.58 1 98.31 297 GLY A CA 1
ATOM 2326 C C . GLY A 1 297 ? 1.641 19.281 11.293 1 98.31 297 GLY A C 1
ATOM 2327 O O . GLY A 1 297 ? 0.534 19.568 10.832 1 98.31 297 GLY A O 1
ATOM 2328 N N . HIS A 1 298 ? 2.502 18.617 10.676 1 97.96 298 HIS A N 1
ATOM 2329 C CA . HIS A 1 298 ? 2.241 17.965 9.397 1 97.96 298 HIS A CA 1
ATOM 2330 C C . HIS A 1 298 ? 1.852 16.504 9.592 1 97.96 298 HIS A C 1
ATOM 2332 O O . HIS A 1 298 ? 2.687 15.68 9.972 1 97.96 298 HIS A O 1
ATOM 2338 N N . LEU A 1 299 ? 0.629 16.178 9.313 1 98.36 299 LEU A N 1
ATOM 2339 C CA . LEU A 1 299 ? 0.128 14.821 9.504 1 98.36 299 LEU A CA 1
ATOM 2340 C C . LEU A 1 299 ? 0.065 14.072 8.177 1 98.36 299 LEU A C 1
ATOM 2342 O O . LEU A 1 299 ? -0.837 13.261 7.96 1 98.36 299 LEU A O 1
ATOM 2346 N N . GLY A 1 300 ? 0.93 14.417 7.218 1 97.33 300 GLY A N 1
ATOM 2347 C CA . GLY A 1 300 ? 0.94 13.769 5.917 1 97.33 300 GLY A CA 1
ATOM 2348 C C . GLY A 1 300 ? -0.288 14.084 5.084 1 97.33 300 GLY A C 1
ATOM 2349 O O . GLY A 1 300 ? -0.646 15.252 4.913 1 97.33 300 GLY A O 1
ATOM 2350 N N . GLN A 1 301 ? -0.86 13.061 4.472 1 97.85 301 GLN A N 1
ATOM 2351 C CA . GLN A 1 301 ? -2.016 13.174 3.589 1 97.85 301 GLN A CA 1
ATOM 2352 C C . GLN A 1 301 ? -3.282 13.495 4.379 1 97.85 301 GLN A C 1
ATOM 2354 O O . GLN A 1 301 ? -4.339 13.742 3.794 1 97.85 301 GLN A O 1
ATOM 2359 N N . ASN A 1 302 ? -3.237 13.536 5.721 1 98.72 302 ASN A N 1
ATOM 2360 C CA . ASN A 1 302 ? -4.397 13.784 6.569 1 98.72 302 ASN A CA 1
ATOM 2361 C C . ASN A 1 302 ? -4.644 15.278 6.76 1 98.72 302 ASN A C 1
ATOM 2363 O O . ASN A 1 302 ? -5.711 15.681 7.225 1 98.72 302 ASN A O 1
ATOM 2367 N N . ASP A 1 303 ? -3.689 16.11 6.411 1 98.76 303 ASP A N 1
ATOM 2368 C CA . ASP A 1 303 ? -3.712 17.54 6.704 1 98.76 303 ASP A CA 1
ATOM 2369 C C . ASP A 1 303 ? -4.979 18.192 6.157 1 98.76 303 ASP A C 1
ATOM 2371 O O . ASP A 1 303 ? -5.609 19.005 6.838 1 98.76 303 ASP A O 1
ATOM 2375 N N . GLN A 1 304 ? -5.347 17.868 4.945 1 98.72 304 GLN A N 1
ATOM 2376 C CA . GLN A 1 304 ? -6.462 18.536 4.281 1 98.72 304 GLN A CA 1
ATOM 2377 C C . GLN A 1 304 ? -7.789 18.187 4.949 1 98.72 304 GLN A C 1
ATOM 2379 O O . GLN A 1 304 ? -8.663 19.045 5.091 1 98.72 304 GLN A O 1
ATOM 2384 N N . VAL A 1 305 ? -7.915 16.919 5.374 1 98.85 305 VAL A N 1
ATOM 2385 C CA . VAL A 1 305 ? -9.152 16.492 6.021 1 98.85 305 VAL A CA 1
ATOM 2386 C C . VAL A 1 305 ? -9.255 17.124 7.407 1 98.85 305 VAL A C 1
ATOM 2388 O O . VAL A 1 305 ? -10.324 17.595 7.803 1 98.85 305 VAL A O 1
ATOM 2391 N N . LEU A 1 306 ? -8.113 17.12 8.132 1 98.89 306 LEU A N 1
ATOM 2392 C CA . LEU A 1 306 ? -8.096 17.802 9.422 1 98.89 306 LEU A CA 1
ATOM 2393 C C . LEU A 1 306 ? -8.46 19.274 9.262 1 98.89 306 LEU A C 1
ATOM 2395 O O . LEU A 1 306 ? -9.271 19.804 10.025 1 98.89 306 LEU A O 1
ATOM 2399 N N . SER A 1 307 ? -7.821 19.939 8.262 1 98.75 307 SER A N 1
ATOM 2400 C CA . SER A 1 307 ? -8.1 21.345 7.989 1 98.75 307 SER A CA 1
ATOM 2401 C C . SER A 1 307 ? -9.588 21.578 7.754 1 98.75 307 SER A C 1
ATOM 2403 O O . SER A 1 307 ? -10.17 22.513 8.308 1 98.75 307 SER A O 1
ATOM 2405 N N . MET A 1 308 ? -10.241 20.744 6.979 1 98.65 308 MET A N 1
ATOM 2406 C CA . MET A 1 308 ? -11.663 20.883 6.681 1 98.65 308 MET A CA 1
ATOM 2407 C C . MET A 1 308 ? -12.504 20.679 7.937 1 98.65 308 MET A C 1
ATOM 2409 O O . MET A 1 308 ? -13.479 21.399 8.16 1 98.65 308 MET A O 1
ATOM 2413 N N . LYS A 1 309 ? -12.138 19.685 8.746 1 98.45 309 LYS A N 1
ATOM 2414 C CA . LYS A 1 309 ? -12.862 19.431 9.988 1 98.45 309 LYS A CA 1
ATOM 2415 C C . LYS A 1 309 ? -12.8 20.641 10.917 1 98.45 309 LYS A C 1
ATOM 2417 O O . LYS A 1 309 ? -13.815 21.042 11.491 1 98.45 309 LYS A O 1
ATOM 2422 N N . LEU A 1 310 ? -11.609 21.187 11.074 1 98.46 310 LEU A N 1
ATOM 2423 C CA . LEU A 1 310 ? -11.434 22.37 11.91 1 98.46 310 LEU A CA 1
ATOM 2424 C C . LEU A 1 310 ? -12.201 23.557 11.339 1 98.46 310 LEU A C 1
ATOM 2426 O O . LEU A 1 310 ? -12.822 24.318 12.085 1 98.46 310 LEU A O 1
ATOM 2430 N N . ALA A 1 311 ? -12.151 23.721 9.999 1 98.3 311 ALA A N 1
ATOM 2431 C CA . ALA A 1 311 ? -12.849 24.815 9.328 1 98.3 311 ALA A CA 1
ATOM 2432 C C . ALA A 1 311 ? -14.354 24.731 9.564 1 98.3 311 ALA A C 1
ATOM 2434 O O . ALA A 1 311 ? -15.016 25.753 9.762 1 98.3 311 ALA A O 1
ATOM 2435 N N . LEU A 1 312 ? -14.902 23.513 9.503 1 97.43 312 LEU A N 1
ATOM 2436 C CA . LEU A 1 312 ? -16.324 23.31 9.757 1 97.43 312 LEU A CA 1
ATOM 2437 C C . LEU A 1 312 ? -16.677 23.677 11.195 1 97.43 312 LEU A C 1
ATOM 2439 O O . LEU A 1 312 ? -17.689 24.337 11.441 1 97.43 312 LEU A O 1
ATOM 2443 N N . LYS A 1 313 ? -15.886 23.285 12.108 1 96.88 313 LYS A N 1
ATOM 2444 C CA . LYS A 1 313 ? -16.105 23.578 13.521 1 96.88 313 LYS A CA 1
ATOM 2445 C C . LYS A 1 313 ? -16.015 25.077 13.793 1 96.88 313 LYS A C 1
ATOM 2447 O O . LYS A 1 313 ? -16.762 25.609 14.616 1 96.88 313 LYS A O 1
ATOM 2452 N N . GLU A 1 314 ? -15.126 25.736 13.06 1 97.13 314 GLU A N 1
ATOM 2453 C CA . GLU A 1 314 ? -14.845 27.146 13.315 1 97.13 314 GLU A CA 1
ATOM 2454 C C . GLU A 1 314 ? -15.705 28.048 12.435 1 97.13 314 GLU A C 1
ATOM 2456 O O . GLU A 1 314 ? -15.616 29.275 12.519 1 97.13 314 GLU A O 1
ATOM 2461 N N . GLY A 1 315 ? -16.492 27.508 11.507 1 96.26 315 GLY A N 1
ATOM 2462 C CA . GLY A 1 315 ? -17.367 28.277 10.636 1 96.26 315 GLY A CA 1
ATOM 2463 C C . GLY A 1 315 ? -16.635 28.926 9.477 1 96.26 315 GLY A C 1
ATOM 2464 O O . GLY A 1 315 ? -17.075 29.952 8.954 1 96.26 315 GLY A O 1
ATOM 2465 N N . LYS A 1 316 ? -15.474 28.425 9.074 1 97.48 316 LYS A N 1
ATOM 2466 C CA . LYS A 1 316 ? -14.669 28.951 7.975 1 97.48 316 LYS A CA 1
ATOM 2467 C C . LYS A 1 316 ? -15.079 28.325 6.645 1 97.48 316 LYS A C 1
ATOM 2469 O O . LYS A 1 316 ? -14.75 28.849 5.579 1 97.48 316 LYS A O 1
ATOM 2474 N N . LEU A 1 317 ? -15.651 27.16 6.681 1 97.26 317 LEU A N 1
ATOM 2475 C CA . LEU A 1 317 ? -16.128 26.449 5.5 1 97.26 317 LEU A CA 1
ATOM 2476 C C . LEU A 1 317 ? -17.649 26.503 5.411 1 97.26 317 LEU A C 1
ATOM 2478 O O . LEU A 1 317 ? -18.346 25.999 6.295 1 97.26 317 LEU A O 1
ATOM 2482 N N . ASN A 1 318 ? -18.21 27.102 4.289 1 95.54 318 ASN A N 1
ATOM 2483 C CA . ASN A 1 318 ? -19.64 27.355 4.142 1 95.54 318 ASN A CA 1
ATOM 2484 C C . ASN A 1 318 ? -20.209 26.655 2.911 1 95.54 318 ASN A C 1
ATOM 2486 O O . ASN A 1 318 ? -19.478 26.363 1.964 1 95.54 318 ASN A O 1
ATOM 2490 N N . PRO A 1 319 ? -21.524 26.334 3.058 1 96.36 319 PRO A N 1
ATOM 2491 C CA . PRO A 1 319 ? -22.154 25.85 1.828 1 96.36 319 PRO A CA 1
ATOM 2492 C C . PRO A 1 319 ? -21.935 26.789 0.644 1 96.36 319 PRO A C 1
ATOM 2494 O O . PRO A 1 319 ? -22.07 28.007 0.783 1 96.36 319 PRO A O 1
ATOM 2497 N N . GLY A 1 320 ? -21.561 26.241 -0.52 1 97.25 320 GLY A N 1
ATOM 2498 C CA . GLY A 1 320 ? -21.321 27.026 -1.72 1 97.25 320 GLY A CA 1
ATOM 2499 C C . GLY A 1 320 ? -19.849 27.288 -1.977 1 97.25 320 GLY A C 1
ATOM 2500 O O . GLY A 1 320 ? -19.465 27.674 -3.083 1 97.25 320 GLY A O 1
ATOM 2501 N N . ASP A 1 321 ? -19.019 27.057 -0.977 1 98.52 321 ASP A N 1
ATOM 2502 C CA . ASP A 1 321 ? -17.593 27.335 -1.117 1 98.52 321 ASP A CA 1
ATOM 2503 C C . ASP A 1 321 ? -16.945 26.386 -2.123 1 98.52 321 ASP A C 1
ATOM 2505 O O . ASP A 1 321 ? -17.261 25.194 -2.153 1 98.52 321 ASP A O 1
ATOM 2509 N N . VAL A 1 322 ? -16.058 26.945 -2.943 1 98.76 322 VAL A N 1
ATOM 2510 C CA . VAL A 1 322 ? -15.1 26.137 -3.691 1 98.76 322 VAL A CA 1
ATOM 2511 C C . VAL A 1 322 ? -13.88 25.845 -2.822 1 98.76 322 VAL A C 1
ATOM 2513 O O . VAL A 1 322 ? -13.149 26.761 -2.439 1 98.76 322 VAL A O 1
ATOM 2516 N N . VAL A 1 323 ? -13.732 24.623 -2.503 1 98.85 323 VAL A N 1
ATOM 2517 C CA . VAL A 1 323 ? -12.638 24.178 -1.647 1 98.85 323 VAL A CA 1
ATOM 2518 C C . VAL A 1 323 ? -11.547 23.53 -2.497 1 98.85 323 VAL A C 1
ATOM 2520 O O . VAL A 1 323 ? -11.838 22.71 -3.371 1 98.85 323 VAL A O 1
ATOM 2523 N N . VAL A 1 324 ? -10.305 23.935 -2.281 1 98.91 324 VAL A N 1
ATOM 2524 C CA . VAL A 1 324 ? -9.179 23.262 -2.92 1 98.91 324 VAL A CA 1
ATOM 2525 C C . VAL A 1 324 ? -8.34 22.543 -1.865 1 98.91 324 VAL A C 1
ATOM 2527 O O . VAL A 1 324 ? -7.832 23.171 -0.934 1 98.91 324 VAL A O 1
ATOM 2530 N N . MET A 1 325 ? -8.321 21.232 -1.975 1 98.82 325 MET A N 1
ATOM 2531 C CA . MET A 1 325 ? -7.404 20.409 -1.193 1 98.82 325 MET A CA 1
ATOM 2532 C C . MET A 1 325 ? -6.077 20.229 -1.923 1 98.82 325 MET A C 1
ATOM 2534 O O . MET A 1 325 ? -6.055 19.862 -3.099 1 98.82 325 MET A O 1
ATOM 2538 N N . VAL A 1 326 ? -4.939 20.546 -1.248 1 98.28 326 VAL A N 1
ATOM 2539 C CA . VAL A 1 326 ? -3.669 20.47 -1.962 1 98.28 326 VAL A CA 1
ATOM 2540 C C . VAL A 1 326 ? -2.58 19.951 -1.025 1 98.28 326 VAL A C 1
ATOM 2542 O O . VAL A 1 326 ? -2.553 20.298 0.158 1 98.28 326 VAL A O 1
ATOM 2545 N N . GLY A 1 327 ? -1.77 19.028 -1.525 1 96.2 327 GLY A N 1
ATOM 2546 C CA . GLY A 1 327 ? -0.632 18.459 -0.822 1 96.2 327 GLY A CA 1
ATOM 2547 C C . GLY A 1 327 ? 0.514 18.086 -1.744 1 96.2 327 GLY A C 1
ATOM 2548 O O . GLY A 1 327 ? 0.358 18.084 -2.967 1 96.2 327 GLY A O 1
ATOM 2549 N N . ALA A 1 328 ? 1.711 17.968 -1.099 1 91.86 328 ALA A N 1
ATOM 2550 C CA . ALA A 1 328 ? 2.923 17.508 -1.773 1 91.86 328 ALA A CA 1
ATOM 2551 C C . ALA A 1 328 ? 3.721 16.562 -0.881 1 91.86 328 ALA A C 1
ATOM 2553 O O . ALA A 1 328 ? 3.752 16.728 0.341 1 91.86 328 ALA A O 1
ATOM 2554 N N . GLY A 1 329 ? 4.275 15.524 -1.489 1 87.78 329 GLY A N 1
ATOM 2555 C CA . GLY A 1 329 ? 5.042 14.557 -0.72 1 87.78 329 GLY A CA 1
ATOM 2556 C C . GLY A 1 329 ? 6.356 14.179 -1.378 1 87.78 329 GLY A C 1
ATOM 2557 O O . GLY A 1 329 ? 6.54 14.395 -2.578 1 87.78 329 GLY A O 1
ATOM 2558 N N . ILE A 1 330 ? 7.318 13.601 -0.493 1 82.61 330 ILE A N 1
ATOM 2559 C CA . ILE A 1 330 ? 8.638 13.166 -0.936 1 82.61 330 ILE A CA 1
ATOM 2560 C C . ILE A 1 330 ? 8.494 12.147 -2.064 1 82.61 330 ILE A C 1
ATOM 2562 O O . ILE A 1 330 ? 7.522 11.39 -2.104 1 82.61 330 ILE A O 1
ATOM 2566 N N . GLY A 1 331 ? 9.847 11.907 -3.105 1 70.3 331 GLY A N 1
ATOM 2567 C CA . GLY A 1 331 ? 9.645 11.315 -4.418 1 70.3 331 GLY A CA 1
ATOM 2568 C C . GLY A 1 331 ? 8.843 12.199 -5.354 1 70.3 331 GLY A C 1
ATOM 2569 O O . GLY A 1 331 ? 8.944 12.071 -6.576 1 70.3 331 GLY A O 1
ATOM 2570 N N . PHE A 1 332 ? 8.589 13.276 -5.231 1 84.1 332 PHE A N 1
ATOM 2571 C CA . PHE A 1 332 ? 7.762 14.465 -5.062 1 84.1 332 PHE A CA 1
ATOM 2572 C C . PHE A 1 332 ? 6.561 14.427 -5.999 1 84.1 332 PHE A C 1
ATOM 2574 O O . PHE A 1 332 ? 6.711 14.195 -7.2 1 84.1 332 PHE A O 1
ATOM 2581 N N . VAL A 1 333 ? 5.537 14.293 -5.418 1 92.04 333 VAL A N 1
ATOM 2582 C CA . VAL A 1 333 ? 4.234 14.398 -6.067 1 92.04 333 VAL A CA 1
ATOM 2583 C C . VAL A 1 333 ? 3.472 15.596 -5.506 1 92.04 333 VAL A C 1
ATOM 2585 O O . VAL A 1 333 ? 3.473 15.829 -4.295 1 92.04 333 VAL A O 1
ATOM 2588 N N . TRP A 1 334 ? 3.017 16.474 -6.452 1 96.39 334 TRP A N 1
ATOM 2589 C CA . TRP A 1 334 ? 2.077 17.537 -6.114 1 96.39 334 TRP A CA 1
ATOM 2590 C C . TRP A 1 334 ? 0.664 17.177 -6.561 1 96.39 334 TRP A C 1
ATOM 2592 O O . TRP A 1 334 ? 0.472 16.625 -7.647 1 96.39 334 TRP A O 1
ATOM 2602 N N . ALA A 1 335 ? -0.275 17.361 -5.658 1 98.09 335 ALA A N 1
ATOM 2603 C CA . ALA A 1 335 ? -1.644 16.932 -5.933 1 98.09 335 ALA A CA 1
ATOM 2604 C C . ALA A 1 335 ? -2.653 17.949 -5.407 1 98.09 335 ALA A C 1
ATOM 2606 O O . ALA A 1 335 ? -2.509 18.456 -4.292 1 98.09 335 ALA A O 1
ATOM 2607 N N . ALA A 1 336 ? -3.718 18.262 -6.251 1 98.66 336 ALA A N 1
ATOM 2608 C CA . ALA A 1 336 ? -4.809 19.142 -5.841 1 98.66 336 ALA A CA 1
ATOM 2609 C C . ALA A 1 336 ? -6.158 18.592 -6.296 1 98.66 336 ALA A C 1
ATOM 2611 O O . ALA A 1 336 ? -6.263 18.003 -7.375 1 98.66 336 ALA A O 1
ATOM 2612 N N . THR A 1 337 ? -7.13 18.701 -5.488 1 98.84 337 THR A N 1
ATOM 2613 C CA . THR A 1 337 ? -8.509 18.359 -5.821 1 98.84 337 THR A CA 1
ATOM 2614 C C . THR A 1 337 ? -9.452 19.502 -5.455 1 98.84 337 THR A C 1
ATOM 2616 O O . THR A 1 337 ? -9.372 20.051 -4.354 1 98.84 337 THR A O 1
ATOM 2619 N N . THR A 1 338 ? -10.337 19.888 -6.437 1 98.84 338 THR A N 1
ATOM 2620 C CA . THR A 1 338 ? -11.355 20.911 -6.221 1 98.84 338 THR A CA 1
ATOM 2621 C C . THR A 1 338 ? -12.69 20.274 -5.845 1 98.84 338 THR A C 1
ATOM 2623 O O . THR A 1 338 ? -13.15 19.345 -6.511 1 98.84 338 THR A O 1
ATOM 2626 N N . VAL A 1 339 ? -13.254 20.744 -4.687 1 98.85 339 VAL A N 1
ATOM 2627 C CA . VAL A 1 339 ? -14.534 20.265 -4.176 1 98.85 339 VAL A CA 1
ATOM 2628 C C . VAL A 1 339 ? -15.519 21.427 -4.075 1 98.85 339 VAL A C 1
ATOM 2630 O O . VAL A 1 339 ? -15.179 22.494 -3.558 1 98.85 339 VAL A O 1
ATOM 2633 N N . LYS A 1 340 ? -16.692 21.279 -4.674 1 98.69 340 LYS A N 1
ATOM 2634 C CA . LYS A 1 340 ? -17.785 22.209 -4.408 1 98.69 340 LYS A CA 1
ATOM 2635 C C . LYS A 1 340 ? -18.565 21.798 -3.162 1 98.69 340 LYS A C 1
ATOM 2637 O O . LYS A 1 340 ? -19.323 20.827 -3.189 1 98.69 340 LYS A O 1
ATOM 2642 N N . TRP A 1 341 ? -18.368 22.584 -2.08 1 98.41 341 TRP A N 1
ATOM 2643 C CA . TRP A 1 341 ? -18.934 22.22 -0.785 1 98.41 341 TRP A CA 1
ATOM 2644 C C . TRP A 1 341 ? -20.359 22.747 -0.647 1 98.41 341 TRP A C 1
ATOM 2646 O O . TRP A 1 341 ? -20.611 23.936 -0.855 1 98.41 341 TRP A O 1
ATOM 2656 N N . GLY A 1 342 ? -21.315 21.774 -0.195 1 96.19 342 GLY A N 1
ATOM 2657 C CA . GLY A 1 342 ? -22.693 22.164 0.056 1 96.19 342 GLY A CA 1
ATOM 2658 C C . GLY A 1 342 ? -23.683 21.483 -0.87 1 96.19 342 GLY A C 1
ATOM 2659 O O . GLY A 1 342 ? -23.298 20.928 -1.901 1 96.19 342 GLY A O 1
ATOM 2660 N N . MET B 1 1 ? -22.827 -13.483 -32.208 1 19.76 1 MET B N 1
ATOM 2661 C CA . MET B 1 1 ? -21.69 -12.57 -32.295 1 19.76 1 MET B CA 1
ATOM 2662 C C . MET B 1 1 ? -21.976 -11.273 -31.546 1 19.76 1 MET B C 1
ATOM 2664 O O . MET B 1 1 ? -22.678 -10.398 -32.056 1 19.76 1 MET B O 1
ATOM 2668 N N . LEU B 1 2 ? -22.35 -11.444 -30.341 1 22.77 2 LEU B N 1
ATOM 2669 C CA . LEU B 1 2 ? -22.934 -10.318 -29.621 1 22.77 2 LEU B CA 1
ATOM 2670 C C . LEU B 1 2 ? -22.021 -9.098 -29.686 1 22.77 2 LEU B C 1
ATOM 2672 O O . LEU B 1 2 ? -20.823 -9.199 -29.414 1 22.77 2 LEU B O 1
ATOM 2676 N N . ASP B 1 3 ? -22.479 -8.211 -30.488 1 27.32 3 ASP B N 1
ATOM 2677 C CA . ASP B 1 3 ? -21.849 -6.904 -30.648 1 27.32 3 ASP B CA 1
ATOM 2678 C C . ASP B 1 3 ? -21.555 -6.266 -29.293 1 27.32 3 ASP B C 1
ATOM 2680 O O . ASP B 1 3 ? -22.475 -5.984 -28.521 1 27.32 3 ASP B O 1
ATOM 2684 N N . PHE B 1 4 ? -20.745 -6.942 -28.494 1 28.22 4 PHE B N 1
ATOM 2685 C CA . PHE B 1 4 ? -20.366 -6.154 -27.328 1 28.22 4 PHE B CA 1
ATOM 2686 C C . PHE B 1 4 ? -20.58 -4.667 -27.587 1 28.22 4 PHE B C 1
ATOM 2688 O O . PHE B 1 4 ? -19.938 -4.086 -28.465 1 28.22 4 PHE B O 1
ATOM 2695 N N . LYS B 1 5 ? -21.962 -4.484 -27.621 1 27.53 5 LYS B N 1
ATOM 2696 C CA . LYS B 1 5 ? -22.246 -3.052 -27.677 1 27.53 5 LYS B CA 1
ATOM 2697 C C . LYS B 1 5 ? -21.378 -2.281 -26.687 1 27.53 5 LYS B C 1
ATOM 2699 O O . LYS B 1 5 ? -21.743 -2.132 -25.519 1 27.53 5 LYS B O 1
ATOM 2704 N N . GLY B 1 6 ? -20.167 -2.702 -26.376 1 34.86 6 GLY B N 1
ATOM 2705 C CA . GLY B 1 6 ? -19.481 -1.644 -25.651 1 34.86 6 GLY B CA 1
ATOM 2706 C C . GLY B 1 6 ? -20.081 -0.271 -25.89 1 34.86 6 GLY B C 1
ATOM 2707 O O . GLY B 1 6 ? -20.206 0.166 -27.036 1 34.86 6 GLY B O 1
ATOM 2708 N N . GLY B 1 7 ? -21.134 -0.063 -25.204 1 33.63 7 GLY B N 1
ATOM 2709 C CA . GLY B 1 7 ? -21.713 1.243 -25.479 1 33.63 7 GLY B CA 1
ATOM 2710 C C . GLY B 1 7 ? -20.711 2.234 -26.04 1 33.63 7 GLY B C 1
ATOM 2711 O O . GLY B 1 7 ? -19.524 1.922 -26.163 1 33.63 7 GLY B O 1
ATOM 2712 N N . ASN B 1 8 ? -21.042 3.503 -25.696 1 43.25 8 ASN B N 1
ATOM 2713 C CA . ASN B 1 8 ? -20.282 4.539 -26.386 1 43.25 8 ASN B CA 1
ATOM 2714 C C . ASN B 1 8 ? -18.796 4.199 -26.446 1 43.25 8 ASN B C 1
ATOM 2716 O O . ASN B 1 8 ? -18.308 3.387 -25.657 1 43.25 8 ASN B O 1
ATOM 2720 N N . GLY B 1 9 ? -17.884 4.813 -26.989 1 59.04 9 GLY B N 1
ATOM 2721 C CA . GLY B 1 9 ? -16.655 5.138 -27.695 1 59.04 9 GLY B CA 1
ATOM 2722 C C . GLY B 1 9 ? -15.408 4.891 -26.868 1 59.04 9 GLY B C 1
ATOM 2723 O O . GLY B 1 9 ? -14.314 4.735 -27.416 1 59.04 9 GLY B O 1
ATOM 2724 N N . MET B 1 10 ? -15.439 4.831 -25.629 1 86.66 10 MET B N 1
ATOM 2725 C CA . MET B 1 10 ? -14.106 4.842 -25.032 1 86.66 10 MET B CA 1
ATOM 2726 C C . MET B 1 10 ? -13.76 3.477 -24.447 1 86.66 10 MET B C 1
ATOM 2728 O O . MET B 1 10 ? -14.61 2.825 -23.837 1 86.66 10 MET B O 1
ATOM 2732 N N . ASN B 1 11 ? -12.793 2.778 -24.948 1 95.64 11 ASN B N 1
ATOM 2733 C CA . ASN B 1 11 ? -12.268 1.504 -24.468 1 95.64 11 ASN B CA 1
ATOM 2734 C C . ASN B 1 11 ? -10.793 1.612 -24.091 1 95.64 11 ASN B C 1
ATOM 2736 O O . ASN B 1 11 ? -10.16 2.641 -24.332 1 95.64 11 ASN B O 1
ATOM 2740 N N . VAL B 1 12 ? -10.311 0.566 -23.329 1 98.48 12 VAL B N 1
ATOM 2741 C CA . VAL B 1 12 ? -8.909 0.484 -22.933 1 98.48 12 VAL B CA 1
ATOM 2742 C C . VAL B 1 12 ? -8.35 -0.891 -23.291 1 98.48 12 VAL B C 1
ATOM 2744 O O . VAL B 1 12 ? -8.973 -1.915 -23.005 1 98.48 12 VAL B O 1
ATOM 2747 N N . GLY B 1 13 ? -7.286 -0.907 -24.023 1 98.75 13 GLY B N 1
ATOM 2748 C CA . GLY B 1 13 ? -6.632 -2.151 -24.398 1 98.75 13 GLY B CA 1
ATOM 2749 C C . GLY B 1 13 ? -5.194 -2.236 -23.923 1 98.75 13 GLY B C 1
ATOM 2750 O O . GLY B 1 13 ? -4.606 -1.229 -23.525 1 98.75 13 GLY B O 1
ATOM 2751 N N . ILE B 1 14 ? -4.621 -3.407 -23.884 1 98.87 14 ILE B N 1
ATOM 2752 C CA . ILE B 1 14 ? -3.217 -3.665 -23.582 1 98.87 14 ILE B CA 1
ATOM 2753 C C . ILE B 1 14 ? -2.38 -3.511 -24.849 1 98.87 14 ILE B C 1
ATOM 2755 O O . ILE B 1 14 ? -2.523 -4.291 -25.794 1 98.87 14 ILE B O 1
ATOM 2759 N N . MET B 1 15 ? -1.533 -2.579 -24.825 1 98.64 15 MET B N 1
ATOM 2760 C CA . MET B 1 15 ? -0.756 -2.227 -26.01 1 98.64 15 MET B CA 1
ATOM 2761 C C . MET B 1 15 ? 0.597 -2.933 -26.003 1 98.64 15 MET B C 1
ATOM 2763 O O . MET B 1 15 ? 1.183 -3.172 -27.06 1 98.64 15 MET B O 1
ATOM 2767 N N . GLY B 1 16 ? 1.122 -3.183 -24.841 1 98.7 16 GLY B N 1
ATOM 2768 C CA . GLY B 1 16 ? 2.408 -3.844 -24.687 1 98.7 16 GLY B CA 1
ATOM 2769 C C . GLY B 1 16 ? 2.556 -4.557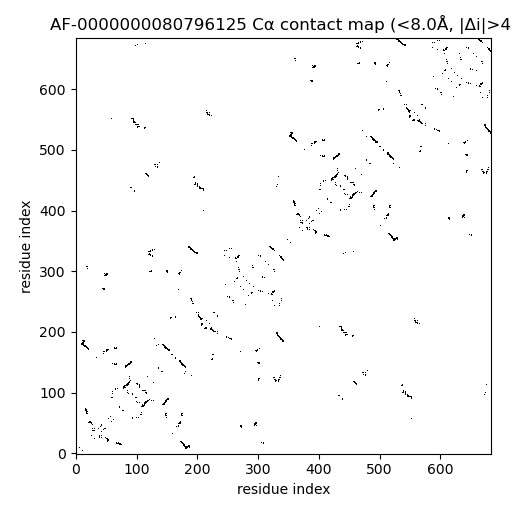 -23.356 1 98.7 16 GLY B C 1
ATOM 2770 O O . GLY B 1 16 ? 1.946 -4.159 -22.361 1 98.7 16 GLY B O 1
ATOM 2771 N N . LEU B 1 17 ? 3.345 -5.629 -23.398 1 98.44 17 LEU B N 1
ATOM 2772 C CA . LEU B 1 17 ? 3.673 -6.423 -22.219 1 98.44 17 LEU B CA 1
ATOM 2773 C C . LEU B 1 17 ? 5.182 -6.59 -22.079 1 98.44 17 LEU B C 1
ATOM 2775 O O . LEU B 1 17 ? 5.893 -6.718 -23.078 1 98.44 17 LEU B O 1
ATOM 2779 N N . GLY B 1 18 ? 5.627 -6.59 -20.851 1 98.89 18 GLY B N 1
ATOM 2780 C CA . GLY B 1 18 ? 7.017 -6.879 -20.537 1 98.89 18 GLY B CA 1
ATOM 2781 C C . GLY B 1 18 ? 7.187 -7.669 -19.254 1 98.89 18 GLY B C 1
ATOM 2782 O O . GLY B 1 18 ? 6.393 -7.528 -18.322 1 98.89 18 GLY B O 1
ATOM 2783 N N . VAL B 1 19 ? 8.214 -8.592 -19.24 1 98.89 19 VAL B N 1
ATOM 2784 C CA . VAL B 1 19 ? 8.592 -9.363 -18.06 1 98.89 19 VAL B CA 1
ATOM 2785 C C . VAL B 1 19 ? 10.111 -9.355 -17.904 1 98.89 19 VAL B C 1
ATOM 2787 O O . VAL B 1 19 ? 10.842 -9.233 -18.889 1 98.89 19 VAL B O 1
ATOM 2790 N N . TYR B 1 20 ? 10.438 -9.343 -16.798 1 98.93 20 TYR B N 1
ATOM 2791 C CA . TYR B 1 20 ? 11.843 -9.529 -16.452 1 98.93 20 TYR B CA 1
ATOM 2792 C C . TYR B 1 20 ? 12.012 -10.671 -15.456 1 98.93 20 TYR B C 1
ATOM 2794 O O . TYR B 1 20 ? 11.354 -10.697 -14.414 1 98.93 20 TYR B O 1
ATOM 2802 N N . ILE B 1 21 ? 12.911 -11.614 -15.734 1 98.83 21 ILE B N 1
ATOM 2803 C CA . ILE B 1 21 ? 13.265 -12.748 -14.886 1 98.83 21 ILE B CA 1
ATOM 2804 C C . ILE B 1 21 ? 14.758 -12.709 -14.569 1 98.83 21 ILE B C 1
ATOM 2806 O O . ILE B 1 21 ? 15.592 -12.67 -15.477 1 98.83 21 ILE B O 1
ATOM 2810 N N . PRO B 1 22 ? 15.045 -12.715 -13.302 1 98.6 22 PRO B N 1
ATOM 2811 C CA . PRO B 1 22 ? 16.462 -12.803 -12.944 1 98.6 22 PRO B CA 1
ATOM 2812 C C . PRO B 1 22 ? 17.145 -14.035 -13.534 1 98.6 22 PRO B C 1
ATOM 2814 O O . PRO B 1 22 ? 16.481 -15.032 -13.827 1 98.6 22 PRO B O 1
ATOM 2817 N N . ASP B 1 23 ? 18.468 -13.918 -13.581 1 97.05 23 ASP B N 1
ATOM 2818 C CA . ASP B 1 23 ? 19.246 -14.969 -14.228 1 97.05 23 ASP B CA 1
ATOM 2819 C C . ASP B 1 23 ? 19.553 -16.104 -13.253 1 97.05 23 ASP B C 1
ATOM 2821 O O . ASP B 1 23 ? 19.926 -17.203 -13.669 1 97.05 23 ASP B O 1
ATOM 2825 N N . ASN B 1 24 ? 19.411 -15.918 -11.999 1 97.87 24 ASN B N 1
ATOM 2826 C CA . ASN B 1 24 ? 19.727 -16.927 -10.993 1 97.87 24 ASN B CA 1
ATOM 2827 C C . ASN B 1 24 ? 18.489 -17.723 -10.59 1 97.87 24 ASN B C 1
ATOM 2829 O O . ASN B 1 24 ? 17.399 -17.162 -10.463 1 97.87 24 ASN B O 1
ATOM 2833 N N . TYR B 1 25 ? 18.726 -18.974 -10.288 1 98.31 25 TYR B N 1
ATOM 2834 C CA . TYR B 1 25 ? 17.644 -19.874 -9.905 1 98.31 25 TYR B CA 1
ATOM 2835 C C . TYR B 1 25 ? 18.033 -20.709 -8.691 1 98.31 25 TYR B C 1
ATOM 2837 O O . TYR B 1 25 ? 19.217 -20.963 -8.458 1 98.31 25 TYR B O 1
ATOM 2845 N N . ILE B 1 26 ? 17.04 -21.109 -7.988 1 98.3 26 ILE B N 1
ATOM 2846 C CA . ILE B 1 26 ? 17.143 -22.175 -6.998 1 98.3 26 ILE B CA 1
ATOM 2847 C C . ILE B 1 26 ? 16.287 -23.364 -7.43 1 98.3 26 ILE B C 1
ATOM 2849 O O . ILE B 1 26 ? 15.153 -23.189 -7.882 1 98.3 26 ILE B O 1
ATOM 2853 N N . TYR B 1 27 ? 16.811 -24.501 -7.307 1 98.02 27 TYR B N 1
ATOM 2854 C CA . TYR B 1 27 ? 16.144 -25.712 -7.775 1 98.02 27 TYR B CA 1
ATOM 2855 C C . TYR B 1 27 ? 15.459 -26.436 -6.623 1 98.02 27 TYR B C 1
ATOM 2857 O O . TYR B 1 27 ? 15.76 -26.182 -5.454 1 98.02 27 TYR B O 1
ATOM 2865 N N . ALA B 1 28 ? 14.576 -27.294 -6.995 1 98.08 28 ALA B N 1
ATOM 2866 C CA . ALA B 1 28 ? 13.812 -28.07 -6.021 1 98.08 28 ALA B CA 1
ATOM 2867 C C . ALA B 1 28 ? 14.739 -28.785 -5.042 1 98.08 28 ALA B C 1
ATOM 2869 O O . ALA B 1 28 ? 14.436 -28.885 -3.851 1 98.08 28 ALA B O 1
ATOM 2870 N N . GLU B 1 29 ? 15.779 -29.29 -5.546 1 97.59 29 GLU B N 1
ATOM 2871 C CA . GLU B 1 29 ? 16.738 -30.006 -4.711 1 97.59 29 GLU B CA 1
ATOM 2872 C C . GLU B 1 29 ? 17.271 -29.114 -3.593 1 97.59 29 GLU B C 1
ATOM 2874 O O . GLU B 1 29 ? 17.329 -29.531 -2.434 1 97.59 29 GLU B O 1
ATOM 2879 N N . GLU B 1 30 ? 17.664 -27.976 -3.927 1 97.3 30 GLU B N 1
ATOM 2880 C CA . GLU B 1 30 ? 18.204 -27.052 -2.935 1 97.3 30 GLU B CA 1
ATOM 2881 C C . GLU B 1 30 ? 17.13 -26.617 -1.942 1 97.3 30 GLU B C 1
ATOM 2883 O O . GLU B 1 30 ? 17.402 -26.469 -0.749 1 97.3 30 GLU B O 1
ATOM 2888 N N . ILE B 1 31 ? 15.878 -26.387 -2.429 1 97.03 31 ILE B N 1
ATOM 2889 C CA . ILE B 1 31 ? 14.774 -26.052 -1.535 1 97.03 31 ILE B CA 1
ATOM 2890 C C . ILE B 1 31 ? 14.553 -27.189 -0.54 1 97.03 31 ILE B C 1
ATOM 2892 O O . ILE B 1 31 ? 14.352 -26.947 0.653 1 97.03 31 ILE B O 1
ATOM 2896 N N . ALA B 1 32 ? 14.579 -28.393 -1.07 1 96.44 32 ALA B N 1
ATOM 2897 C CA . ALA B 1 32 ? 14.428 -29.565 -0.213 1 96.44 32 ALA B CA 1
ATOM 2898 C C . ALA B 1 32 ? 15.495 -29.589 0.878 1 96.44 32 ALA B C 1
ATOM 2900 O O . ALA B 1 32 ? 15.191 -29.838 2.047 1 96.44 32 ALA B O 1
ATOM 2901 N N . LYS B 1 33 ? 16.668 -29.268 0.534 1 96.41 33 LYS B N 1
ATOM 2902 C CA . LYS B 1 33 ? 17.778 -29.268 1.482 1 96.41 33 LYS B CA 1
ATOM 2903 C C . LYS B 1 33 ? 17.591 -28.19 2.547 1 96.41 33 LYS B C 1
ATOM 2905 O O . LYS B 1 33 ? 17.836 -28.431 3.731 1 96.41 33 LYS B O 1
ATOM 2910 N N . ARG B 1 34 ? 17.14 -27.096 2.213 1 94.85 34 ARG B N 1
ATOM 2911 C CA . ARG B 1 34 ? 17.003 -25.966 3.126 1 94.85 34 ARG B CA 1
ATOM 2912 C C . ARG B 1 34 ? 15.817 -26.161 4.065 1 94.85 34 ARG B C 1
ATOM 2914 O O . ARG B 1 34 ? 15.761 -25.554 5.137 1 94.85 34 ARG B O 1
ATOM 2921 N N . THR B 1 35 ? 14.768 -26.915 3.683 1 94.95 35 THR B N 1
ATOM 2922 C CA . THR B 1 35 ? 13.516 -26.992 4.427 1 94.95 35 THR B CA 1
ATOM 2923 C C . THR B 1 35 ? 13.361 -28.359 5.087 1 94.95 35 THR B C 1
ATOM 2925 O O . THR B 1 35 ? 12.49 -28.549 5.938 1 94.95 35 THR B O 1
ATOM 2928 N N . ASN B 1 36 ? 14.023 -29.424 4.701 1 90.28 36 ASN B N 1
ATOM 2929 C CA . ASN B 1 36 ? 13.903 -30.818 5.112 1 90.28 36 ASN B CA 1
ATOM 2930 C C . ASN B 1 36 ? 12.595 -31.436 4.625 1 90.28 36 ASN B C 1
ATOM 2932 O O . ASN B 1 36 ? 12.044 -32.326 5.275 1 90.28 36 ASN B O 1
ATOM 2936 N N . ILE B 1 37 ? 12.033 -30.828 3.648 1 95.81 37 ILE B N 1
ATOM 2937 C CA . ILE B 1 37 ? 10.916 -31.408 2.91 1 95.81 37 ILE B CA 1
ATOM 2938 C C . ILE B 1 37 ? 11.446 -32.248 1.75 1 95.81 37 ILE B C 1
ATOM 2940 O O . ILE B 1 37 ? 12.35 -31.821 1.028 1 95.81 37 ILE B O 1
ATOM 2944 N N . PRO B 1 38 ? 10.867 -33.453 1.588 1 96.65 38 PRO B N 1
ATOM 2945 C CA . PRO B 1 38 ? 11.36 -34.271 0.477 1 96.65 38 PRO B CA 1
ATOM 2946 C C . PRO B 1 38 ? 11.224 -33.573 -0.875 1 96.65 38 PRO B C 1
ATOM 2948 O O . PRO B 1 38 ? 10.233 -32.881 -1.12 1 96.65 38 PRO B O 1
ATOM 2951 N N . GLN B 1 39 ? 12.237 -33.789 -1.635 1 97.03 39 GLN B N 1
ATOM 2952 C CA . GLN B 1 39 ? 12.297 -33.135 -2.938 1 97.03 39 GLN B CA 1
ATOM 2953 C C . GLN B 1 39 ? 11.037 -33.415 -3.752 1 97.03 39 GLN B C 1
ATOM 2955 O O . GLN B 1 39 ? 10.529 -32.531 -4.444 1 97.03 39 GLN B O 1
ATOM 2960 N N . TRP B 1 40 ? 10.507 -34.639 -3.7 1 97.39 40 TRP B N 1
ATOM 2961 C CA . TRP B 1 40 ? 9.34 -35 -4.499 1 97.39 40 TRP B CA 1
ATOM 2962 C C . TRP B 1 40 ? 8.122 -34.182 -4.083 1 97.39 40 TRP B C 1
ATOM 2964 O O . TRP B 1 40 ? 7.26 -33.876 -4.911 1 97.39 40 TRP B O 1
ATOM 2974 N N . VAL B 1 41 ? 8.007 -33.796 -2.824 1 97.46 41 VAL B N 1
ATOM 2975 C CA . VAL B 1 41 ? 6.906 -32.97 -2.339 1 97.46 41 VAL B CA 1
ATOM 2976 C C . VAL B 1 41 ? 7.006 -31.57 -2.94 1 97.46 41 VAL B C 1
ATOM 2978 O O . VAL B 1 41 ? 5.997 -30.99 -3.349 1 97.46 41 VAL B O 1
ATOM 2981 N N . ILE B 1 42 ? 8.261 -31.059 -3.014 1 96.95 42 ILE B N 1
ATOM 2982 C CA . ILE B 1 42 ? 8.5 -29.747 -3.606 1 96.95 42 ILE B CA 1
ATOM 2983 C C . ILE B 1 42 ? 8.128 -29.773 -5.086 1 96.95 42 ILE B C 1
ATOM 2985 O O . ILE B 1 42 ? 7.423 -28.885 -5.571 1 96.95 42 ILE B O 1
ATOM 2989 N N . GLU B 1 43 ? 8.516 -30.82 -5.78 1 97.88 43 GLU B N 1
ATOM 2990 C CA . GLU B 1 43 ? 8.301 -30.924 -7.22 1 97.88 43 GLU B CA 1
ATOM 2991 C C . GLU B 1 43 ? 6.838 -31.213 -7.54 1 97.88 43 GLU B C 1
ATOM 2993 O O . GLU B 1 43 ? 6.255 -30.585 -8.426 1 97.88 43 GLU B O 1
ATOM 2998 N N . GLU B 1 44 ? 6.17 -32.065 -6.785 1 96.38 44 GLU B N 1
ATOM 2999 C CA . GLU B 1 44 ? 4.853 -32.564 -7.167 1 96.38 44 GLU B CA 1
ATOM 3000 C C . GLU B 1 44 ? 3.744 -31.797 -6.453 1 96.38 44 GLU B C 1
ATOM 3002 O O . GLU B 1 44 ? 2.703 -31.503 -7.046 1 96.38 44 GLU B O 1
ATOM 3007 N N . LYS B 1 45 ? 3.986 -31.46 -5.198 1 95.65 45 LYS B N 1
ATOM 3008 C CA . LYS B 1 45 ? 2.93 -30.803 -4.434 1 95.65 45 LYS B CA 1
ATOM 3009 C C . LYS B 1 45 ? 3.026 -29.285 -4.557 1 95.65 45 LYS B C 1
ATOM 3011 O O . LYS B 1 45 ? 2.062 -28.627 -4.953 1 95.65 45 LYS B O 1
ATOM 3016 N N . PHE B 1 46 ? 4.221 -28.762 -4.323 1 95.88 46 PHE B N 1
ATOM 3017 C CA . PHE B 1 46 ? 4.405 -27.324 -4.483 1 95.88 46 PHE B CA 1
ATOM 3018 C C . PHE B 1 46 ? 4.43 -26.942 -5.958 1 95.88 46 PHE B C 1
ATOM 3020 O O . PHE B 1 46 ? 4.224 -25.778 -6.307 1 95.88 46 PHE B O 1
ATOM 3027 N N . GLY B 1 47 ? 4.797 -27.952 -6.791 1 97.24 47 GLY B N 1
ATOM 3028 C CA . GLY B 1 47 ? 4.822 -27.732 -8.228 1 97.24 47 GLY B CA 1
ATOM 3029 C C . GLY B 1 47 ? 5.982 -26.865 -8.679 1 97.24 47 GLY B C 1
ATOM 3030 O O . GLY B 1 47 ? 5.832 -26.04 -9.583 1 97.24 47 GLY B O 1
ATOM 3031 N N . ILE B 1 48 ? 7.169 -26.991 -8.013 1 97.88 48 ILE B N 1
ATOM 3032 C CA . ILE B 1 48 ? 8.334 -26.179 -8.349 1 97.88 48 ILE B CA 1
ATOM 3033 C C . ILE B 1 48 ? 9.488 -27.084 -8.773 1 97.88 48 ILE B C 1
ATOM 3035 O O . ILE B 1 48 ? 9.93 -27.939 -8.002 1 97.88 48 ILE B O 1
ATOM 3039 N N . LEU B 1 49 ? 9.923 -26.932 -9.995 1 98.44 49 LEU B N 1
ATOM 3040 C CA . LEU B 1 49 ? 11.178 -27.539 -10.425 1 98.44 49 LEU B CA 1
ATOM 3041 C C . LEU B 1 49 ? 12.351 -26.598 -10.172 1 98.44 49 LEU B C 1
ATOM 3043 O O . LEU B 1 49 ? 13.428 -27.038 -9.763 1 98.44 49 LEU B O 1
ATOM 3047 N N . LYS B 1 50 ? 12.198 -25.353 -10.383 1 98.56 50 LYS B N 1
ATOM 3048 C CA . LYS B 1 50 ? 13.101 -24.251 -10.066 1 98.56 50 LYS B CA 1
ATOM 3049 C C . LYS B 1 50 ? 12.346 -22.927 -9.984 1 98.56 50 LYS B C 1
ATOM 3051 O O . LYS B 1 50 ? 11.208 -22.826 -10.446 1 98.56 50 LYS B O 1
ATOM 3056 N N . LYS B 1 51 ? 12.921 -21.987 -9.409 1 98.68 51 LYS B N 1
ATOM 3057 C CA . LYS B 1 51 ? 12.351 -20.644 -9.358 1 98.68 51 LYS B CA 1
ATOM 3058 C C . LYS B 1 51 ? 13.447 -19.582 -9.349 1 98.68 51 LYS B C 1
ATOM 3060 O O . LYS B 1 51 ? 14.536 -19.811 -8.819 1 98.68 51 LYS B O 1
ATOM 3065 N N . PRO B 1 52 ? 13.207 -18.412 -10.012 1 98.77 52 PRO B N 1
ATOM 3066 C CA . PRO B 1 52 ? 14.222 -17.357 -10.059 1 98.77 52 PRO B CA 1
ATOM 3067 C C . PRO B 1 52 ? 14.431 -16.678 -8.708 1 98.77 52 PRO B C 1
ATOM 3069 O O . PRO B 1 52 ? 13.468 -16.455 -7.969 1 98.77 52 PRO B O 1
ATOM 3072 N N . ILE B 1 53 ? 15.663 -16.377 -8.383 1 98.16 53 ILE B N 1
ATOM 3073 C CA . ILE B 1 53 ? 16.053 -15.607 -7.207 1 98.16 53 ILE B CA 1
ATOM 3074 C C . ILE B 1 53 ? 16.845 -14.374 -7.636 1 98.16 53 ILE B C 1
ATOM 3076 O O . ILE B 1 53 ? 17.547 -14.401 -8.65 1 98.16 53 ILE B O 1
ATOM 3080 N N . PRO B 1 54 ? 16.705 -13.326 -6.925 1 98.24 54 PRO B N 1
ATOM 3081 C CA . PRO B 1 54 ? 17.36 -12.079 -7.329 1 98.24 54 PRO B CA 1
ATOM 3082 C C . PRO B 1 54 ? 18.878 -12.131 -7.167 1 98.24 54 PRO B C 1
ATOM 3084 O O . PRO B 1 54 ? 19.38 -12.727 -6.211 1 98.24 54 PRO B O 1
ATOM 3087 N N . GLY B 1 55 ? 19.607 -11.537 -8.153 1 96.3 55 GLY B N 1
ATOM 3088 C CA . GLY B 1 55 ? 21.022 -11.238 -8.001 1 96.3 55 GLY B CA 1
ATOM 3089 C C . GLY B 1 55 ? 21.281 -9.882 -7.374 1 96.3 55 GLY B C 1
ATOM 3090 O O . GLY B 1 55 ? 20.35 -9.212 -6.924 1 96.3 55 GLY B O 1
ATOM 3091 N N . PRO B 1 56 ? 22.527 -9.435 -7.368 1 93.69 56 PRO B N 1
ATOM 3092 C CA . PRO B 1 56 ? 22.904 -8.188 -6.697 1 93.69 56 PRO B CA 1
ATOM 3093 C C . PRO B 1 56 ? 22.258 -6.958 -7.331 1 93.69 56 PRO B C 1
ATOM 3095 O O . PRO B 1 56 ? 21.982 -5.976 -6.638 1 93.69 56 PRO B O 1
ATOM 3098 N N . GLU B 1 57 ? 22.006 -7.017 -8.59 1 96.3 57 GLU B N 1
ATOM 3099 C CA . GLU B 1 57 ? 21.464 -5.852 -9.283 1 96.3 57 GLU B CA 1
ATOM 3100 C C . GLU B 1 57 ? 19.938 -5.883 -9.303 1 96.3 57 GLU B C 1
ATOM 3102 O O . GLU B 1 57 ? 19.296 -4.886 -9.639 1 96.3 57 GLU B O 1
ATOM 3107 N N . ASP B 1 58 ? 19.339 -6.966 -8.956 1 98.33 58 ASP B N 1
ATOM 3108 C CA . ASP B 1 58 ? 17.905 -7.192 -9.107 1 98.33 58 ASP B CA 1
ATOM 3109 C C . ASP B 1 58 ? 17.133 -6.647 -7.908 1 98.33 58 ASP B C 1
ATOM 3111 O O . ASP B 1 58 ? 16.474 -7.402 -7.191 1 98.33 58 ASP B O 1
ATOM 3115 N N . THR B 1 59 ? 17.223 -5.288 -7.758 1 98.43 59 THR B N 1
ATOM 3116 C CA . THR B 1 59 ? 16.298 -4.689 -6.802 1 98.43 59 THR B CA 1
ATOM 3117 C C . THR B 1 59 ? 14.866 -4.746 -7.325 1 98.43 59 THR B C 1
ATOM 3119 O O . THR B 1 59 ? 14.641 -5.024 -8.505 1 98.43 59 THR B O 1
ATOM 3122 N N . THR B 1 60 ? 13.984 -4.559 -6.384 1 98.7 60 THR B N 1
ATOM 3123 C CA . THR B 1 60 ? 12.579 -4.65 -6.767 1 98.7 60 THR B CA 1
ATOM 3124 C C . THR B 1 60 ? 12.26 -3.666 -7.889 1 98.7 60 THR B C 1
ATOM 3126 O O . THR B 1 60 ? 11.682 -4.046 -8.909 1 98.7 60 THR B O 1
ATOM 3129 N N . SER B 1 61 ? 12.678 -2.381 -7.793 1 98.61 61 SER B N 1
ATOM 3130 C CA . SER B 1 61 ? 12.372 -1.394 -8.824 1 98.61 61 SER B CA 1
ATOM 3131 C C . SER B 1 61 ? 13.154 -1.671 -10.104 1 98.61 61 SER B C 1
ATOM 3133 O O . SER B 1 61 ? 12.659 -1.424 -11.205 1 98.61 61 SER B O 1
ATOM 3135 N N . TYR B 1 62 ? 14.406 -2.205 -9.972 1 98.68 62 TYR B N 1
ATOM 3136 C CA . TYR B 1 62 ? 15.188 -2.544 -11.155 1 98.68 62 TYR B CA 1
ATOM 3137 C C . TYR B 1 62 ? 14.445 -3.545 -12.032 1 98.68 62 TYR B C 1
ATOM 3139 O O . TYR B 1 62 ? 14.343 -3.36 -13.247 1 98.68 62 TYR B O 1
ATOM 3147 N N . MET B 1 63 ? 13.929 -4.559 -11.429 1 98.89 63 MET B N 1
ATOM 3148 C CA . MET B 1 63 ? 13.224 -5.59 -12.185 1 98.89 63 MET B CA 1
ATOM 3149 C C . MET B 1 63 ? 11.984 -5.016 -12.863 1 98.89 63 MET B C 1
ATOM 3151 O O . MET B 1 63 ? 11.699 -5.335 -14.018 1 98.89 63 MET B O 1
ATOM 3155 N N . GLY B 1 64 ? 11.241 -4.181 -12.112 1 98.91 64 GLY B N 1
ATOM 3156 C CA . GLY B 1 64 ? 10.111 -3.499 -12.724 1 98.91 64 GLY B CA 1
ATOM 3157 C C . GLY B 1 64 ? 10.51 -2.601 -13.879 1 98.91 64 GLY B C 1
ATOM 3158 O O . GLY B 1 64 ? 9.83 -2.563 -14.906 1 98.91 64 GLY B O 1
ATOM 3159 N N . ILE B 1 65 ? 11.611 -1.85 -13.751 1 98.91 65 ILE B N 1
ATOM 3160 C CA . ILE B 1 65 ? 12.094 -0.931 -14.776 1 98.91 65 ILE B CA 1
ATOM 3161 C C . ILE B 1 65 ? 12.466 -1.71 -16.035 1 98.91 65 ILE B C 1
ATOM 3163 O O . ILE B 1 65 ? 12.122 -1.306 -17.148 1 98.91 65 ILE B O 1
ATOM 3167 N N . GLN B 1 66 ? 13.162 -2.817 -15.862 1 98.92 66 GLN B N 1
ATOM 3168 C CA . GLN B 1 66 ? 13.514 -3.642 -17.014 1 98.92 66 GLN B CA 1
ATOM 3169 C C . GLN B 1 66 ? 12.265 -4.163 -17.72 1 98.92 66 GLN B C 1
ATOM 3171 O O . GLN B 1 66 ? 12.193 -4.155 -18.95 1 98.92 66 GLN B O 1
ATOM 3176 N N . ALA B 1 67 ? 11.301 -4.644 -16.944 1 98.94 67 ALA B N 1
ATOM 3177 C CA . ALA B 1 67 ? 10.038 -5.088 -17.529 1 98.94 67 ALA B CA 1
ATOM 3178 C C . ALA B 1 67 ? 9.342 -3.946 -18.263 1 98.94 67 ALA B C 1
ATOM 3180 O O . ALA B 1 67 ? 8.77 -4.147 -19.337 1 98.94 67 ALA B O 1
ATOM 3181 N N . ALA B 1 68 ? 9.329 -2.764 -17.69 1 98.96 68 ALA B N 1
ATOM 3182 C CA . ALA B 1 68 ? 8.714 -1.593 -18.311 1 98.96 68 ALA B CA 1
ATOM 3183 C C . ALA B 1 68 ? 9.38 -1.266 -19.644 1 98.96 68 ALA B C 1
ATOM 3185 O O . ALA B 1 68 ? 8.701 -0.948 -20.623 1 98.96 68 ALA B O 1
ATOM 3186 N N . LYS B 1 69 ? 10.707 -1.285 -19.638 1 98.89 69 LYS B N 1
ATOM 3187 C CA . LYS B 1 69 ? 11.429 -1.035 -20.883 1 98.89 69 LYS B CA 1
ATOM 3188 C C . LYS B 1 69 ? 11.015 -2.028 -21.966 1 98.89 69 LYS B C 1
ATOM 3190 O O . LYS B 1 69 ? 10.821 -1.647 -23.122 1 98.89 69 LYS B O 1
ATOM 3195 N N . GLU B 1 70 ? 10.871 -3.273 -21.616 1 98.89 70 GLU B N 1
ATOM 3196 C CA . GLU B 1 70 ? 10.413 -4.275 -22.573 1 98.89 70 GLU B CA 1
ATOM 3197 C C . GLU B 1 70 ? 8.992 -3.979 -23.045 1 98.89 70 GLU B C 1
ATOM 3199 O O . GLU B 1 70 ? 8.685 -4.114 -24.232 1 98.89 70 GLU B O 1
ATOM 3204 N N . ALA B 1 71 ? 8.105 -3.659 -22.103 1 98.9 71 ALA B N 1
ATOM 3205 C CA . ALA B 1 71 ? 6.723 -3.35 -22.463 1 98.9 71 ALA B CA 1
ATOM 3206 C C . ALA B 1 71 ? 6.659 -2.163 -23.42 1 98.9 71 ALA B C 1
ATOM 3208 O O . ALA B 1 71 ? 5.846 -2.148 -24.347 1 98.9 71 ALA B O 1
ATOM 3209 N N . ILE B 1 72 ? 7.437 -1.133 -23.172 1 98.87 72 ILE B N 1
ATOM 3210 C CA . ILE B 1 72 ? 7.489 0.059 -24.012 1 98.87 72 ILE B CA 1
ATOM 3211 C C . ILE B 1 72 ? 7.948 -0.32 -25.418 1 98.87 72 ILE B C 1
ATOM 3213 O O . ILE B 1 72 ? 7.369 0.132 -26.409 1 98.87 72 ILE B O 1
ATOM 3217 N N . LYS B 1 73 ? 8.975 -1.113 -25.472 1 98.71 73 LYS B N 1
ATOM 3218 C CA . LYS B 1 73 ? 9.445 -1.612 -26.761 1 98.71 73 LYS B CA 1
ATOM 3219 C C . LYS B 1 73 ? 8.352 -2.403 -27.476 1 98.71 73 LYS B C 1
ATOM 3221 O O . LYS B 1 73 ? 8.118 -2.207 -28.67 1 98.71 73 LYS B O 1
ATOM 3226 N N . ASP B 1 74 ? 7.71 -3.262 -26.791 1 98.55 74 ASP B N 1
ATOM 3227 C CA . ASP B 1 74 ? 6.629 -4.071 -27.345 1 98.55 74 ASP B CA 1
ATOM 3228 C C . ASP B 1 74 ? 5.492 -3.192 -27.859 1 98.55 74 ASP B C 1
ATOM 3230 O O . ASP B 1 74 ? 4.892 -3.485 -28.895 1 98.55 74 ASP B O 1
ATOM 3234 N N . ALA B 1 75 ? 5.133 -2.199 -27.142 1 98.44 75 ALA B N 1
ATOM 3235 C CA . ALA B 1 75 ? 4.051 -1.284 -27.498 1 98.44 75 ALA B CA 1
ATOM 3236 C C . ALA B 1 75 ? 4.458 -0.377 -28.655 1 98.44 75 ALA B C 1
ATOM 3238 O O . ALA B 1 75 ? 3.604 0.219 -29.316 1 98.44 75 ALA B O 1
ATOM 3239 N N . GLY B 1 76 ? 5.78 -0.133 -28.835 1 98.47 76 GLY B N 1
ATOM 3240 C CA . GLY B 1 76 ? 6.268 0.735 -29.894 1 98.47 76 GLY B CA 1
ATOM 3241 C C . GLY B 1 76 ? 5.973 2.203 -29.646 1 98.47 76 GLY B C 1
ATOM 3242 O O . GLY B 1 76 ? 5.57 2.923 -30.561 1 98.47 76 GLY B O 1
ATOM 3243 N N . ILE B 1 77 ? 6.165 2.683 -28.457 1 98.37 77 ILE B N 1
ATOM 3244 C CA . ILE B 1 77 ? 5.852 4.073 -28.145 1 98.37 77 ILE B CA 1
ATOM 3245 C C . ILE B 1 77 ? 7.086 4.764 -27.57 1 98.37 77 ILE B C 1
ATOM 3247 O O . ILE B 1 77 ? 8.067 4.104 -27.218 1 98.37 77 ILE B O 1
ATOM 3251 N N . ASP B 1 78 ? 7.027 6.128 -27.483 1 98.44 78 ASP B N 1
ATOM 3252 C CA . ASP B 1 78 ? 7.989 6.94 -26.743 1 98.44 78 ASP B CA 1
ATOM 3253 C C . ASP B 1 78 ? 7.622 7.015 -25.263 1 98.44 78 ASP B C 1
ATOM 3255 O O . ASP B 1 78 ? 6.461 7.247 -24.917 1 98.44 78 ASP B O 1
ATOM 3259 N N . PRO B 1 79 ? 8.563 6.781 -24.447 1 98.47 79 PRO B N 1
ATOM 3260 C CA . PRO B 1 79 ? 8.257 6.875 -23.017 1 98.47 79 PRO B CA 1
ATOM 3261 C C . PRO B 1 79 ? 7.565 8.184 -22.647 1 98.47 79 PRO B C 1
ATOM 3263 O O . PRO B 1 79 ? 6.784 8.226 -21.693 1 98.47 79 PRO B O 1
ATOM 3266 N N . LYS B 1 80 ? 7.773 9.275 -23.325 1 97.91 80 LYS B N 1
ATOM 3267 C CA . LYS B 1 80 ? 7.165 10.575 -23.055 1 97.91 80 LYS B CA 1
ATOM 3268 C C . LYS B 1 80 ? 5.662 10.544 -23.319 1 97.91 80 LYS B C 1
ATOM 3270 O O . LYS B 1 80 ? 4.938 11.461 -22.925 1 97.91 80 LYS B O 1
ATOM 3275 N N . ASP B 1 81 ? 5.175 9.472 -23.988 1 97.98 81 ASP B N 1
ATOM 3276 C CA . ASP B 1 81 ? 3.749 9.315 -24.258 1 97.98 81 ASP B CA 1
ATOM 3277 C C . ASP B 1 81 ? 3.006 8.827 -23.016 1 97.98 81 ASP B C 1
ATOM 3279 O O . ASP B 1 81 ? 1.774 8.862 -22.969 1 97.98 81 ASP B O 1
ATOM 3283 N N . ILE B 1 82 ? 3.772 8.421 -22.051 1 98.69 82 ILE B N 1
ATOM 3284 C CA . ILE B 1 82 ? 3.151 7.872 -20.85 1 98.69 82 ILE B CA 1
ATOM 3285 C C . ILE B 1 82 ? 2.694 9.009 -19.939 1 98.69 82 ILE B C 1
ATOM 3287 O O . ILE B 1 82 ? 3.482 9.895 -19.6 1 98.69 82 ILE B O 1
ATOM 3291 N N . ASP B 1 83 ? 1.407 8.933 -19.562 1 98.58 83 ASP B N 1
ATOM 3292 C CA . ASP B 1 83 ? 0.792 10 -18.779 1 98.58 83 ASP B CA 1
ATOM 3293 C C . ASP B 1 83 ? 0.813 9.67 -17.288 1 98.58 83 ASP B C 1
ATOM 3295 O O . ASP B 1 83 ? 0.754 10.569 -16.447 1 98.58 83 ASP B O 1
ATOM 3299 N N . LEU B 1 84 ? 0.835 8.457 -16.99 1 98.71 84 LEU B N 1
ATOM 3300 C CA . LEU B 1 84 ? 0.705 7.989 -15.614 1 98.71 84 LEU B CA 1
ATOM 3301 C C . LEU B 1 84 ? 1.446 6.671 -15.416 1 98.71 84 LEU B C 1
ATOM 3303 O O . LEU B 1 84 ? 1.363 5.775 -16.259 1 98.71 84 LEU B O 1
ATOM 3307 N N . VAL B 1 85 ? 2.222 6.567 -14.412 1 98.84 85 VAL B N 1
ATOM 3308 C CA . VAL B 1 85 ? 2.88 5.331 -14.004 1 98.84 85 VAL B CA 1
ATOM 3309 C C . VAL B 1 85 ? 2.288 4.841 -12.684 1 98.84 85 VAL B C 1
ATOM 3311 O O . VAL B 1 85 ? 2.338 5.548 -11.674 1 98.84 85 VAL B O 1
ATOM 3314 N N . ILE B 1 86 ? 1.711 3.654 -12.645 1 98.9 86 ILE B N 1
ATOM 3315 C CA . ILE B 1 86 ? 1.202 3.014 -11.437 1 98.9 86 ILE B CA 1
ATOM 3316 C C . ILE B 1 86 ? 2.107 1.846 -11.051 1 98.9 86 ILE B C 1
ATOM 3318 O O . ILE B 1 86 ? 2.217 0.867 -11.793 1 98.9 86 ILE B O 1
ATOM 3322 N N . TRP B 1 87 ? 2.731 2.027 -9.964 1 98.79 87 TRP B N 1
ATOM 3323 C CA . TRP B 1 87 ? 3.461 0.9 -9.393 1 98.79 87 TRP B CA 1
ATOM 3324 C C . TRP B 1 87 ? 2.513 -0.056 -8.677 1 98.79 87 TRP B C 1
ATOM 3326 O O . TRP B 1 87 ? 1.939 0.288 -7.642 1 98.79 87 TRP B O 1
ATOM 3336 N N . ASN B 1 88 ? 2.262 -1.183 -9.144 1 97.98 88 ASN B N 1
ATOM 3337 C CA . ASN B 1 88 ? 1.455 -2.183 -8.453 1 97.98 88 ASN B CA 1
ATOM 3338 C C . ASN B 1 88 ? 2.289 -3.397 -8.053 1 97.98 88 ASN B C 1
ATOM 3340 O O . ASN B 1 88 ? 1.816 -4.532 -8.129 1 97.98 88 ASN B O 1
ATOM 3344 N N . GLY B 1 89 ? 3.598 -3.238 -7.749 1 97.49 89 GLY B N 1
ATOM 3345 C CA . GLY B 1 89 ? 4.55 -4.257 -7.337 1 97.49 89 GLY B CA 1
ATOM 3346 C C . GLY B 1 89 ? 4.567 -4.485 -5.837 1 97.49 89 GLY B C 1
ATOM 3347 O O . GLY B 1 89 ? 3.698 -3.987 -5.118 1 97.49 89 GLY B O 1
ATOM 3348 N N . GLY B 1 90 ? 5.499 -5.321 -5.469 1 96.05 90 GLY B N 1
ATOM 3349 C CA . GLY B 1 90 ? 5.616 -5.687 -4.066 1 96.05 90 GLY B CA 1
ATOM 3350 C C . GLY B 1 90 ? 5.912 -4.503 -3.164 1 96.05 90 GLY B C 1
ATOM 3351 O O . GLY B 1 90 ? 6.494 -3.51 -3.604 1 96.05 90 GLY B O 1
ATOM 3352 N N . GLN B 1 91 ? 5.435 -4.622 -1.892 1 96.84 91 GLN B N 1
ATOM 3353 C CA . GLN B 1 91 ? 5.674 -3.591 -0.888 1 96.84 91 GLN B CA 1
ATOM 3354 C C . GLN B 1 91 ? 7.11 -3.646 -0.374 1 96.84 91 GLN B C 1
ATOM 3356 O O . GLN B 1 91 ? 7.614 -2.668 0.182 1 96.84 91 GLN B O 1
ATOM 3361 N N . HIS B 1 92 ? 7.783 -4.833 -0.521 1 97.65 92 HIS B N 1
ATOM 3362 C CA . HIS B 1 92 ? 9.215 -4.92 -0.262 1 97.65 92 HIS B CA 1
ATOM 3363 C C . HIS B 1 92 ? 10.019 -4.288 -1.394 1 97.65 92 HIS B C 1
ATOM 3365 O O . HIS B 1 92 ? 10.585 -4.996 -2.23 1 97.65 92 HIS B O 1
ATOM 3371 N N . LYS B 1 93 ? 10.038 -2.972 -1.438 1 98 93 LYS B N 1
ATOM 3372 C CA . LYS B 1 93 ? 10.675 -2.173 -2.48 1 98 93 LYS B CA 1
ATOM 3373 C C . LYS B 1 93 ? 12.131 -1.877 -2.133 1 98 93 LYS B C 1
ATOM 3375 O O . LYS B 1 93 ? 12.686 -2.467 -1.205 1 98 93 LYS B O 1
ATOM 3380 N N . ASP B 1 94 ? 12.752 -0.964 -2.95 1 98.02 94 ASP B N 1
ATOM 3381 C CA . ASP B 1 94 ? 14.155 -0.606 -2.76 1 98.02 94 ASP B CA 1
ATOM 3382 C C . ASP B 1 94 ? 14.378 0.035 -1.392 1 98.02 94 ASP B C 1
ATOM 3384 O O . ASP B 1 94 ? 15.412 -0.186 -0.758 1 98.02 94 ASP B O 1
ATOM 3388 N N . TYR B 1 95 ? 13.381 0.798 -1.003 1 97.41 95 TYR B N 1
ATOM 3389 C CA . TYR B 1 95 ? 13.393 1.503 0.274 1 97.41 95 TYR B CA 1
ATOM 3390 C C . TYR B 1 95 ? 12.026 1.436 0.947 1 97.41 95 TYR B C 1
ATOM 3392 O O . TYR B 1 95 ? 10.995 1.437 0.271 1 97.41 95 TYR B O 1
ATOM 3400 N N . PRO B 1 96 ? 12.088 1.366 2.34 1 95.27 96 PRO B N 1
ATOM 3401 C CA . PRO B 1 96 ? 10.817 1.558 3.041 1 95.27 96 PRO B CA 1
ATOM 3402 C C . PRO B 1 96 ? 10.23 2.952 2.828 1 95.27 96 PRO B C 1
ATOM 3404 O O . PRO B 1 96 ? 10.976 3.926 2.694 1 95.27 96 PRO B O 1
ATOM 3407 N N . CYS B 1 97 ? 8.867 3.099 2.765 1 94.39 97 CYS B N 1
ATOM 3408 C CA . CYS B 1 97 ? 8.171 4.378 2.682 1 94.39 97 CYS B CA 1
ATOM 3409 C C . CYS B 1 97 ? 8.684 5.204 1.508 1 94.39 97 CYS B C 1
ATOM 3411 O O . CYS B 1 97 ? 9.171 6.32 1.695 1 94.39 97 CYS B O 1
ATOM 3413 N N . TRP B 1 98 ? 8.588 4.726 0.307 1 96.1 98 TRP B N 1
ATOM 3414 C CA . TRP B 1 98 ? 9.175 5.233 -0.929 1 96.1 98 TRP B CA 1
ATOM 3415 C C . TRP B 1 98 ? 8.231 5.017 -2.107 1 96.1 98 TRP B C 1
ATOM 3417 O O . TRP B 1 98 ? 7.527 4.007 -2.17 1 96.1 98 TRP B O 1
ATOM 3427 N N . LEU B 1 99 ? 8.177 5.942 -3.016 1 96.13 99 LEU B N 1
ATOM 3428 C CA . LEU B 1 99 ? 7.363 5.799 -4.218 1 96.13 99 LEU B CA 1
ATOM 3429 C C . LEU B 1 99 ? 8.185 5.225 -5.367 1 96.13 99 LEU B C 1
ATOM 3431 O O . LEU B 1 99 ? 9.026 5.92 -5.941 1 96.13 99 LEU B O 1
ATOM 3435 N N . ALA B 1 100 ? 7.904 4.045 -5.727 1 97.76 100 ALA B N 1
ATOM 3436 C CA . ALA B 1 100 ? 8.607 3.377 -6.819 1 97.76 100 ALA B CA 1
ATOM 3437 C C . ALA B 1 100 ? 8.149 3.911 -8.174 1 97.76 100 ALA B C 1
ATOM 3439 O O . ALA B 1 100 ? 8.934 3.968 -9.123 1 97.76 100 ALA B O 1
ATOM 3440 N N . SER B 1 101 ? 6.891 4.309 -8.295 1 98.31 101 SER B N 1
ATOM 3441 C CA . SER B 1 101 ? 6.325 4.783 -9.554 1 98.31 101 SER B CA 1
ATOM 3442 C C . SER B 1 101 ? 7.122 5.958 -10.11 1 98.31 101 SER B C 1
ATOM 3444 O O . SER B 1 101 ? 7.392 6.019 -11.311 1 98.31 101 SER B O 1
ATOM 3446 N N . LEU B 1 102 ? 7.559 6.866 -9.263 1 96.62 102 LEU B N 1
ATOM 3447 C CA . LEU B 1 102 ? 8.276 8.052 -9.717 1 96.62 102 LEU B CA 1
ATOM 3448 C C . LEU B 1 102 ? 9.701 7.701 -10.131 1 96.62 102 LEU B C 1
ATOM 3450 O O . LEU B 1 102 ? 10.238 8.281 -11.078 1 96.62 102 LEU B O 1
ATOM 3454 N N . LYS B 1 103 ? 10.305 6.796 -9.396 1 97.22 103 LYS B N 1
ATOM 3455 C CA . LYS B 1 103 ? 11.606 6.287 -9.819 1 97.22 103 LYS B CA 1
ATOM 3456 C C . LYS B 1 103 ? 11.53 5.675 -11.215 1 97.22 103 LYS B C 1
ATOM 3458 O O . LYS B 1 103 ? 12.371 5.958 -12.07 1 97.22 103 LYS B O 1
ATOM 3463 N N . VAL B 1 104 ? 10.553 4.842 -11.403 1 98.65 104 VAL B N 1
ATOM 3464 C CA . VAL B 1 104 ? 10.365 4.19 -12.694 1 98.65 104 VAL B CA 1
ATOM 3465 C C . VAL B 1 104 ? 10.182 5.244 -13.784 1 98.65 104 VAL B C 1
ATOM 3467 O O . VAL B 1 104 ? 10.835 5.186 -14.828 1 98.65 104 VAL B O 1
ATOM 3470 N N . ALA B 1 105 ? 9.26 6.195 -13.555 1 98.29 105 ALA B N 1
ATOM 3471 C CA . ALA B 1 105 ? 8.998 7.237 -14.545 1 98.29 105 ALA B CA 1
ATOM 3472 C C . ALA B 1 105 ? 10.289 7.939 -14.956 1 98.29 105 ALA B C 1
ATOM 3474 O O . ALA B 1 105 ? 10.538 8.147 -16.146 1 98.29 105 ALA B O 1
ATOM 3475 N N . HIS B 1 106 ? 11.083 8.226 -13.971 1 97.1 106 HIS B N 1
ATOM 3476 C CA . HIS B 1 106 ? 12.34 8.921 -14.228 1 97.1 106 HIS B CA 1
ATOM 3477 C C . HIS B 1 106 ? 13.296 8.049 -15.036 1 97.1 106 HIS B C 1
ATOM 3479 O O . HIS B 1 106 ? 13.857 8.498 -16.037 1 97.1 106 HIS B O 1
ATOM 3485 N N . GLU B 1 107 ? 13.465 6.841 -14.68 1 98.39 107 GLU B N 1
ATOM 3486 C CA . GLU B 1 107 ? 14.467 5.947 -15.251 1 98.39 107 GLU B CA 1
ATOM 3487 C C . GLU B 1 107 ? 14.109 5.56 -16.683 1 98.39 107 GLU B C 1
ATOM 3489 O O . GLU B 1 107 ? 14.994 5.325 -17.508 1 98.39 107 GLU B O 1
ATOM 3494 N N . ILE B 1 108 ? 12.83 5.487 -16.977 1 98.7 108 ILE B N 1
ATOM 3495 C CA . ILE B 1 108 ? 12.44 5.057 -18.315 1 98.7 108 ILE B CA 1
ATOM 3496 C C . ILE B 1 108 ? 12.276 6.276 -19.221 1 98.7 108 ILE B C 1
ATOM 3498 O O . ILE B 1 108 ? 12.014 6.137 -20.418 1 98.7 108 ILE B O 1
ATOM 3502 N N . GLY B 1 109 ? 12.293 7.506 -18.62 1 98.27 109 GLY B N 1
ATOM 3503 C CA . GLY B 1 109 ? 12.209 8.725 -19.409 1 98.27 109 GLY B CA 1
ATOM 3504 C C . GLY B 1 109 ? 10.786 9.214 -19.602 1 98.27 109 GLY B C 1
ATOM 3505 O O . GLY B 1 109 ? 10.5 9.949 -20.55 1 98.27 109 GLY B O 1
ATOM 3506 N N . ALA B 1 110 ? 9.898 8.79 -18.759 1 97.9 110 ALA B N 1
ATOM 3507 C CA . ALA B 1 110 ? 8.52 9.269 -18.818 1 97.9 110 ALA B CA 1
ATOM 3508 C C . ALA B 1 110 ? 8.369 10.601 -18.088 1 97.9 110 ALA B C 1
ATOM 3510 O O . ALA B 1 110 ? 7.619 10.701 -17.115 1 97.9 110 ALA B O 1
ATOM 3511 N N . THR B 1 111 ? 8.863 11.666 -18.641 1 91.55 111 THR B N 1
ATOM 3512 C CA . THR B 1 111 ? 9.078 12.938 -17.961 1 91.55 111 THR B CA 1
ATOM 3513 C C . THR B 1 111 ? 7.756 13.673 -17.759 1 91.55 111 THR B C 1
ATOM 3515 O O . THR B 1 111 ? 7.674 14.604 -16.954 1 91.55 111 THR B O 1
ATOM 3518 N N . ARG B 1 112 ? 6.73 13.269 -18.405 1 93.58 112 ARG B N 1
ATOM 3519 C CA . ARG B 1 112 ? 5.442 13.945 -18.289 1 93.58 112 ARG B CA 1
ATOM 3520 C C . ARG B 1 112 ? 4.511 13.191 -17.346 1 93.58 112 ARG B C 1
ATOM 3522 O O . ARG B 1 112 ? 3.426 13.676 -17.018 1 93.58 112 ARG B O 1
ATOM 3529 N N . ALA B 1 113 ? 4.957 12.088 -16.975 1 96.82 113 ALA B N 1
ATOM 3530 C CA . ALA B 1 113 ? 4.067 11.229 -16.198 1 96.82 113 ALA B CA 1
ATOM 3531 C C . ALA B 1 113 ? 4.09 11.608 -14.72 1 96.82 113 ALA B C 1
ATOM 3533 O O . ALA B 1 113 ? 5.139 11.968 -14.182 1 96.82 113 ALA B O 1
ATOM 3534 N N . TRP B 1 114 ? 2.902 11.631 -14.094 1 96.32 114 TRP B N 1
ATOM 3535 C CA . TRP B 1 114 ? 2.859 11.499 -12.642 1 96.32 114 TRP B CA 1
ATOM 3536 C C . TRP B 1 114 ? 2.697 10.039 -12.232 1 96.32 114 TRP B C 1
ATOM 3538 O O . TRP B 1 114 ? 2.728 9.143 -13.08 1 96.32 114 TRP B O 1
ATOM 3548 N N . GLY B 1 115 ? 2.693 9.771 -10.95 1 96.89 115 GLY B N 1
ATOM 3549 C CA . GLY B 1 115 ? 2.614 8.375 -10.552 1 96.89 115 GLY B CA 1
ATOM 3550 C C . GLY B 1 115 ? 2.205 8.19 -9.103 1 96.89 115 GLY B C 1
ATOM 3551 O O . GLY B 1 115 ? 2.279 9.128 -8.307 1 96.89 115 GLY B O 1
ATOM 3552 N N . PHE B 1 116 ? 1.7 7.038 -8.766 1 98.12 116 PHE B N 1
ATOM 3553 C CA . PHE B 1 116 ? 1.432 6.587 -7.406 1 98.12 116 PHE B CA 1
ATOM 3554 C C . PHE B 1 116 ? 1.636 5.082 -7.284 1 98.12 116 PHE B C 1
ATOM 3556 O O . PHE B 1 116 ? 1.768 4.384 -8.292 1 98.12 116 PHE B O 1
ATOM 3563 N N . ASP B 1 117 ? 1.763 4.621 -6.066 1 98.24 117 ASP B N 1
ATOM 3564 C CA . ASP B 1 117 ? 1.9 3.198 -5.771 1 98.24 117 ASP B CA 1
ATOM 3565 C C . ASP B 1 117 ? 0.581 2.611 -5.274 1 98.24 117 ASP B C 1
ATOM 3567 O O . ASP B 1 117 ? -0.168 3.274 -4.554 1 98.24 117 ASP B O 1
ATOM 3571 N N . MET B 1 118 ? 0.298 1.36 -5.65 1 98.24 118 MET B N 1
ATOM 3572 C CA . MET B 1 118 ? -0.857 0.644 -5.117 1 98.24 118 MET B CA 1
ATOM 3573 C C . MET B 1 118 ? -0.55 -0.842 -4.957 1 98.24 118 MET B C 1
ATOM 3575 O O . MET B 1 118 ? 0.375 -1.359 -5.585 1 98.24 118 MET B O 1
ATOM 3579 N N . GLU B 1 119 ? -1.269 -1.457 -4.103 1 96.52 119 GLU B N 1
ATOM 3580 C CA . GLU B 1 119 ? -0.996 -2.86 -3.809 1 96.52 119 GLU B CA 1
ATOM 3581 C C . GLU B 1 119 ? -2.265 -3.591 -3.38 1 96.52 119 GLU B C 1
ATOM 3583 O O . GLU B 1 119 ? -3.012 -3.103 -2.53 1 96.52 119 GLU B O 1
ATOM 3588 N N . ALA B 1 120 ? -2.521 -4.704 -3.962 1 97.29 120 ALA B N 1
ATOM 3589 C CA . ALA B 1 120 ? -3.499 -5.714 -3.566 1 97.29 120 ALA B CA 1
ATOM 3590 C C . ALA B 1 120 ? -2.873 -7.106 -3.548 1 97.29 120 ALA B C 1
ATOM 3592 O O . ALA B 1 120 ? -3.465 -8.066 -4.047 1 97.29 120 ALA B O 1
ATOM 3593 N N . MET B 1 121 ? -1.66 -7.137 -3.062 1 95.76 121 MET B N 1
ATOM 3594 C CA . MET B 1 121 ? -0.86 -8.358 -3.027 1 95.76 121 MET B CA 1
ATOM 3595 C C . MET B 1 121 ? -0.847 -9.04 -4.391 1 95.76 121 MET B C 1
ATOM 3597 O O . MET B 1 121 ? -0.587 -8.395 -5.409 1 95.76 121 MET B O 1
ATOM 3601 N N . CYS B 1 122 ? -0.97 -10.368 -4.452 1 96.42 122 CYS B N 1
ATOM 3602 C CA . CYS B 1 122 ? -0.828 -11.082 -5.716 1 96.42 122 CYS B CA 1
ATOM 3603 C C . CYS B 1 122 ? -2.006 -10.798 -6.64 1 96.42 122 CYS B C 1
ATOM 3605 O O . CYS B 1 122 ? -2.028 -11.253 -7.785 1 96.42 122 CYS B O 1
ATOM 3607 N N . GLY B 1 123 ? -3.043 -10 -6.147 1 96.98 123 GLY B N 1
ATOM 3608 C CA . GLY B 1 123 ? -4.138 -9.524 -6.978 1 96.98 123 GLY B CA 1
ATOM 3609 C C . GLY B 1 123 ? -3.878 -8.155 -7.58 1 96.98 123 GLY B C 1
ATOM 3610 O O . GLY B 1 123 ? -4.706 -7.635 -8.331 1 96.98 123 GLY B O 1
ATOM 3611 N N . SER B 1 124 ? -2.696 -7.582 -7.444 1 98.21 124 SER B N 1
ATOM 3612 C CA . SER B 1 124 ? -2.408 -6.18 -7.729 1 98.21 124 SER B CA 1
ATOM 3613 C C . SER B 1 124 ? -2.514 -5.887 -9.222 1 98.21 124 SER B C 1
ATOM 3615 O O . SER B 1 124 ? -2.925 -4.795 -9.619 1 98.21 124 SER B O 1
ATOM 3617 N N . MET B 1 125 ? -2.133 -6.788 -10.059 1 98.61 125 MET B N 1
ATOM 3618 C CA . MET B 1 125 ? -2.177 -6.513 -11.493 1 98.61 125 MET B CA 1
ATOM 3619 C C . MET B 1 125 ? -3.612 -6.303 -11.963 1 98.61 125 MET B C 1
ATOM 3621 O O . MET B 1 125 ? -3.889 -5.381 -12.732 1 98.61 125 MET B O 1
ATOM 3625 N N . MET B 1 126 ? -4.567 -7.17 -11.494 1 98.67 126 MET B N 1
ATOM 3626 C CA . MET B 1 126 ? -5.971 -7.034 -11.872 1 98.67 126 MET B CA 1
ATOM 3627 C C . MET B 1 126 ? -6.567 -5.752 -11.3 1 98.67 126 MET B C 1
ATOM 3629 O O . MET B 1 126 ? -7.297 -5.04 -11.992 1 98.67 126 MET B O 1
ATOM 3633 N N . VAL B 1 127 ? -6.268 -5.449 -10.025 1 98.34 127 VAL B N 1
ATOM 3634 C CA . VAL B 1 127 ? -6.761 -4.216 -9.42 1 98.34 127 VAL B CA 1
ATOM 3635 C C . VAL B 1 127 ? -6.171 -3.01 -10.149 1 98.34 127 VAL B C 1
ATOM 3637 O O . VAL B 1 127 ? -6.868 -2.023 -10.393 1 98.34 127 VAL B O 1
ATOM 3640 N N . GLY B 1 128 ? -4.813 -3.106 -10.49 1 98.78 128 GLY B N 1
ATOM 3641 C CA . GLY B 1 128 ? -4.172 -2.059 -11.269 1 98.78 128 GLY B CA 1
ATOM 3642 C C . GLY B 1 128 ? -4.825 -1.836 -12.62 1 98.78 128 GLY B C 1
ATOM 3643 O O . GLY B 1 128 ? -5.019 -0.693 -13.04 1 98.78 128 GLY B O 1
ATOM 3644 N N . MET B 1 129 ? -5.233 -2.861 -13.328 1 98.81 129 MET B N 1
ATOM 3645 C CA . MET B 1 129 ? -5.896 -2.753 -14.624 1 98.81 129 MET B CA 1
ATOM 3646 C C . MET B 1 129 ? -7.244 -2.053 -14.489 1 98.81 129 MET B C 1
ATOM 3648 O O . MET B 1 129 ? -7.571 -1.167 -15.28 1 98.81 129 MET B O 1
ATOM 3652 N N . GLU B 1 130 ? -8.026 -2.493 -13.48 1 98.54 130 GLU B N 1
ATOM 3653 C CA . GLU B 1 130 ? -9.325 -1.866 -13.256 1 98.54 130 GLU B CA 1
ATOM 3654 C C . GLU B 1 130 ? -9.171 -0.393 -12.887 1 98.54 130 GLU B C 1
ATOM 3656 O O . GLU B 1 130 ? -9.91 0.458 -13.385 1 98.54 130 GLU B O 1
ATOM 3661 N N . THR B 1 131 ? -8.214 -0.052 -12.021 1 98.75 131 THR B N 1
ATOM 3662 C CA . THR B 1 131 ? -7.97 1.318 -11.583 1 98.75 131 THR B CA 1
ATOM 3663 C C . THR B 1 131 ? -7.526 2.19 -12.755 1 98.75 131 THR B C 1
ATOM 3665 O O . THR B 1 131 ? -8.08 3.268 -12.977 1 98.75 131 THR B O 1
ATOM 3668 N N . ALA B 1 132 ? -6.536 1.673 -13.527 1 98.82 132 ALA B N 1
ATOM 3669 C CA . ALA B 1 132 ? -6.042 2.419 -14.682 1 98.82 132 ALA B CA 1
ATOM 3670 C C . ALA B 1 132 ? -7.152 2.644 -15.705 1 98.82 132 ALA B C 1
ATOM 3672 O O . ALA B 1 132 ? -7.333 3.76 -16.198 1 98.82 132 ALA B O 1
ATOM 3673 N N . LYS B 1 133 ? -7.895 1.623 -16.017 1 98.6 133 LYS B N 1
ATOM 3674 C CA . LYS B 1 133 ? -9.007 1.73 -16.958 1 98.6 133 LYS B CA 1
ATOM 3675 C C . LYS B 1 133 ? 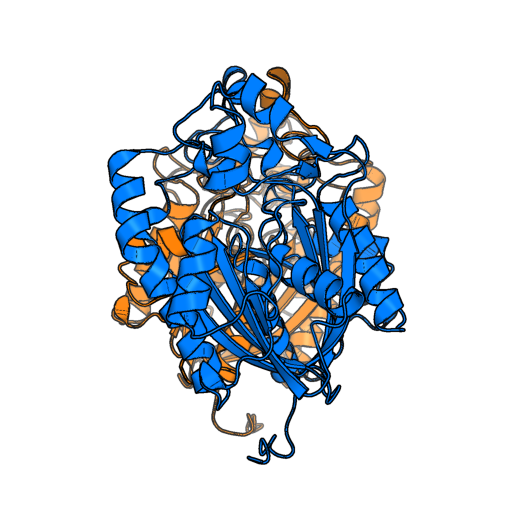-10.018 2.776 -16.496 1 98.6 133 LYS B C 1
ATOM 3677 O O . LYS B 1 133 ? -10.429 3.637 -17.277 1 98.6 133 LYS B O 1
ATOM 3682 N N . SER B 1 134 ? -10.398 2.72 -15.208 1 98.47 134 SER B N 1
ATOM 3683 C CA . SER B 1 134 ? -11.378 3.655 -14.665 1 98.47 134 SER B CA 1
ATOM 3684 C C . SER B 1 134 ? -10.861 5.089 -14.715 1 98.47 134 SER B C 1
ATOM 3686 O O . SER B 1 134 ? -11.602 6.01 -15.063 1 98.47 134 SER B O 1
ATOM 3688 N N . LEU B 1 135 ? -9.574 5.287 -14.341 1 98.57 135 LEU B N 1
ATOM 3689 C CA . LEU B 1 135 ? -8.969 6.613 -14.414 1 98.57 135 LEU B CA 1
ATOM 3690 C C . LEU B 1 135 ? -8.956 7.127 -15.85 1 98.57 135 LEU B C 1
ATOM 3692 O O . LEU B 1 135 ? -9.281 8.29 -16.1 1 98.57 135 LEU B O 1
ATOM 3696 N N . MET B 1 136 ? -8.603 6.306 -16.777 1 98.18 136 MET B N 1
ATOM 3697 C CA . MET B 1 136 ? -8.527 6.679 -18.187 1 98.18 136 MET B CA 1
ATOM 3698 C C . MET B 1 136 ? -9.909 7.025 -18.733 1 98.18 136 MET B C 1
ATOM 3700 O O . MET B 1 136 ? -10.05 7.951 -19.533 1 98.18 136 MET B O 1
ATOM 3704 N N . MET B 1 137 ? -10.887 6.322 -18.313 1 96.44 137 MET B N 1
ATOM 3705 C CA . MET B 1 137 ? -12.245 6.538 -18.804 1 96.44 137 MET B CA 1
ATOM 3706 C C . MET B 1 137 ? -12.838 7.816 -18.22 1 96.44 137 MET B C 1
ATOM 3708 O O . MET B 1 137 ? -13.712 8.434 -18.83 1 96.44 137 MET B O 1
ATOM 3712 N N . ASN B 1 138 ? -12.375 8.198 -17.047 1 94.54 138 ASN B N 1
ATOM 3713 C CA . ASN B 1 138 ? -12.947 9.354 -16.365 1 94.54 138 ASN B CA 1
ATOM 3714 C C . ASN B 1 138 ? -12.096 10.604 -16.573 1 94.54 138 ASN B C 1
ATOM 3716 O O . ASN B 1 138 ? -12.398 11.664 -16.021 1 94.54 138 ASN B O 1
ATOM 3720 N N . ASN B 1 139 ? -10.948 10.507 -17.204 1 94.97 139 ASN B N 1
ATOM 3721 C CA . ASN B 1 139 ? -10.052 11.63 -17.46 1 94.97 139 ASN B CA 1
ATOM 3722 C C . ASN B 1 139 ? -9.683 11.727 -18.938 1 94.97 139 ASN B C 1
ATOM 3724 O O . ASN B 1 139 ? -9.017 10.84 -19.475 1 94.97 139 ASN B O 1
ATOM 3728 N N . ASP B 1 140 ? -9.991 12.844 -19.54 1 92.35 140 ASP B N 1
ATOM 3729 C CA . ASP B 1 140 ? -9.775 13.017 -20.973 1 92.35 140 ASP B CA 1
ATOM 3730 C C . ASP B 1 140 ? -8.285 13.075 -21.301 1 92.35 140 ASP B C 1
ATOM 3732 O O . ASP B 1 140 ? -7.869 12.687 -22.394 1 92.35 140 ASP B O 1
ATOM 3736 N N . ASN B 1 141 ? -7.518 13.454 -20.312 1 91.87 141 ASN B N 1
ATOM 3737 C CA . ASN B 1 141 ? -6.107 13.701 -20.592 1 91.87 141 ASN B CA 1
ATOM 3738 C C . ASN B 1 141 ? -5.243 12.498 -20.224 1 91.87 141 ASN B C 1
ATOM 3740 O O . ASN B 1 141 ? -4.017 12.555 -20.327 1 91.87 141 ASN B O 1
ATOM 3744 N N . LEU B 1 142 ? -5.798 11.438 -19.81 1 97.18 142 LEU B N 1
ATOM 3745 C CA . LEU B 1 142 ? -5.08 10.207 -19.5 1 97.18 142 LEU B CA 1
ATOM 3746 C C . LEU B 1 142 ? -5.276 9.171 -20.603 1 97.18 142 LEU B C 1
ATOM 3748 O O . LEU B 1 142 ? -6.309 8.499 -20.652 1 97.18 142 LEU B O 1
ATOM 3752 N N . ASN B 1 143 ? -4.282 8.985 -21.457 1 98.12 143 ASN B N 1
ATOM 3753 C CA . ASN B 1 143 ? -4.431 8.158 -22.65 1 98.12 143 ASN B CA 1
ATOM 3754 C C . ASN B 1 143 ? -3.555 6.911 -22.582 1 98.12 143 ASN B C 1
ATOM 3756 O O . ASN B 1 143 ? -3.902 5.871 -23.145 1 98.12 143 ASN B O 1
ATOM 3760 N N . THR B 1 144 ? -2.355 7.074 -22.026 1 98.78 144 THR B N 1
ATOM 3761 C CA . THR B 1 144 ? -1.394 5.982 -21.918 1 98.78 144 THR B CA 1
ATOM 3762 C C . THR B 1 144 ? -0.937 5.805 -20.473 1 98.78 144 THR B C 1
ATOM 3764 O O . THR B 1 144 ? -0.426 6.744 -19.859 1 98.78 144 THR B O 1
ATOM 3767 N N . VAL B 1 145 ? -1.181 4.618 -19.945 1 98.9 145 VAL B N 1
ATOM 3768 C CA . VAL B 1 145 ? -0.827 4.33 -18.559 1 98.9 145 VAL B CA 1
ATOM 3769 C C . VAL B 1 145 ? 0.095 3.114 -18.503 1 98.9 145 VAL B C 1
ATOM 3771 O O . VAL B 1 145 ? -0.139 2.117 -19.189 1 98.9 145 VAL B O 1
ATOM 3774 N N . LEU B 1 146 ? 1.188 3.25 -17.78 1 98.95 146 LEU B N 1
ATOM 3775 C CA . LEU B 1 146 ? 2.082 2.131 -17.504 1 98.95 146 LEU B CA 1
ATOM 3776 C C . LEU B 1 146 ? 1.768 1.505 -16.149 1 98.95 146 LEU B C 1
ATOM 3778 O O . LEU B 1 146 ? 1.825 2.183 -15.12 1 98.95 146 LEU B O 1
ATOM 3782 N N . LEU B 1 147 ? 1.324 0.266 -16.121 1 98.93 147 LEU B N 1
ATOM 3783 C CA . LEU B 1 147 ? 1.362 -0.568 -14.924 1 98.93 147 LEU B CA 1
ATOM 3784 C C . LEU B 1 147 ? 2.704 -1.281 -14.8 1 98.93 147 LEU B C 1
ATOM 3786 O O . LEU B 1 147 ? 3.158 -1.927 -15.747 1 98.93 147 LEU B O 1
ATOM 3790 N N . VAL B 1 148 ? 3.331 -1.18 -13.684 1 98.95 148 VAL B N 1
ATOM 3791 C CA . VAL B 1 148 ? 4.67 -1.745 -13.553 1 98.95 148 VAL B CA 1
ATOM 3792 C C . VAL B 1 148 ? 4.831 -2.382 -12.175 1 98.95 148 VAL B C 1
ATOM 3794 O O . VAL B 1 148 ? 4.33 -1.854 -11.179 1 98.95 148 VAL B O 1
ATOM 3797 N N . SER B 1 149 ? 5.552 -3.539 -12.139 1 98.81 149 SER B N 1
ATOM 3798 C CA . SER B 1 149 ? 5.651 -4.345 -10.926 1 98.81 149 SER B CA 1
ATOM 3799 C C . SER B 1 149 ? 7.012 -5.024 -10.823 1 98.81 149 SER B C 1
ATOM 3801 O O . SER B 1 149 ? 7.507 -5.587 -11.802 1 98.81 149 SER B O 1
ATOM 3803 N N . GLY B 1 150 ? 7.643 -4.948 -9.714 1 98.85 150 GLY B N 1
ATOM 3804 C CA . GLY B 1 150 ? 8.719 -5.813 -9.258 1 98.85 150 GLY B CA 1
ATOM 3805 C C . GLY B 1 150 ? 8.36 -6.608 -8.017 1 98.85 150 GLY B C 1
ATOM 3806 O O . GLY B 1 150 ? 7.53 -6.176 -7.214 1 98.85 150 GLY B O 1
ATOM 3807 N N . TYR B 1 151 ? 8.921 -7.745 -7.863 1 98.46 151 TYR B N 1
ATOM 3808 C CA . TYR B 1 151 ? 8.527 -8.646 -6.786 1 98.46 151 TYR B CA 1
ATOM 3809 C C . TYR B 1 151 ? 9.725 -9.433 -6.268 1 98.46 151 TYR B C 1
ATOM 3811 O O . TYR B 1 151 ? 10.413 -10.107 -7.038 1 98.46 151 TYR B O 1
ATOM 3819 N N . ARG B 1 152 ? 9.939 -9.4 -4.992 1 98.01 152 ARG B N 1
ATOM 3820 C CA . ARG B 1 152 ? 11.054 -10.074 -4.335 1 98.01 152 ARG B CA 1
ATOM 3821 C C . ARG B 1 152 ? 10.679 -10.499 -2.919 1 98.01 152 ARG B C 1
ATOM 3823 O O . ARG B 1 152 ? 11.46 -10.317 -1.983 1 98.01 152 ARG B O 1
ATOM 3830 N N . ASN B 1 153 ? 9.477 -10.932 -2.72 1 97.28 153 ASN B N 1
ATOM 3831 C CA . ASN B 1 153 ? 9.016 -11.316 -1.39 1 97.28 153 ASN B CA 1
ATOM 3832 C C . ASN B 1 153 ? 9.737 -12.563 -0.885 1 97.28 153 ASN B C 1
ATOM 3834 O O . ASN B 1 153 ? 9.674 -12.883 0.303 1 97.28 153 ASN B O 1
ATOM 3838 N N . GLY B 1 154 ? 10.373 -13.302 -1.825 1 96.89 154 GLY B N 1
ATOM 3839 C CA . GLY B 1 154 ? 11.206 -14.405 -1.373 1 96.89 154 GLY B CA 1
ATOM 3840 C C . GLY B 1 154 ? 12.203 -14.001 -0.304 1 96.89 154 GLY B C 1
ATOM 3841 O O . GLY B 1 154 ? 12.615 -14.827 0.513 1 96.89 154 GLY B O 1
ATOM 3842 N N . ASP B 1 155 ? 12.636 -12.697 -0.273 1 97.04 155 ASP B N 1
ATOM 3843 C CA . ASP B 1 155 ? 13.545 -12.155 0.731 1 97.04 155 ASP B CA 1
ATOM 3844 C C . ASP B 1 155 ? 12.969 -12.315 2.137 1 97.04 155 ASP B C 1
ATOM 3846 O O . ASP B 1 155 ? 13.716 -12.371 3.116 1 97.04 155 ASP B O 1
ATOM 3850 N N . LEU B 1 156 ? 11.643 -12.381 2.171 1 97.28 156 LEU B N 1
ATOM 3851 C CA . LEU B 1 156 ? 10.948 -12.302 3.451 1 97.28 156 LEU B CA 1
ATOM 3852 C C . LEU B 1 156 ? 10.462 -13.678 3.892 1 97.28 156 LEU B C 1
ATOM 3854 O O . LEU B 1 156 ? 9.516 -13.786 4.676 1 97.28 156 LEU B O 1
ATOM 3858 N N . ILE B 1 157 ? 11.038 -14.719 3.36 1 96.15 157 ILE B N 1
ATOM 3859 C CA . ILE B 1 157 ? 10.708 -16.099 3.701 1 96.15 157 ILE B CA 1
ATOM 3860 C C . ILE B 1 157 ? 11.873 -16.738 4.453 1 96.15 157 ILE B C 1
ATOM 3862 O O . ILE B 1 157 ? 13.03 -16.601 4.05 1 96.15 157 ILE B O 1
ATOM 3866 N N . ASN B 1 158 ? 11.565 -17.326 5.582 1 95.26 158 ASN B N 1
ATOM 3867 C CA . ASN B 1 158 ? 12.509 -18.134 6.346 1 95.26 158 ASN B CA 1
ATOM 3868 C C . ASN B 1 158 ? 12.241 -19.626 6.17 1 95.26 158 ASN B C 1
ATOM 3870 O O . ASN B 1 158 ? 11.25 -20.148 6.684 1 95.26 158 ASN B O 1
ATOM 3874 N N . TYR B 1 159 ? 13.14 -20.262 5.52 1 93.88 159 TYR B N 1
ATOM 3875 C CA . TYR B 1 159 ? 12.95 -21.666 5.177 1 93.88 159 TYR B CA 1
ATOM 3876 C C . TYR B 1 159 ? 12.97 -22.541 6.425 1 93.88 159 TYR B C 1
ATOM 3878 O O . TYR B 1 159 ? 12.589 -23.713 6.376 1 93.88 159 TYR B O 1
ATOM 3886 N N . GLU B 1 160 ? 13.29 -22.029 7.49 1 92.37 160 GLU B N 1
ATOM 3887 C CA . GLU B 1 160 ? 13.344 -22.782 8.74 1 92.37 160 GLU B CA 1
ATOM 3888 C C . GLU B 1 160 ? 12.029 -22.673 9.507 1 92.37 160 GLU B C 1
ATOM 3890 O O . GLU B 1 160 ? 11.875 -23.272 10.573 1 92.37 160 GLU B O 1
ATOM 3895 N N . VAL B 1 161 ? 11.208 -21.932 8.919 1 91.67 161 VAL B N 1
ATOM 3896 C CA . VAL B 1 161 ? 9.908 -21.745 9.555 1 91.67 161 VAL B CA 1
ATOM 3897 C C . VAL B 1 161 ? 8.841 -22.524 8.788 1 91.67 161 VAL B C 1
ATOM 3899 O O . VAL B 1 161 ? 8.335 -22.055 7.766 1 91.67 161 VAL B O 1
ATOM 3902 N N . PRO B 1 162 ? 8.359 -23.629 9.317 1 88.48 162 PRO B N 1
ATOM 3903 C CA . PRO B 1 162 ? 7.47 -24.513 8.559 1 88.48 162 PRO B CA 1
ATOM 3904 C C . PRO B 1 162 ? 6.073 -23.926 8.372 1 88.48 162 PRO B C 1
ATOM 3906 O O . PRO B 1 162 ? 5.382 -24.262 7.407 1 88.48 162 PRO B O 1
ATOM 3909 N N . GLU B 1 163 ? 5.719 -22.964 9.279 1 91.09 163 GLU B N 1
ATOM 3910 C CA . GLU B 1 163 ? 4.372 -22.402 9.23 1 91.09 163 GLU B CA 1
ATOM 3911 C C . GLU B 1 163 ? 4.162 -21.585 7.958 1 91.09 163 GLU B C 1
ATOM 3913 O O . GLU B 1 163 ? 3.024 -21.321 7.565 1 91.09 163 GLU B O 1
ATOM 3918 N N . THR B 1 164 ? 5.232 -21.23 7.339 1 92.96 164 THR B N 1
ATOM 3919 C CA . THR B 1 164 ? 5.119 -20.444 6.115 1 92.96 164 THR B CA 1
ATOM 3920 C C . THR B 1 164 ? 5.547 -21.266 4.903 1 92.96 164 THR B C 1
ATOM 3922 O O . THR B 1 164 ? 5.919 -20.708 3.868 1 92.96 164 THR B O 1
ATOM 3925 N N . SER B 1 165 ? 5.518 -22.645 5.025 1 92.6 165 SER B N 1
ATOM 3926 C CA . SER B 1 165 ? 5.999 -23.535 3.974 1 92.6 165 SER B CA 1
ATOM 3927 C C . SER B 1 165 ? 5.212 -23.341 2.682 1 92.6 165 SER B C 1
ATOM 3929 O O . SER B 1 165 ? 5.743 -23.546 1.589 1 92.6 165 SER B O 1
ATOM 3931 N N . PHE B 1 166 ? 3.977 -22.836 2.79 1 89.36 166 PHE B N 1
ATOM 3932 C CA . PHE B 1 166 ? 3.134 -22.634 1.618 1 89.36 166 PHE B CA 1
ATOM 3933 C C . PHE B 1 166 ? 3.671 -21.498 0.755 1 89.36 166 PHE B C 1
ATOM 3935 O O . PHE B 1 166 ? 3.243 -21.324 -0.388 1 89.36 166 PHE B O 1
ATOM 3942 N N . MET B 1 167 ? 4.699 -20.798 1.228 1 94.44 167 MET B N 1
ATOM 3943 C CA . MET B 1 167 ? 5.278 -19.669 0.506 1 94.44 167 MET B CA 1
ATOM 3944 C C . MET B 1 167 ? 6.643 -20.033 -0.069 1 94.44 167 MET B C 1
ATOM 3946 O O . MET B 1 167 ? 7.315 -19.19 -0.666 1 94.44 167 MET B O 1
ATOM 3950 N N . PHE B 1 168 ? 7.073 -21.303 0.12 1 96.3 168 PHE B N 1
ATOM 3951 C CA . PHE B 1 168 ? 8.401 -21.708 -0.324 1 96.3 168 PHE B CA 1
ATOM 3952 C C . PHE B 1 168 ? 8.485 -21.713 -1.846 1 96.3 168 PHE B C 1
ATOM 3954 O O . PHE B 1 168 ? 9.577 -21.791 -2.412 1 96.3 168 PHE B O 1
ATOM 3961 N N . ASP B 1 169 ? 7.349 -21.511 -2.534 1 96.56 169 ASP B N 1
ATOM 3962 C CA . ASP B 1 169 ? 7.308 -21.497 -3.993 1 96.56 169 ASP B CA 1
ATOM 3963 C C . ASP B 1 169 ? 7.526 -20.086 -4.535 1 96.56 169 ASP B C 1
ATOM 3965 O O . ASP B 1 169 ? 7.568 -19.882 -5.75 1 96.56 169 ASP B O 1
ATOM 3969 N N . ILE B 1 170 ? 7.77 -19.104 -3.694 1 97.44 170 ILE B N 1
ATOM 3970 C CA . ILE B 1 170 ? 7.865 -17.706 -4.099 1 97.44 170 ILE B CA 1
ATOM 3971 C C . ILE B 1 170 ? 9.206 -17.458 -4.786 1 97.44 170 ILE B C 1
ATOM 3973 O O . ILE B 1 170 ? 10.26 -17.808 -4.249 1 97.44 170 ILE B O 1
ATOM 3977 N N . GLY B 1 171 ? 9.11 -16.907 -6.007 1 98.15 171 GLY B N 1
ATOM 3978 C CA . GLY B 1 171 ? 10.268 -16.452 -6.76 1 98.15 171 GLY B CA 1
ATOM 3979 C C . GLY B 1 171 ? 10.342 -14.942 -6.887 1 98.15 171 GLY B C 1
ATOM 3980 O O . GLY B 1 171 ? 9.745 -14.217 -6.089 1 98.15 171 GLY B O 1
ATOM 3981 N N . ALA B 1 172 ? 11.271 -14.435 -7.844 1 98.59 172 ALA B N 1
ATOM 3982 C CA . ALA B 1 172 ? 11.469 -13.005 -8.066 1 98.59 172 ALA B CA 1
ATOM 3983 C C . ALA B 1 172 ? 11.321 -12.653 -9.544 1 98.59 172 ALA B C 1
ATOM 3985 O O . ALA B 1 172 ? 11.629 -13.469 -10.416 1 98.59 172 ALA B O 1
ATOM 3986 N N . GLY B 1 173 ? 10.819 -11.425 -9.828 1 98.84 173 GLY B N 1
ATOM 3987 C CA . GLY B 1 173 ? 10.709 -10.979 -11.208 1 98.84 173 GLY B CA 1
ATOM 3988 C C . GLY B 1 173 ? 9.999 -9.646 -11.349 1 98.84 173 GLY B C 1
ATOM 3989 O O . GLY B 1 173 ? 9.653 -9.012 -10.35 1 98.84 173 GLY B O 1
ATOM 3990 N N . GLY B 1 174 ? 9.983 -9.136 -12.563 1 98.88 174 GLY B N 1
ATOM 3991 C CA . GLY B 1 174 ? 9.262 -7.925 -12.922 1 98.88 174 GLY B CA 1
ATOM 3992 C C . GLY B 1 174 ? 8.245 -8.142 -14.027 1 98.88 174 GLY B C 1
ATOM 3993 O O . GLY B 1 174 ? 8.36 -9.09 -14.806 1 98.88 174 GLY B O 1
ATOM 3994 N N . ALA B 1 175 ? 7.217 -7.377 -14.102 1 98.95 175 ALA B N 1
ATOM 3995 C CA . ALA B 1 175 ? 6.204 -7.371 -15.153 1 98.95 175 ALA B CA 1
ATOM 3996 C C . ALA B 1 175 ? 5.687 -5.957 -15.408 1 98.95 175 ALA B C 1
ATOM 3998 O O . ALA B 1 175 ? 5.77 -5.092 -14.533 1 98.95 175 ALA B O 1
ATOM 3999 N N . ALA B 1 176 ? 5.221 -5.678 -16.595 1 98.95 176 ALA B N 1
ATOM 4000 C CA . ALA B 1 176 ? 4.675 -4.369 -16.943 1 98.95 176 ALA B CA 1
ATOM 4001 C C . ALA B 1 176 ? 3.655 -4.484 -18.073 1 98.95 176 ALA B C 1
ATOM 4003 O O . ALA B 1 176 ? 3.769 -5.359 -18.934 1 98.95 176 ALA B O 1
ATOM 4004 N N . LEU B 1 177 ? 2.65 -3.669 -18.068 1 98.93 177 LEU B N 1
ATOM 4005 C CA . LEU B 1 177 ? 1.658 -3.488 -19.122 1 98.93 177 LEU B CA 1
ATOM 4006 C C . LEU B 1 177 ? 1.576 -2.025 -19.546 1 98.93 177 LEU B C 1
ATOM 4008 O O . LEU B 1 177 ? 1.575 -1.128 -18.699 1 98.93 177 LEU B O 1
ATOM 4012 N N . ILE B 1 178 ? 1.594 -1.755 -20.811 1 98.92 178 ILE B N 1
ATOM 4013 C CA . ILE B 1 178 ? 1.194 -0.462 -21.357 1 98.92 178 ILE B CA 1
ATOM 4014 C C . ILE B 1 178 ? -0.278 -0.505 -21.758 1 98.92 178 ILE B C 1
ATOM 4016 O O . ILE B 1 178 ? -0.671 -1.297 -22.618 1 98.92 178 ILE B O 1
ATOM 4020 N N . LEU B 1 179 ? -1.088 0.245 -21.093 1 98.9 179 LEU B N 1
ATOM 4021 C CA . LEU B 1 179 ? -2.502 0.358 -21.432 1 98.9 179 LEU B CA 1
ATOM 4022 C C . LEU B 1 179 ? -2.762 1.606 -22.269 1 98.9 179 LEU B C 1
ATOM 4024 O O . LEU B 1 179 ? -2.176 2.662 -22.016 1 98.9 179 LEU B O 1
ATOM 4028 N N . ARG B 1 180 ? -3.624 1.522 -23.21 1 98.68 180 ARG B N 1
ATOM 4029 C CA . ARG B 1 180 ? -3.933 2.611 -24.131 1 98.68 180 ARG B CA 1
ATOM 4030 C C . ARG B 1 180 ? -5.44 2.791 -24.281 1 98.68 180 ARG B C 1
ATOM 4032 O O . ARG B 1 180 ? -6.171 1.816 -24.466 1 98.68 180 ARG B O 1
ATOM 4039 N N . LYS B 1 181 ? -5.837 3.957 -24.066 1 97.92 181 LYS B N 1
ATOM 4040 C CA . LYS B 1 181 ? -7.223 4.335 -24.33 1 97.92 181 LYS B CA 1
ATOM 4041 C C . LYS B 1 181 ? -7.537 4.264 -25.821 1 97.92 181 LYS B C 1
ATOM 4043 O O . LYS B 1 181 ? -6.731 4.687 -26.652 1 97.92 181 LYS B O 1
ATOM 4048 N N . ASN B 1 182 ? -8.662 3.688 -26.187 1 97.14 182 ASN B N 1
ATOM 4049 C CA . ASN B 1 182 ? -9.198 3.564 -27.539 1 97.14 182 ASN B CA 1
ATOM 4050 C C . ASN B 1 182 ? -8.239 2.809 -28.455 1 97.14 182 ASN B C 1
ATOM 4052 O O . ASN B 1 182 ? -8.062 3.179 -29.617 1 97.14 182 ASN B O 1
ATOM 4056 N N . LEU B 1 183 ? -7.564 1.838 -27.937 1 96.47 183 LEU B N 1
ATOM 4057 C CA . LEU B 1 183 ? -6.675 0.985 -28.718 1 96.47 183 LEU B CA 1
ATOM 4058 C C . LEU B 1 183 ? -7.472 0.062 -29.633 1 96.47 183 LEU B C 1
ATOM 4060 O O . LEU B 1 183 ? -7.006 -0.299 -30.716 1 96.47 183 LEU B O 1
ATOM 4064 N N . ASN B 1 184 ? -8.605 -0.436 -29.242 1 94.97 184 ASN B N 1
ATOM 4065 C CA . ASN B 1 184 ? -9.517 -1.329 -29.949 1 94.97 184 ASN B CA 1
ATOM 4066 C C . ASN B 1 184 ? -8.907 -2.715 -30.143 1 94.97 184 ASN B C 1
ATOM 4068 O O . ASN B 1 184 ? -9.123 -3.354 -31.174 1 94.97 184 ASN B O 1
ATOM 4072 N N . LYS B 1 185 ? -7.96 -3.13 -29.434 1 97.16 185 LYS B N 1
ATOM 4073 C CA . LYS B 1 185 ? -7.408 -4.479 -29.355 1 97.16 185 LYS B CA 1
ATOM 4074 C C . LYS B 1 185 ? -7.013 -4.829 -27.923 1 97.16 185 LYS B C 1
ATOM 4076 O O . LYS B 1 185 ? -6.74 -3.94 -27.114 1 97.16 185 LYS B O 1
ATOM 4081 N N . ASN B 1 186 ? -6.971 -6.214 -27.688 1 98.51 186 ASN B N 1
ATOM 4082 C CA . ASN B 1 186 ? -6.61 -6.69 -26.357 1 98.51 186 ASN B CA 1
ATOM 4083 C C . ASN B 1 186 ? -7.381 -5.949 -25.269 1 98.51 186 ASN B C 1
ATOM 4085 O O . ASN B 1 186 ? -6.784 -5.417 -24.331 1 98.51 186 ASN B O 1
ATOM 4089 N N . LEU B 1 187 ? -8.687 -5.993 -25.419 1 98.66 187 LEU B N 1
ATOM 4090 C CA . LEU B 1 187 ? -9.585 -5.124 -24.666 1 98.66 187 LEU B CA 1
ATOM 4091 C C . LEU B 1 187 ? -9.752 -5.624 -23.235 1 98.66 187 LEU B C 1
ATOM 4093 O O . LEU B 1 187 ? -10.092 -6.789 -23.016 1 98.66 187 LEU B O 1
ATOM 4097 N N . ILE B 1 188 ? -9.443 -4.802 -22.289 1 98.79 188 ILE B N 1
ATOM 4098 C CA . ILE B 1 188 ? -9.791 -5.076 -20.899 1 98.79 188 ILE B CA 1
ATOM 4099 C C . ILE B 1 188 ? -11.296 -4.906 -20.702 1 98.79 188 ILE B C 1
ATOM 4101 O O . ILE B 1 188 ? -11.82 -3.794 -20.8 1 98.79 188 ILE B O 1
ATOM 4105 N N . LEU B 1 189 ? -12.03 -5.965 -20.39 1 98.07 189 LEU B N 1
ATOM 4106 C CA . LEU B 1 189 ? -13.486 -5.911 -20.324 1 98.07 189 LEU B CA 1
ATOM 4107 C C . LEU B 1 189 ? -13.955 -5.608 -18.904 1 98.07 189 LEU B C 1
ATOM 4109 O O . LEU B 1 189 ? -14.123 -4.443 -18.537 1 98.07 189 LEU B O 1
ATOM 4113 N N . SER B 1 190 ? -13.991 -6.593 -18.04 1 97.8 190 SER B N 1
ATOM 4114 C CA . SER B 1 190 ? -14.447 -6.353 -16.675 1 97.8 190 SER B CA 1
ATOM 4115 C C . SER B 1 190 ? -13.599 -7.121 -15.666 1 97.8 190 SER B C 1
ATOM 4117 O O . SER B 1 190 ? -12.882 -8.053 -16.033 1 97.8 190 SER B O 1
ATOM 4119 N N . SER B 1 191 ? -13.635 -6.607 -14.465 1 98.42 191 SER B N 1
ATOM 4120 C CA . SER B 1 191 ? -12.937 -7.211 -13.335 1 98.42 191 SER B CA 1
ATOM 4121 C C . SER B 1 191 ? -13.896 -7.509 -12.187 1 98.42 191 SER B C 1
ATOM 4123 O O . SER B 1 191 ? -14.99 -6.945 -12.124 1 98.42 191 SER B O 1
ATOM 4125 N N . ALA B 1 192 ? -13.543 -8.446 -11.378 1 98.13 192 ALA B N 1
ATOM 4126 C CA . ALA B 1 192 ? -14.254 -8.775 -10.146 1 98.13 192 ALA B CA 1
ATOM 4127 C C . ALA B 1 192 ? -13.279 -9.001 -8.994 1 98.13 192 ALA B C 1
ATOM 4129 O O . ALA B 1 192 ? -12.191 -9.546 -9.192 1 98.13 192 ALA B O 1
ATOM 4130 N N . PHE B 1 193 ? -13.727 -8.574 -7.775 1 97.67 193 PHE B N 1
ATOM 4131 C CA . PHE B 1 193 ? -12.869 -8.602 -6.597 1 97.67 193 PHE B CA 1
ATOM 4132 C C . PHE B 1 193 ? -13.64 -9.091 -5.377 1 97.67 193 PHE B C 1
ATOM 4134 O O . PHE B 1 193 ? -14.841 -8.843 -5.255 1 97.67 193 PHE B O 1
ATOM 4141 N N . ARG B 1 194 ? -12.932 -9.774 -4.565 1 96.52 194 ARG B N 1
ATOM 4142 C CA . ARG B 1 194 ? -13.407 -10.162 -3.241 1 96.52 194 ARG B CA 1
ATOM 4143 C C . ARG B 1 194 ? -12.306 -10.005 -2.197 1 96.52 194 ARG B C 1
ATOM 4145 O O . ARG B 1 194 ? -11.133 -10.258 -2.481 1 96.52 194 ARG B O 1
ATOM 4152 N N . GLY B 1 195 ? -12.642 -9.484 -1.053 1 94.95 195 GLY B N 1
ATOM 4153 C CA . GLY B 1 195 ? -11.73 -9.36 0.073 1 94.95 195 GLY B CA 1
ATOM 4154 C C . GLY B 1 195 ? -12.269 -9.98 1.349 1 94.95 195 GLY B C 1
ATOM 4155 O O . GLY B 1 195 ? -13.484 -10.051 1.545 1 94.95 195 GLY B O 1
ATOM 4156 N N . ASP B 1 196 ? -11.469 -10.473 2.149 1 94.05 196 ASP B N 1
ATOM 4157 C CA . ASP B 1 196 ? -11.808 -10.988 3.472 1 94.05 196 ASP B CA 1
ATOM 4158 C C . ASP B 1 196 ? -10.789 -10.535 4.515 1 94.05 196 ASP B C 1
ATOM 4160 O O . ASP B 1 196 ? -9.736 -11.157 4.673 1 94.05 196 ASP B O 1
ATOM 4164 N N . GLY B 1 197 ? -11.088 -9.527 5.235 1 93.21 197 GLY B N 1
ATOM 4165 C CA . GLY B 1 197 ? -10.189 -8.897 6.188 1 93.21 197 GLY B CA 1
ATOM 4166 C C . GLY B 1 197 ? -9.991 -9.714 7.451 1 93.21 197 GLY B C 1
ATOM 4167 O O . GLY B 1 197 ? -9.143 -9.384 8.283 1 93.21 197 GLY B O 1
ATOM 4168 N N . SER B 1 198 ? -10.813 -10.799 7.6 1 91.46 198 SER B N 1
ATOM 4169 C CA . SER B 1 198 ? -10.641 -11.637 8.783 1 91.46 198 SER B CA 1
ATOM 4170 C C . SER B 1 198 ? -9.282 -12.329 8.777 1 91.46 198 SER B C 1
ATOM 4172 O O . SER B 1 198 ? -8.824 -12.816 9.812 1 91.46 198 SER B O 1
ATOM 4174 N N . PHE B 1 199 ? -8.519 -12.267 7.664 1 90.5 199 PHE B N 1
ATOM 4175 C CA . PHE B 1 199 ? -7.212 -12.896 7.521 1 90.5 199 PHE B CA 1
ATOM 4176 C C . PHE B 1 199 ? -6.097 -11.872 7.689 1 90.5 199 PHE B C 1
ATOM 4178 O O . PHE B 1 199 ? -4.915 -12.225 7.678 1 90.5 199 PHE B O 1
ATOM 4185 N N . SER B 1 200 ? -6.46 -10.68 7.815 1 91.92 200 SER B N 1
ATOM 4186 C CA . SER B 1 200 ? -5.525 -9.581 7.594 1 91.92 200 SER B CA 1
ATOM 4187 C C . SER B 1 200 ? -4.314 -9.691 8.514 1 91.92 200 SER B C 1
ATOM 4189 O O . SER B 1 200 ? -3.221 -9.24 8.167 1 91.92 200 SER B O 1
ATOM 4191 N N . GLU B 1 201 ? -4.37 -10.315 9.72 1 93.76 201 GLU B N 1
ATOM 4192 C CA . GLU B 1 201 ? -3.243 -10.348 10.648 1 93.76 201 GLU B CA 1
ATOM 4193 C C . GLU B 1 201 ? -2.776 -11.78 10.897 1 93.76 201 GLU B C 1
ATOM 4195 O O . GLU B 1 201 ? -2.05 -12.043 11.858 1 93.76 201 GLU B O 1
ATOM 4200 N N . GLN B 1 202 ? -3.243 -12.701 10.067 1 92.41 202 GLN B N 1
ATOM 4201 C CA . GLN B 1 202 ? -2.914 -14.104 10.294 1 92.41 202 GLN B CA 1
ATOM 4202 C C . GLN B 1 202 ? -1.553 -14.453 9.699 1 92.41 202 GLN B C 1
ATOM 4204 O O . GLN B 1 202 ? -0.932 -15.442 10.094 1 92.41 202 GLN B O 1
ATOM 4209 N N . CYS B 1 203 ? -1.089 -13.74 8.745 1 94.47 203 CYS B N 1
ATOM 4210 C CA . CYS B 1 203 ? 0.229 -13.87 8.136 1 94.47 203 CYS B CA 1
ATOM 4211 C C . CYS B 1 203 ? 0.897 -12.509 7.983 1 94.47 203 CYS B C 1
ATOM 4213 O O . CYS B 1 203 ? 0.513 -11.717 7.121 1 94.47 203 CYS B O 1
ATOM 4215 N N . VAL B 1 204 ? 1.884 -12.194 8.864 1 95.61 204 VAL B N 1
ATOM 4216 C CA . VAL B 1 204 ? 2.45 -10.849 8.892 1 95.61 204 VAL B CA 1
ATOM 4217 C C . VAL B 1 204 ? 3.948 -10.925 9.179 1 95.61 204 VAL B C 1
ATOM 4219 O O . VAL B 1 204 ? 4.465 -11.985 9.538 1 95.61 204 VAL B O 1
ATOM 4222 N N . ILE B 1 205 ? 4.68 -9.922 8.872 1 96.73 205 ILE B N 1
ATOM 4223 C CA . ILE B 1 205 ? 6.013 -9.677 9.412 1 96.73 205 ILE B CA 1
ATOM 4224 C C . ILE B 1 205 ? 5.904 -8.893 10.719 1 96.73 205 ILE B C 1
ATOM 4226 O O . ILE B 1 205 ? 5.539 -7.715 10.715 1 96.73 205 ILE B O 1
ATOM 4230 N N . GLU B 1 206 ? 6.284 -9.426 11.768 1 96.1 206 GLU B N 1
ATOM 4231 C CA . GLU B 1 206 ? 5.91 -8.936 13.091 1 96.1 206 GLU B CA 1
ATOM 4232 C C . GLU B 1 206 ? 6.73 -7.709 13.478 1 96.1 206 GLU B C 1
ATOM 4234 O O . GLU B 1 206 ? 6.375 -6.988 14.413 1 96.1 206 GLU B O 1
ATOM 4239 N N . VAL B 1 207 ? 7.844 -7.492 12.858 1 97.04 207 VAL B N 1
ATOM 4240 C CA . VAL B 1 207 ? 8.753 -6.409 13.219 1 97.04 207 VAL B CA 1
ATOM 4241 C C . VAL B 1 207 ? 8.81 -5.384 12.089 1 97.04 207 VAL B C 1
ATOM 4243 O O . VAL B 1 207 ? 8.426 -5.679 10.955 1 97.04 207 VAL B O 1
ATOM 4246 N N . GLY B 1 208 ? 9.24 -4.2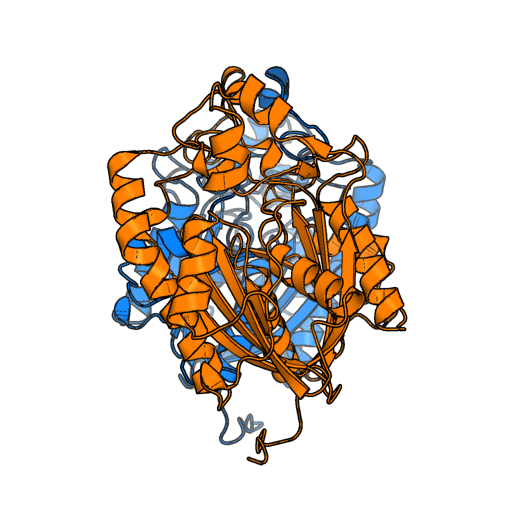13 12.406 1 96.35 208 GLY B N 1
ATOM 4247 C CA . GLY B 1 208 ? 9.493 -3.214 11.38 1 96.35 208 GLY B CA 1
ATOM 4248 C C . GLY B 1 208 ? 8.296 -2.323 11.106 1 96.35 208 GLY B C 1
ATOM 4249 O O . GLY B 1 208 ? 8.379 -1.393 10.301 1 96.35 208 GLY B O 1
ATOM 4250 N N . GLY B 1 209 ? 7.112 -2.605 11.72 1 97.33 209 GLY B N 1
ATOM 4251 C CA . GLY B 1 209 ? 5.927 -1.768 11.628 1 97.33 209 GLY B CA 1
ATOM 4252 C C . GLY B 1 209 ? 5.565 -1.098 12.94 1 97.33 209 GLY B C 1
ATOM 4253 O O . GLY B 1 209 ? 6.29 -1.225 13.928 1 97.33 209 GLY B O 1
ATOM 4254 N N . THR B 1 210 ? 4.478 -0.396 12.946 1 98.14 210 THR B N 1
ATOM 4255 C CA . THR B 1 210 ? 4.115 0.444 14.082 1 98.14 210 THR B CA 1
ATOM 4256 C C . THR B 1 210 ? 3.605 -0.407 15.242 1 98.14 210 THR B C 1
ATOM 4258 O O . THR B 1 210 ? 3.51 0.071 16.374 1 98.14 210 THR B O 1
ATOM 4261 N N . LYS B 1 211 ? 3.187 -1.65 14.963 1 96.89 211 LYS B N 1
ATOM 4262 C CA . LYS B 1 211 ? 2.742 -2.528 16.042 1 96.89 211 LYS B CA 1
ATOM 4263 C C . LYS B 1 211 ? 3.903 -2.903 16.959 1 96.89 211 LYS B C 1
ATOM 4265 O O . LYS B 1 211 ? 3.699 -3.203 18.137 1 96.89 211 LYS B O 1
ATOM 4270 N N . LYS B 1 212 ? 5.1 -2.99 16.449 1 96.27 212 LYS B N 1
ATOM 4271 C CA . LYS B 1 212 ? 6.33 -3.227 17.199 1 96.27 212 LYS B CA 1
ATOM 4272 C C . LYS B 1 212 ? 7.392 -2.185 16.859 1 96.27 212 LYS B C 1
ATOM 4274 O O . LYS B 1 212 ? 8.255 -2.425 16.012 1 96.27 212 LYS B O 1
ATOM 4279 N N . TRP B 1 213 ? 7.366 -1.088 17.463 1 96.16 213 TRP B N 1
ATOM 4280 C CA . TRP B 1 213 ? 8.25 0.046 17.216 1 96.16 213 TRP B CA 1
ATOM 4281 C C . TRP B 1 213 ? 8.764 0.631 18.527 1 96.16 213 TRP B C 1
ATOM 4283 O O . TRP B 1 213 ? 8.026 0.707 19.512 1 96.16 213 TRP B O 1
ATOM 4293 N N . PRO B 1 214 ? 9.969 1.111 18.585 1 95.22 214 PRO B N 1
ATOM 4294 C CA . PRO B 1 214 ? 10.983 1.102 17.528 1 95.22 214 PRO B CA 1
ATOM 4295 C C . PRO B 1 214 ? 11.623 -0.272 17.337 1 95.22 214 PRO B C 1
ATOM 4297 O O . PRO B 1 214 ? 11.52 -1.133 18.214 1 95.22 214 PRO B O 1
ATOM 4300 N N . MET B 1 215 ? 12.257 -0.413 16.202 1 94.97 215 MET B N 1
ATOM 4301 C CA . MET B 1 215 ? 12.986 -1.652 15.946 1 94.97 215 MET B CA 1
ATOM 4302 C C . MET B 1 215 ? 14.164 -1.798 16.904 1 94.97 215 MET B C 1
ATOM 4304 O O . MET B 1 215 ? 14.863 -0.823 17.188 1 94.97 215 MET B O 1
ATOM 4308 N N . LYS B 1 216 ? 14.379 -3.003 17.289 1 96.38 216 LYS B N 1
ATOM 4309 C CA . LYS B 1 216 ? 15.575 -3.388 18.032 1 96.38 216 LYS B CA 1
ATOM 4310 C C . LYS B 1 216 ? 16.512 -4.229 17.17 1 96.38 216 LYS B C 1
ATOM 4312 O O . LYS B 1 216 ? 16.083 -4.828 16.181 1 96.38 216 LYS B O 1
ATOM 4317 N N . PRO B 1 217 ? 17.715 -4.232 17.552 1 96.44 217 PRO B N 1
ATOM 4318 C CA . PRO B 1 217 ? 18.678 -4.985 16.746 1 96.44 217 PRO B CA 1
ATOM 4319 C C . PRO B 1 217 ? 18.246 -6.429 16.504 1 96.44 217 PRO B C 1
ATOM 4321 O O . PRO B 1 217 ? 18.379 -6.939 15.389 1 96.44 217 PRO B O 1
ATOM 4324 N N . GLU B 1 218 ? 17.709 -7.043 17.434 1 96.57 218 GLU B N 1
ATOM 4325 C CA . GLU B 1 218 ? 17.303 -8.441 17.325 1 96.57 218 GLU B CA 1
ATOM 4326 C C . GLU B 1 218 ? 16.149 -8.605 16.34 1 96.57 218 GLU B C 1
ATOM 4328 O O . GLU B 1 218 ? 15.888 -9.71 15.86 1 96.57 218 GLU B O 1
ATOM 4333 N N . ASP B 1 219 ? 15.465 -7.55 16.099 1 96.41 219 ASP B N 1
ATOM 4334 C CA . ASP B 1 219 ? 14.314 -7.592 15.203 1 96.41 219 ASP B CA 1
ATOM 4335 C C . ASP B 1 219 ? 14.752 -7.824 13.758 1 96.41 219 ASP B C 1
ATOM 4337 O O . ASP B 1 219 ? 13.971 -8.313 12.939 1 96.41 219 ASP B O 1
ATOM 4341 N N . ALA B 1 220 ? 16.026 -7.464 13.496 1 94.73 220 ALA B N 1
ATOM 4342 C CA . ALA B 1 220 ? 16.561 -7.664 12.152 1 94.73 220 ALA B CA 1
ATOM 4343 C C . ALA B 1 220 ? 16.477 -9.132 11.742 1 94.73 220 ALA B C 1
ATOM 4345 O O . ALA B 1 220 ? 16.235 -9.443 10.573 1 94.73 220 ALA B O 1
ATOM 4346 N N . ASN B 1 221 ? 16.533 -10.048 12.696 1 93.98 221 ASN B N 1
ATOM 4347 C CA . ASN B 1 221 ? 16.531 -11.481 12.425 1 93.98 221 ASN B CA 1
ATOM 4348 C C . ASN B 1 221 ? 15.11 -12.029 12.322 1 93.98 221 ASN B C 1
ATOM 4350 O O . ASN B 1 221 ? 14.915 -13.2 11.991 1 93.98 221 ASN B O 1
ATOM 4354 N N . LYS B 1 222 ? 14.19 -11.177 12.52 1 96.05 222 LYS B N 1
ATOM 4355 C CA . LYS B 1 222 ? 12.796 -11.611 12.523 1 96.05 222 LYS B CA 1
ATOM 4356 C C . LYS B 1 222 ? 11.999 -10.908 11.428 1 96.05 222 LYS B C 1
ATOM 4358 O O . LYS B 1 222 ? 10.767 -10.882 11.468 1 96.05 222 LYS B O 1
ATOM 4363 N N . PHE B 1 223 ? 12.737 -10.33 10.511 1 96.71 223 PHE B N 1
ATOM 4364 C CA . PHE B 1 223 ? 12.107 -9.579 9.431 1 96.71 223 PHE B CA 1
ATOM 4365 C C . PHE B 1 223 ? 11.669 -10.511 8.308 1 96.71 223 PHE B C 1
ATOM 4367 O O . PHE B 1 223 ? 12.184 -10.431 7.191 1 96.71 223 PHE B O 1
ATOM 4374 N N . TYR B 1 224 ? 10.747 -11.441 8.612 1 96.44 224 TYR B N 1
ATOM 4375 C CA . TYR B 1 224 ? 10.165 -12.39 7.67 1 96.44 224 TYR B CA 1
ATOM 4376 C C . TYR B 1 224 ? 8.72 -12.707 8.038 1 96.44 224 TYR B C 1
ATOM 4378 O O . TYR B 1 224 ? 8.281 -12.421 9.155 1 96.44 224 TYR B O 1
ATOM 4386 N N . PHE B 1 225 ? 7.946 -13.228 7.14 1 96.75 225 PHE B N 1
ATOM 4387 C CA . PHE B 1 225 ? 6.549 -13.584 7.36 1 96.75 225 PHE B CA 1
ATOM 4388 C C . PHE B 1 225 ? 6.429 -14.684 8.407 1 96.75 225 PHE B C 1
ATOM 4390 O O . PHE B 1 225 ? 7.218 -15.632 8.413 1 96.75 225 PHE B O 1
ATOM 4397 N N . THR B 1 226 ? 5.463 -14.6 9.233 1 94.73 226 THR B N 1
ATOM 4398 C CA . THR B 1 226 ? 5.045 -15.615 10.194 1 94.73 226 THR B CA 1
ATOM 4399 C C . THR B 1 226 ? 3.531 -15.809 10.151 1 94.73 226 THR B C 1
ATOM 4401 O O . THR B 1 226 ? 2.805 -14.954 9.64 1 94.73 226 THR B O 1
ATOM 4404 N N . VAL B 1 227 ? 3.087 -16.914 10.518 1 93.15 227 VAL B N 1
ATOM 4405 C CA . VAL B 1 227 ? 1.663 -17.224 10.583 1 93.15 227 VAL B CA 1
ATOM 4406 C C . VAL B 1 227 ? 1.247 -17.441 12.036 1 93.15 227 VAL B C 1
ATOM 4408 O O . VAL B 1 227 ? 1.845 -18.254 12.745 1 93.15 227 VAL B O 1
ATOM 4411 N N . ARG B 1 228 ? 0.305 -16.632 12.269 1 87.09 228 ARG B N 1
ATOM 4412 C CA . ARG B 1 228 ? -0.29 -16.809 13.59 1 87.09 228 ARG B CA 1
ATOM 4413 C C . ARG B 1 228 ? -1.432 -17.819 13.545 1 87.09 228 ARG B C 1
ATOM 4415 O O . ARG B 1 228 ? -2.202 -17.85 12.582 1 87.09 228 ARG B O 1
ATOM 4422 N N . GLU B 1 229 ? -1.508 -18.602 14.523 1 86.39 229 GLU B N 1
ATOM 4423 C CA . GLU B 1 229 ? -2.583 -19.587 14.601 1 86.39 229 GLU B CA 1
ATOM 4424 C C . GLU B 1 229 ? -2.686 -20.395 13.311 1 86.39 229 GLU B C 1
ATOM 4426 O O . GLU B 1 229 ? -3.736 -20.415 12.666 1 86.39 229 GLU B O 1
ATOM 4431 N N . PHE B 1 230 ? -1.762 -21.151 13.11 1 88.23 230 PHE B N 1
ATOM 4432 C CA . PHE B 1 230 ? -1.517 -21.828 11.842 1 88.23 230 PHE B CA 1
ATOM 4433 C C . PHE B 1 230 ? -2.699 -22.712 11.463 1 88.23 230 PHE B C 1
ATOM 4435 O O . PHE B 1 230 ? -3.152 -22.695 10.317 1 88.23 230 PHE B O 1
ATOM 4442 N N . GLU B 1 231 ? -3.222 -23.379 12.397 1 87.43 231 GLU B N 1
ATOM 4443 C CA . GLU B 1 231 ? -4.326 -24.289 12.108 1 87.43 231 GLU B CA 1
ATOM 4444 C C . GLU B 1 231 ? -5.578 -23.523 11.689 1 87.43 231 GLU B C 1
ATOM 4446 O O . GLU B 1 231 ? -6.27 -23.921 10.75 1 87.43 231 GLU B O 1
ATOM 4451 N N . LYS B 1 232 ? -5.697 -22.513 12.362 1 85.1 232 LYS B N 1
ATOM 4452 C CA . LYS B 1 232 ? -6.845 -21.68 12.017 1 85.1 232 LYS B CA 1
ATOM 4453 C C . LYS B 1 232 ? -6.66 -21.028 10.65 1 85.1 232 LYS B C 1
ATOM 4455 O O . LYS B 1 232 ? -7.601 -20.961 9.856 1 85.1 232 LYS B O 1
ATOM 4460 N N . PHE B 1 233 ? -5.603 -20.62 10.431 1 88.2 233 PHE B N 1
ATOM 4461 C CA . PHE B 1 233 ? -5.26 -20.021 9.147 1 88.2 233 PHE B CA 1
ATOM 4462 C C . PHE B 1 233 ? -5.496 -21.007 8.009 1 88.2 233 PHE B C 1
ATOM 4464 O O . PHE B 1 233 ? -6.171 -20.683 7.03 1 88.2 233 PHE B O 1
ATOM 4471 N N . LYS B 1 234 ? -4.966 -22.172 8.231 1 85.11 234 LYS B N 1
ATOM 4472 C CA . LYS B 1 234 ? -5.08 -23.212 7.213 1 85.11 234 LYS B CA 1
ATOM 4473 C C . LYS B 1 234 ? -6.54 -23.581 6.966 1 85.11 234 LYS B C 1
ATOM 4475 O O . LYS B 1 234 ? -6.963 -23.73 5.817 1 85.11 234 LYS B O 1
ATOM 4480 N N . ALA B 1 235 ? -7.269 -23.73 7.964 1 86.41 235 ALA B N 1
ATOM 4481 C CA . ALA B 1 235 ? -8.683 -24.079 7.85 1 86.41 235 ALA B CA 1
ATOM 4482 C C . ALA B 1 235 ? -9.458 -22.994 7.109 1 86.41 235 ALA B C 1
ATOM 4484 O O . ALA B 1 235 ? -10.243 -23.29 6.205 1 86.41 235 ALA B O 1
ATOM 4485 N N . ASN B 1 236 ? -9.174 -21.805 7.426 1 85.01 236 ASN B N 1
ATOM 4486 C CA . ASN B 1 236 ? -9.85 -20.679 6.793 1 85.01 236 ASN B CA 1
ATOM 4487 C C . ASN B 1 236 ? -9.508 -20.581 5.309 1 85.01 236 ASN B C 1
ATOM 4489 O O . ASN B 1 236 ? -10.389 -20.36 4.477 1 85.01 236 ASN B O 1
ATOM 4493 N N . LEU B 1 237 ? -8.357 -20.753 5.086 1 84.98 237 LEU B N 1
ATOM 4494 C CA . LEU B 1 237 ? -7.886 -20.68 3.707 1 84.98 237 LEU B CA 1
ATOM 4495 C C . LEU B 1 237 ? -8.513 -21.782 2.86 1 84.98 237 LEU B C 1
ATOM 4497 O O . LEU B 1 237 ? -8.967 -21.529 1.742 1 84.98 237 LEU B O 1
ATOM 4501 N N . SER B 1 238 ? -8.52 -22.995 3.422 1 84.26 238 SER B N 1
ATOM 4502 C CA . SER B 1 238 ? -9.068 -24.142 2.705 1 84.26 238 SER B CA 1
ATOM 4503 C C . SER B 1 238 ? -10.551 -23.95 2.406 1 84.26 238 SER B C 1
ATOM 4505 O O . SER B 1 238 ? -11.031 -24.344 1.341 1 84.26 238 SER B O 1
ATOM 4507 N N . GLU B 1 239 ? -11.199 -23.331 3.238 1 87.05 239 GLU B N 1
ATOM 4508 C CA . GLU B 1 239 ? -12.644 -23.162 3.115 1 87.05 239 GLU B CA 1
ATOM 4509 C C . GLU B 1 239 ? -12.987 -22.063 2.113 1 87.05 239 GLU B C 1
ATOM 4511 O O . GLU B 1 239 ? -13.923 -22.206 1.323 1 87.05 239 GLU B O 1
ATOM 4516 N N . LYS B 1 240 ? -12.223 -21.099 2.089 1 90.18 240 LYS B N 1
ATOM 4517 C CA . LYS B 1 240 ? -12.693 -19.884 1.431 1 90.18 240 LYS B CA 1
ATOM 4518 C C . LYS B 1 240 ? -11.986 -19.673 0.095 1 90.18 240 LYS B C 1
ATOM 4520 O O . LYS B 1 240 ? -12.516 -19.006 -0.796 1 90.18 240 LYS B O 1
ATOM 4525 N N . THR B 1 241 ? -10.902 -20.231 -0.065 1 89.51 241 THR B N 1
ATOM 4526 C CA . THR B 1 241 ? -10.034 -19.849 -1.174 1 89.51 241 THR B CA 1
ATOM 4527 C C . THR B 1 241 ? -10.642 -20.275 -2.507 1 89.51 241 THR B C 1
ATOM 4529 O O . THR B 1 241 ? -10.856 -19.444 -3.392 1 89.51 241 THR B O 1
ATOM 4532 N N . MET B 1 242 ? -10.982 -21.608 -2.677 1 91.58 242 MET B N 1
ATOM 4533 C CA . MET B 1 242 ? -11.408 -22.109 -3.98 1 91.58 242 MET B CA 1
ATOM 4534 C C . MET B 1 242 ? -12.765 -21.531 -4.369 1 91.58 242 MET B C 1
ATOM 4536 O O . MET B 1 242 ? -12.938 -21.041 -5.487 1 91.58 242 MET B O 1
ATOM 4540 N N . PRO B 1 243 ? -13.72 -21.433 -3.455 1 93.66 243 PRO B N 1
ATOM 4541 C CA . PRO B 1 243 ? -14.987 -20.79 -3.809 1 93.66 243 PRO B CA 1
ATOM 4542 C C . PRO B 1 243 ? -14.812 -19.334 -4.235 1 93.66 243 PRO B C 1
ATOM 4544 O O . PRO B 1 243 ? -15.462 -18.88 -5.18 1 93.66 243 PRO B O 1
ATOM 4547 N N . ASN B 1 244 ? -13.976 -18.627 -3.572 1 93.38 244 ASN B N 1
ATOM 4548 C CA . ASN B 1 244 ? -13.749 -17.228 -3.918 1 93.38 244 ASN B CA 1
ATOM 4549 C C . ASN B 1 244 ? -13.041 -17.091 -5.263 1 93.38 244 ASN B C 1
ATOM 4551 O O . ASN B 1 244 ? -13.337 -16.177 -6.035 1 93.38 244 ASN B O 1
ATOM 4555 N N . PHE B 1 245 ? -12.118 -18.03 -5.53 1 93.07 245 PHE B N 1
ATOM 4556 C CA . PHE B 1 245 ? -11.445 -18.049 -6.824 1 93.07 245 PHE B CA 1
ATOM 4557 C C . PHE B 1 245 ? -12.448 -18.256 -7.952 1 93.07 245 PHE B C 1
ATOM 4559 O O . PHE B 1 245 ? -12.476 -17.486 -8.914 1 93.07 245 PHE B O 1
ATOM 4566 N N . TYR B 1 246 ? -13.272 -19.277 -7.806 1 96.24 246 TYR B N 1
ATOM 4567 C CA . TYR B 1 246 ? -14.294 -19.54 -8.812 1 96.24 246 TYR B CA 1
ATOM 4568 C C . TYR B 1 246 ? -15.245 -18.357 -8.947 1 96.24 246 TYR B C 1
ATOM 4570 O O . TYR B 1 246 ? -15.605 -17.966 -10.06 1 96.24 246 TYR B O 1
ATOM 4578 N N . GLY B 1 247 ? -15.565 -17.798 -7.78 1 96.95 247 GLY B N 1
ATOM 4579 C CA . GLY B 1 247 ? -16.504 -16.687 -7.761 1 96.95 247 GLY B CA 1
ATOM 4580 C C . GLY B 1 247 ? -16.022 -15.485 -8.55 1 96.95 247 GLY B C 1
ATOM 4581 O O . GLY B 1 247 ? -16.758 -14.943 -9.377 1 96.95 247 GLY B O 1
ATOM 4582 N N . VAL B 1 248 ? -14.785 -15.052 -8.334 1 97.75 248 VAL B N 1
ATOM 4583 C CA . VAL B 1 248 ? -14.308 -13.845 -9.001 1 97.75 248 VAL B CA 1
ATOM 4584 C C . VAL B 1 248 ? -14.11 -14.121 -10.49 1 97.75 248 VAL B C 1
ATOM 4586 O O . VAL B 1 248 ? -14.31 -13.235 -11.324 1 97.75 248 VAL B O 1
ATOM 4589 N N . ILE B 1 249 ? -13.689 -15.337 -10.906 1 98.53 249 ILE B N 1
ATOM 4590 C CA . ILE B 1 249 ? -13.559 -15.698 -12.313 1 98.53 249 ILE B CA 1
ATOM 4591 C C . ILE B 1 249 ? -14.921 -15.608 -12.997 1 98.53 249 ILE B C 1
ATOM 4593 O O . ILE B 1 249 ? -15.07 -14.921 -14.011 1 98.53 249 ILE B O 1
ATOM 4597 N N . ARG B 1 250 ? -15.93 -16.241 -12.405 1 98.54 250 ARG B N 1
ATOM 4598 C CA . ARG B 1 250 ? -17.268 -16.283 -12.985 1 98.54 250 ARG B CA 1
ATOM 4599 C C . ARG B 1 250 ? -17.897 -14.894 -13.012 1 98.54 250 ARG B C 1
ATOM 4601 O O . ARG B 1 250 ? -18.573 -14.531 -13.977 1 98.54 250 ARG B O 1
ATOM 4608 N N . ASP B 1 251 ? -17.673 -14.112 -12.016 1 98.24 251 ASP B N 1
ATOM 4609 C CA . ASP B 1 251 ? -18.234 -12.765 -11.967 1 98.24 251 ASP B CA 1
ATOM 4610 C C . ASP B 1 251 ? -17.607 -11.87 -13.034 1 98.24 251 ASP B C 1
ATOM 4612 O O . ASP B 1 251 ? -18.308 -11.104 -13.698 1 98.24 251 ASP B O 1
ATOM 4616 N N . SER B 1 252 ? -16.306 -11.889 -13.161 1 98.29 252 SER B N 1
ATOM 4617 C CA . SER B 1 252 ? -15.65 -11.09 -14.192 1 98.29 252 SER B CA 1
ATOM 4618 C C . SER B 1 252 ? -16.128 -11.485 -15.585 1 98.29 252 SER B C 1
ATOM 4620 O O . SER B 1 252 ? -16.33 -10.626 -16.445 1 98.29 252 SER B O 1
ATOM 4622 N N . LEU B 1 253 ? -16.271 -12.811 -15.847 1 98.68 253 LEU B N 1
ATOM 4623 C CA . LEU B 1 253 ? -16.784 -13.305 -17.121 1 98.68 253 LEU B CA 1
ATOM 4624 C C . LEU B 1 253 ? -18.214 -12.83 -17.351 1 98.68 253 LEU B C 1
ATOM 4626 O O . LEU B 1 253 ? -18.52 -12.251 -18.396 1 98.68 253 LEU B O 1
ATOM 4630 N N . LYS B 1 254 ? -19.034 -12.997 -16.352 1 98.22 254 LYS B N 1
ATOM 4631 C CA . LYS B 1 254 ? -20.439 -12.622 -16.478 1 98.22 254 LYS B CA 1
ATOM 4632 C C . LYS B 1 254 ? -20.585 -11.139 -16.805 1 98.22 254 LYS B C 1
ATOM 4634 O O . LYS B 1 254 ? -21.329 -10.769 -17.716 1 98.22 254 LYS B O 1
ATOM 4639 N N . LYS B 1 255 ? -19.864 -10.316 -16.15 1 97.18 255 LYS B N 1
ATOM 4640 C CA . LYS B 1 255 ? -19.899 -8.875 -16.381 1 97.18 255 LYS B CA 1
ATOM 4641 C C . LYS B 1 255 ? -19.406 -8.531 -17.784 1 97.18 255 LYS B C 1
ATOM 4643 O O . LYS B 1 255 ? -19.698 -7.451 -18.302 1 97.18 255 LYS B O 1
ATOM 4648 N N . SER B 1 256 ? -18.609 -9.384 -18.316 1 97.44 256 SER B N 1
ATOM 4649 C CA . SER B 1 256 ? -18.02 -9.154 -19.631 1 97.44 256 SER B CA 1
ATOM 4650 C C . SER B 1 256 ? -18.881 -9.756 -20.736 1 97.44 256 SER B C 1
ATOM 4652 O O . SER B 1 256 ? -18.541 -9.661 -21.917 1 97.44 256 SER B O 1
ATOM 4654 N N . GLY B 1 257 ? -19.922 -10.463 -20.35 1 98 257 GLY B N 1
ATOM 4655 C CA . GLY B 1 257 ? -20.802 -11.077 -21.331 1 98 257 GLY B CA 1
ATOM 4656 C C . GLY B 1 257 ? -20.354 -12.466 -21.747 1 98 257 GLY B C 1
ATOM 4657 O O . GLY B 1 257 ? -20.717 -12.944 -22.824 1 98 257 GLY B O 1
ATOM 4658 N N . TYR B 1 258 ? -19.556 -13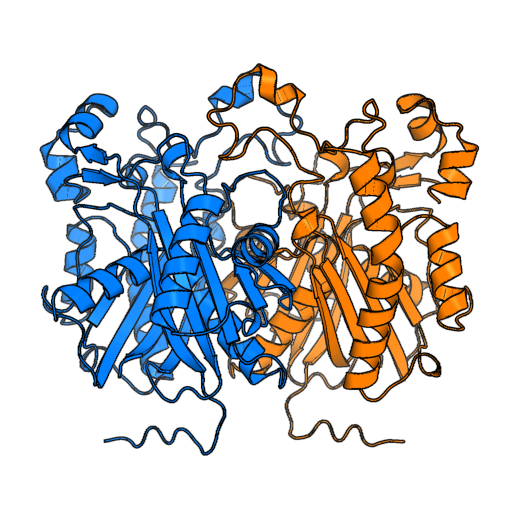.065 -20.994 1 98.51 258 TYR B N 1
ATOM 4659 C CA . TYR B 1 258 ? -19.025 -14.388 -21.302 1 98.51 258 TYR B CA 1
ATOM 4660 C C . TYR B 1 258 ? -19.291 -15.362 -20.16 1 98.51 258 TYR B C 1
ATOM 4662 O O . TYR B 1 258 ? -19.802 -14.97 -19.108 1 98.51 258 TYR B O 1
ATOM 4670 N N . SER B 1 259 ? -19.03 -16.736 -20.329 1 98.28 259 SER B N 1
ATOM 4671 C CA . SER B 1 259 ? -19.085 -17.797 -19.329 1 98.28 259 SER B CA 1
ATOM 4672 C C . SER B 1 259 ? -17.8 -18.618 -19.323 1 98.28 259 SER B C 1
ATOM 4674 O O . SER B 1 259 ? -16.888 -18.359 -20.111 1 98.28 259 SER B O 1
ATOM 4676 N N . GLU B 1 260 ? -17.758 -19.538 -18.373 1 96.94 260 GLU B N 1
ATOM 4677 C CA . GLU B 1 260 ? -16.561 -20.364 -18.256 1 96.94 260 GLU B CA 1
ATOM 4678 C C . GLU B 1 260 ? -16.306 -21.15 -19.539 1 96.94 260 GLU B C 1
ATOM 4680 O O . GLU B 1 260 ? -15.159 -21.466 -19.862 1 96.94 260 GLU B O 1
ATOM 4685 N N . LYS B 1 261 ? -17.309 -21.435 -20.393 1 97.28 261 LYS B N 1
ATOM 4686 C CA . LYS B 1 261 ? -17.176 -22.184 -21.639 1 97.28 261 LYS B CA 1
ATOM 4687 C C . LYS B 1 261 ? -16.447 -21.363 -22.698 1 97.28 261 LYS B C 1
ATOM 4689 O O . LYS B 1 261 ? -15.978 -21.908 -23.7 1 97.28 261 LYS B O 1
ATOM 4694 N N . ASP B 1 262 ? -16.374 -20.076 -22.503 1 98.41 262 ASP B N 1
ATOM 4695 C CA . ASP B 1 262 ? -15.796 -19.18 -23.5 1 98.41 262 ASP B CA 1
ATOM 4696 C C . ASP B 1 262 ? -14.312 -18.94 -23.227 1 98.41 262 ASP B C 1
ATOM 4698 O O . ASP B 1 262 ? -13.615 -18.337 -24.045 1 98.41 262 ASP B O 1
ATOM 4702 N N . ILE B 1 263 ? -13.844 -19.491 -22.119 1 98.63 263 ILE B N 1
ATOM 4703 C CA . ILE B 1 263 ? -12.464 -19.21 -21.738 1 98.63 263 ILE B CA 1
ATOM 4704 C C . ILE B 1 263 ? -11.51 -19.859 -22.738 1 98.63 263 ILE B C 1
ATOM 4706 O O . ILE B 1 263 ? -11.518 -21.08 -22.91 1 98.63 263 ILE B O 1
ATOM 4710 N N . GLY B 1 264 ? -10.675 -19.003 -23.422 1 98.69 264 GLY B N 1
ATOM 4711 C CA . GLY B 1 264 ? -9.623 -19.503 -24.292 1 98.69 264 GLY B CA 1
ATOM 4712 C C . GLY B 1 264 ? -8.315 -19.751 -23.566 1 98.69 264 GLY B C 1
ATOM 4713 O O . GLY B 1 264 ? -7.565 -20.663 -23.921 1 98.69 264 GLY B O 1
ATOM 4714 N N . TYR B 1 265 ? -8.084 -18.946 -22.601 1 98.7 265 TYR B N 1
ATOM 4715 C CA . TYR B 1 265 ? -6.841 -19.059 -21.847 1 98.7 265 TYR B CA 1
ATOM 4716 C C . TYR B 1 265 ? -7.016 -18.541 -20.425 1 98.7 265 TYR B C 1
ATOM 4718 O O . TYR B 1 265 ? -7.623 -17.488 -20.211 1 98.7 265 TYR B O 1
ATOM 4726 N N . LEU B 1 266 ? -6.505 -19.283 -19.475 1 98.78 266 LEU B N 1
ATOM 4727 C CA . LEU B 1 266 ? -6.525 -18.904 -18.066 1 98.78 266 LEU B CA 1
ATOM 4728 C C . LEU B 1 266 ? -5.122 -18.564 -17.575 1 98.78 266 LEU B C 1
ATOM 4730 O O . LEU B 1 266 ? -4.271 -19.448 -17.454 1 98.78 266 LEU B O 1
ATOM 4734 N N . ALA B 1 267 ? -4.877 -17.271 -17.35 1 98.73 267 ALA B N 1
ATOM 4735 C CA . ALA B 1 267 ? -3.633 -16.815 -16.737 1 98.73 267 ALA B CA 1
ATOM 4736 C C . ALA B 1 267 ? -3.764 -16.744 -15.218 1 98.73 267 ALA B C 1
ATOM 4738 O O . ALA B 1 267 ? -4.143 -15.707 -14.669 1 98.73 267 ALA B O 1
ATOM 4739 N N . ILE B 1 268 ? -3.465 -17.831 -14.572 1 97.5 268 ILE B N 1
ATOM 4740 C CA . ILE B 1 268 ? -3.693 -17.98 -13.138 1 97.5 268 ILE B CA 1
ATOM 4741 C C . ILE B 1 268 ? -2.355 -17.999 -12.403 1 97.5 268 ILE B C 1
ATOM 4743 O O . ILE B 1 268 ? -1.336 -18.405 -12.966 1 97.5 268 ILE B O 1
ATOM 4747 N N . LEU B 1 269 ? -2.302 -17.546 -11.149 1 97.38 269 LEU B N 1
ATOM 4748 C CA . LEU B 1 269 ? -1.088 -17.543 -10.339 1 97.38 269 LEU B CA 1
ATOM 4749 C C . LEU B 1 269 ? -0.641 -18.966 -10.025 1 97.38 269 LEU B C 1
ATOM 4751 O O . LEU B 1 269 ? -1.447 -19.899 -10.07 1 97.38 269 LEU B O 1
ATOM 4755 N N . HIS B 1 270 ? 0.534 -19.092 -9.69 1 97.45 270 HIS B N 1
ATOM 4756 C CA . HIS B 1 270 ? 1.097 -20.382 -9.309 1 97.45 270 HIS B CA 1
ATOM 4757 C C . HIS B 1 270 ? 0.7 -20.758 -7.885 1 97.45 270 HIS B C 1
ATOM 4759 O O . HIS B 1 270 ? 0.858 -19.957 -6.96 1 97.45 270 HIS B O 1
ATOM 4765 N N . PHE B 1 271 ? 0.185 -21.869 -7.669 1 93.18 271 PHE B N 1
ATOM 4766 C CA . PHE B 1 271 ? -0.024 -22.519 -6.38 1 93.18 271 PHE B CA 1
ATOM 4767 C C . PHE B 1 271 ? 0.078 -24.033 -6.514 1 93.18 271 PHE B C 1
ATOM 4769 O O . PHE B 1 271 ? 0.604 -24.54 -7.508 1 93.18 271 PHE B O 1
ATOM 4776 N N . LYS B 1 272 ? -0.352 -24.791 -5.532 1 93.33 272 LYS B N 1
ATOM 4777 C CA . LYS B 1 272 ? -0.175 -26.24 -5.518 1 93.33 272 LYS B CA 1
ATOM 4778 C C . LYS B 1 272 ? -0.755 -26.878 -6.778 1 93.33 272 LYS B C 1
ATOM 4780 O O . LYS B 1 272 ? -1.828 -26.485 -7.24 1 93.33 272 LYS B O 1
ATOM 4785 N N . ARG B 1 273 ? -0.025 -27.872 -7.259 1 95.37 273 ARG B N 1
ATOM 4786 C CA . ARG B 1 273 ? -0.405 -28.528 -8.506 1 95.37 273 ARG B CA 1
ATOM 4787 C C . ARG B 1 273 ? -1.833 -29.058 -8.434 1 95.37 273 ARG B C 1
ATOM 4789 O O . ARG B 1 273 ? -2.605 -28.907 -9.383 1 95.37 273 ARG B O 1
ATOM 4796 N N . SER B 1 274 ? -2.167 -29.681 -7.318 1 95.03 274 SER B N 1
ATOM 4797 C CA . SER B 1 274 ? -3.505 -30.241 -7.157 1 95.03 274 SER B CA 1
ATOM 4798 C C . SER B 1 274 ? -4.572 -29.153 -7.23 1 95.03 274 SER B C 1
ATOM 4800 O O . SER B 1 274 ? -5.638 -29.36 -7.813 1 95.03 274 SER B O 1
ATOM 4802 N N . ALA B 1 275 ? -4.261 -28.017 -6.622 1 93.58 275 ALA B N 1
ATOM 4803 C CA . ALA B 1 275 ? -5.202 -26.901 -6.666 1 93.58 275 ALA B CA 1
ATOM 4804 C C . ALA B 1 275 ? -5.341 -26.356 -8.085 1 93.58 275 ALA B C 1
ATOM 4806 O O . ALA B 1 275 ? -6.444 -26.021 -8.522 1 93.58 275 ALA B O 1
ATOM 4807 N N . HIS B 1 276 ? -4.213 -26.247 -8.775 1 95.96 276 HIS B N 1
ATOM 4808 C CA . HIS B 1 276 ? -4.228 -25.811 -10.167 1 95.96 276 HIS B CA 1
ATOM 4809 C C . HIS B 1 276 ? -5.106 -26.72 -11.02 1 95.96 276 HIS B C 1
ATOM 4811 O O . HIS B 1 276 ? -5.961 -26.241 -11.768 1 95.96 276 HIS B O 1
ATOM 4817 N N . LYS B 1 277 ? -4.943 -28.016 -10.94 1 96 277 LYS B N 1
ATOM 4818 C CA . LYS B 1 277 ? -5.725 -28.996 -11.689 1 96 277 LYS B CA 1
ATOM 4819 C C . LYS B 1 277 ? -7.203 -28.92 -11.318 1 96 277 LYS B C 1
ATOM 4821 O O . LYS B 1 277 ? -8.073 -29.049 -12.182 1 96 277 LYS B O 1
ATOM 4826 N N . ALA B 1 278 ? -7.435 -28.704 -10.014 1 95.51 278 ALA B N 1
ATOM 4827 C CA . ALA B 1 278 ? -8.814 -28.594 -9.548 1 95.51 278 ALA B CA 1
ATOM 4828 C C . ALA B 1 278 ? -9.52 -27.407 -10.197 1 95.51 278 ALA B C 1
ATOM 4830 O O . ALA B 1 278 ? -10.7 -27.492 -10.543 1 95.51 278 ALA B O 1
ATOM 4831 N N . VAL B 1 279 ? -8.83 -26.311 -10.358 1 96.14 279 VAL B N 1
ATOM 4832 C CA . VAL B 1 279 ? -9.414 -25.132 -10.987 1 96.14 279 VAL B CA 1
ATOM 4833 C C . VAL B 1 279 ? -9.743 -25.435 -12.447 1 96.14 279 VAL B C 1
ATOM 4835 O O . VAL B 1 279 ? -10.827 -25.096 -12.929 1 96.14 279 VAL B O 1
ATOM 4838 N N . LEU B 1 280 ? -8.835 -26.052 -13.182 1 97.22 280 LEU B N 1
ATOM 4839 C CA . LEU B 1 280 ? -9.08 -26.405 -14.576 1 97.22 280 LEU B CA 1
ATOM 4840 C C . LEU B 1 280 ? -10.294 -27.32 -14.699 1 97.22 280 LEU B C 1
ATOM 4842 O O . LEU B 1 280 ? -11.166 -27.091 -15.541 1 97.22 280 LEU B O 1
ATOM 4846 N N . GLU B 1 281 ? -10.294 -28.334 -13.783 1 97.56 281 GLU B N 1
ATOM 4847 C CA . GLU B 1 281 ? -11.404 -29.281 -13.802 1 97.56 281 GLU B CA 1
ATOM 4848 C C . GLU B 1 281 ? -12.733 -28.58 -13.535 1 97.56 281 GLU B C 1
ATOM 4850 O O . GLU B 1 281 ? -13.709 -28.791 -14.258 1 97.56 281 GLU B O 1
ATOM 4855 N N . GLU B 1 282 ? -12.789 -27.786 -12.531 1 97.5 282 GLU B N 1
ATOM 4856 C CA . GLU B 1 282 ? -14.002 -27.069 -12.147 1 97.5 282 GLU B CA 1
ATOM 4857 C C . GLU B 1 282 ? -14.505 -26.186 -13.286 1 97.5 282 GLU B C 1
ATOM 4859 O O . GLU B 1 282 ? -15.713 -26.07 -13.501 1 97.5 282 GLU B O 1
ATOM 4864 N N . LEU B 1 283 ? -13.577 -25.543 -14.03 1 97.49 283 LEU B N 1
ATOM 4865 C CA . LEU B 1 283 ? -13.947 -24.587 -15.068 1 97.49 283 LEU B CA 1
ATOM 4866 C C . LEU B 1 283 ? -14.079 -25.277 -16.421 1 97.49 283 LEU B C 1
ATOM 4868 O O . LEU B 1 283 ? -14.414 -24.636 -17.42 1 97.49 283 LEU B O 1
ATOM 4872 N N . GLY B 1 284 ? -13.81 -26.587 -16.508 1 97.92 284 GLY B N 1
ATOM 4873 C CA . GLY B 1 284 ? -13.901 -27.344 -17.746 1 97.92 284 GLY B CA 1
ATOM 4874 C C . GLY B 1 284 ? -12.794 -27.014 -18.73 1 97.92 284 GLY B C 1
ATOM 4875 O O . GLY B 1 284 ? -13.016 -27.005 -19.942 1 97.92 284 GLY B O 1
ATOM 4876 N N . LEU B 1 285 ? -11.604 -26.721 -18.187 1 98.13 285 LEU B N 1
ATOM 4877 C CA . LEU B 1 285 ? -10.496 -26.306 -19.04 1 98.13 285 LEU B CA 1
ATOM 4878 C C . LEU B 1 285 ? -9.483 -27.434 -19.203 1 98.13 285 LEU B C 1
ATOM 4880 O O . LEU B 1 285 ? -9.357 -28.293 -18.327 1 98.13 285 LEU B O 1
ATOM 4884 N N . LYS B 1 286 ? -8.799 -27.417 -20.323 1 97.52 286 LYS B N 1
ATOM 4885 C CA . LYS B 1 286 ? -7.697 -28.335 -20.594 1 97.52 286 LYS B CA 1
ATOM 4886 C C . LYS B 1 286 ? -6.359 -27.723 -20.188 1 97.52 286 LYS B C 1
ATOM 4888 O O . LYS B 1 286 ? -6.248 -26.505 -20.036 1 97.52 286 LYS B O 1
ATOM 4893 N N . GLU B 1 287 ? -5.338 -28.512 -20.09 1 95.86 287 GLU B N 1
ATOM 4894 C CA . GLU B 1 287 ? -4.015 -28.086 -19.644 1 95.86 287 GLU B CA 1
ATOM 4895 C C . GLU B 1 287 ? -3.381 -27.12 -20.641 1 95.86 287 GLU B C 1
ATOM 4897 O O . GLU B 1 287 ? -2.578 -26.265 -20.261 1 95.86 287 GLU B O 1
ATOM 4902 N N . GLU B 1 288 ? -3.812 -27.236 -21.949 1 96.21 288 GLU B N 1
ATOM 4903 C CA . GLU B 1 288 ? -3.232 -26.379 -22.98 1 96.21 288 GLU B CA 1
ATOM 4904 C C . GLU B 1 288 ? -3.792 -24.962 -22.898 1 96.21 288 GLU B C 1
ATOM 4906 O O . GLU B 1 288 ? -3.266 -24.044 -23.531 1 96.21 288 GLU B O 1
ATOM 4911 N N . GLN B 1 289 ? -4.801 -24.712 -22.141 1 98.18 289 GLN B N 1
ATOM 4912 C CA . GLN B 1 289 ? -5.445 -23.409 -22.015 1 98.18 289 GLN B CA 1
ATOM 4913 C C . GLN B 1 289 ? -4.898 -22.639 -20.817 1 98.18 289 GLN B C 1
ATOM 4915 O O . GLN B 1 289 ? -5.545 -21.716 -20.317 1 98.18 289 GLN B O 1
ATOM 4920 N N . THR B 1 290 ? -3.804 -23.109 -20.294 1 98.19 290 THR B N 1
ATOM 4921 C CA . THR B 1 290 ? -3.084 -22.429 -19.223 1 98.19 290 THR B CA 1
ATOM 4922 C C . THR B 1 290 ? -1.6 -22.783 -19.259 1 98.19 290 THR B C 1
ATOM 4924 O O . THR B 1 290 ? -1.171 -23.6 -20.076 1 98.19 290 THR B O 1
ATOM 4927 N N . THR B 1 291 ? -0.808 -22.063 -18.568 1 97.96 291 THR B N 1
ATOM 4928 C CA . THR B 1 291 ? 0.593 -22.396 -18.332 1 97.96 291 THR B CA 1
ATOM 4929 C C . THR B 1 291 ? 0.864 -22.565 -16.84 1 97.96 291 THR B C 1
ATOM 4931 O O . THR B 1 291 ? 0.605 -21.656 -16.049 1 97.96 291 THR B O 1
ATOM 4934 N N . TYR B 1 292 ? 1.214 -23.753 -16.403 1 98.01 292 TYR B N 1
ATOM 4935 C CA . TYR B 1 292 ? 1.638 -23.985 -15.026 1 98.01 292 TYR B CA 1
ATOM 4936 C C . TYR B 1 292 ? 3.081 -23.541 -14.818 1 98.01 292 TYR B C 1
ATOM 4938 O O . TYR B 1 292 ? 3.984 -23.992 -15.526 1 98.01 292 TYR B O 1
ATOM 4946 N N . LEU B 1 293 ? 3.42 -22.729 -13.885 1 98.57 293 LEU B N 1
ATOM 4947 C CA . LEU B 1 293 ? 4.669 -21.985 -13.77 1 98.57 293 LEU B CA 1
ATOM 4948 C C . LEU B 1 293 ? 5.679 -22.746 -12.917 1 98.57 293 LEU B C 1
ATOM 4950 O O . LEU B 1 293 ? 6.363 -22.152 -12.08 1 98.57 293 LEU B O 1
ATOM 4954 N N . GLU B 1 294 ? 5.821 -24.031 -13.163 1 98.31 294 GLU B N 1
ATOM 4955 C CA . GLU B 1 294 ? 6.645 -24.91 -12.338 1 98.31 294 GLU B CA 1
ATOM 4956 C C . GLU B 1 294 ? 8.126 -24.567 -12.474 1 98.31 294 GLU B C 1
ATOM 4958 O O . GLU B 1 294 ? 8.939 -24.957 -11.634 1 98.31 294 GLU B O 1
ATOM 4963 N N . ASN B 1 295 ? 8.567 -23.829 -13.542 1 98.53 295 ASN B N 1
ATOM 4964 C CA . ASN B 1 295 ? 9.961 -23.438 -13.722 1 98.53 295 ASN B CA 1
ATOM 4965 C C . ASN B 1 295 ? 10.218 -22.025 -13.206 1 98.53 295 ASN B C 1
ATOM 4967 O O . ASN B 1 295 ? 11.325 -21.502 -13.341 1 98.53 295 ASN B O 1
ATOM 4971 N N . TYR B 1 296 ? 9.231 -21.377 -12.648 1 98.65 296 TYR B N 1
ATOM 4972 C CA . TYR B 1 296 ? 9.357 -19.989 -12.216 1 98.65 296 TYR B CA 1
ATOM 4973 C C . TYR B 1 296 ? 8.862 -19.816 -10.785 1 98.65 296 TYR B C 1
ATOM 4975 O O . TYR B 1 296 ? 9.296 -18.904 -10.077 1 98.65 296 TYR B O 1
ATOM 4983 N N . GLY B 1 297 ? 7.952 -20.72 -10.337 1 98.3 297 GLY B N 1
ATOM 4984 C CA . GLY B 1 297 ? 7.302 -20.516 -9.052 1 98.3 297 GLY B CA 1
ATOM 4985 C C . GLY B 1 297 ? 6.299 -19.378 -9.065 1 98.3 297 GLY B C 1
ATOM 4986 O O . GLY B 1 297 ? 5.68 -19.101 -10.094 1 98.3 297 GLY B O 1
ATOM 4987 N N . HIS B 1 298 ? 6.028 -18.904 -7.901 1 98 298 HIS B N 1
ATOM 4988 C CA . HIS B 1 298 ? 5.05 -17.84 -7.705 1 98 298 HIS B CA 1
ATOM 4989 C C . HIS B 1 298 ? 5.725 -16.474 -7.647 1 98 298 HIS B C 1
ATOM 4991 O O . HIS B 1 298 ? 6.431 -16.167 -6.683 1 98 298 HIS B O 1
ATOM 4997 N N . LEU B 1 299 ? 5.543 -15.637 -8.663 1 98.38 299 LEU B N 1
ATOM 4998 C CA . LEU B 1 299 ? 6.17 -14.322 -8.736 1 98.38 299 LEU B CA 1
ATOM 4999 C C . LEU B 1 299 ? 5.194 -13.23 -8.31 1 98.38 299 LEU B C 1
ATOM 5001 O O . LEU B 1 299 ? 5.223 -12.121 -8.849 1 98.38 299 LEU B O 1
ATOM 5005 N N . GLY B 1 300 ? 4.221 -13.563 -7.413 1 97.33 300 GLY B N 1
ATOM 5006 C CA . GLY B 1 300 ? 3.243 -12.59 -6.952 1 97.33 300 GLY B CA 1
ATOM 5007 C C . GLY B 1 300 ? 2.273 -12.159 -8.035 1 97.33 300 GLY B C 1
ATOM 5008 O O . GLY B 1 300 ? 1.664 -13 -8.7 1 97.33 300 GLY B O 1
ATOM 5009 N N . GLN B 1 301 ? 2.033 -10.846 -8.146 1 97.85 301 GLN B N 1
ATOM 5010 C CA . GLN B 1 301 ? 1.097 -10.243 -9.089 1 97.85 301 GLN B CA 1
ATOM 5011 C C . GLN B 1 301 ? 1.628 -10.322 -10.518 1 97.85 301 GLN B C 1
ATOM 5013 O O . GLN B 1 301 ? 0.927 -9.965 -11.467 1 97.85 301 GLN B O 1
ATOM 5018 N N . ASN B 1 302 ? 2.905 -10.794 -10.733 1 98.72 302 ASN B N 1
ATOM 5019 C CA . ASN B 1 302 ? 3.527 -10.865 -12.05 1 98.72 302 ASN B CA 1
ATOM 5020 C C . ASN B 1 302 ? 3.145 -12.148 -12.783 1 98.72 302 ASN B C 1
ATOM 5022 O O . ASN B 1 302 ? 3.358 -12.265 -13.991 1 98.72 302 ASN B O 1
ATOM 5026 N N . ASP B 1 303 ? 2.562 -13.127 -12.096 1 98.77 303 ASP B N 1
ATOM 5027 C CA . ASP B 1 303 ? 2.319 -14.467 -12.622 1 98.77 303 ASP B CA 1
ATOM 5028 C C . ASP B 1 303 ? 1.482 -14.413 -13.898 1 98.77 303 ASP B C 1
ATOM 5030 O O . ASP B 1 303 ? 1.776 -15.113 -14.87 1 98.77 303 ASP B O 1
ATOM 5034 N N . GLN B 1 304 ? 0.454 -13.618 -13.884 1 98.75 304 GLN B N 1
ATOM 5035 C CA . GLN B 1 304 ? -0.483 -13.599 -15.003 1 98.75 304 GLN B CA 1
ATOM 5036 C C . GLN B 1 304 ? 0.171 -13.029 -16.258 1 98.75 304 GLN B C 1
ATOM 5038 O O . GLN B 1 304 ? -0.069 -13.515 -17.365 1 98.75 304 GLN B O 1
ATOM 5043 N N . VAL B 1 305 ? 1.022 -11.986 -16.069 1 98.85 305 VAL B N 1
ATOM 5044 C CA . VAL B 1 305 ? 1.7 -11.373 -17.206 1 98.85 305 VAL B CA 1
ATOM 5045 C C . VAL B 1 305 ? 2.753 -12.331 -17.758 1 98.85 305 VAL B C 1
ATOM 5047 O O . VAL B 1 305 ? 2.884 -12.487 -18.974 1 98.85 305 VAL B O 1
ATOM 5050 N N . LEU B 1 306 ? 3.472 -12.994 -16.83 1 98.9 306 LEU B N 1
ATOM 5051 C CA . LEU B 1 306 ? 4.427 -14.006 -17.268 1 98.9 306 LEU B CA 1
ATOM 5052 C C . LEU B 1 306 ? 3.724 -15.123 -18.032 1 98.9 306 LEU B C 1
ATOM 5054 O O . LEU B 1 306 ? 4.189 -15.542 -19.094 1 98.9 306 LEU B O 1
ATOM 5058 N N . SER B 1 307 ? 2.641 -15.59 -17.482 1 98.77 307 SER B N 1
ATOM 5059 C CA . SER B 1 307 ? 1.858 -16.638 -18.13 1 98.77 307 SER B CA 1
ATOM 5060 C C . SER B 1 307 ? 1.459 -16.235 -19.545 1 98.77 307 SER B C 1
ATOM 5062 O O . SER B 1 307 ? 1.596 -17.023 -20.483 1 98.77 307 SER B O 1
ATOM 5064 N N . MET B 1 308 ? 0.952 -15.063 -19.704 1 98.68 308 MET B N 1
ATOM 5065 C CA . MET B 1 308 ? 0.532 -14.579 -21.016 1 98.68 308 MET B CA 1
ATOM 5066 C C . MET B 1 308 ? 1.718 -14.495 -21.97 1 98.68 308 MET B C 1
ATOM 5068 O O . MET B 1 308 ? 1.601 -14.845 -23.146 1 98.68 308 MET B O 1
ATOM 5072 N N . LYS B 1 309 ? 2.902 -13.971 -21.502 1 98.39 309 LYS B N 1
ATOM 5073 C CA . LYS B 1 309 ? 4.104 -13.884 -22.327 1 98.39 309 LYS B CA 1
ATOM 5074 C C . LYS B 1 309 ? 4.534 -15.263 -22.819 1 98.39 309 LYS B C 1
ATOM 5076 O O . LYS B 1 309 ? 4.862 -15.433 -23.995 1 98.39 309 LYS B O 1
ATOM 5081 N N . LEU B 1 310 ? 4.513 -16.256 -21.917 1 98.45 310 LEU B N 1
ATOM 5082 C CA . LEU B 1 310 ? 4.879 -17.62 -22.284 1 98.45 310 LEU B CA 1
ATOM 5083 C C . LEU B 1 310 ? 3.866 -18.211 -23.259 1 98.45 310 LEU B C 1
ATOM 5085 O O . LEU B 1 310 ? 4.244 -18.891 -24.216 1 98.45 310 LEU B O 1
ATOM 5089 N N . ALA B 1 311 ? 2.611 -17.923 -23.002 1 98.4 311 ALA B N 1
ATOM 5090 C CA . ALA B 1 311 ? 1.547 -18.419 -23.871 1 98.4 311 ALA B CA 1
ATOM 5091 C C . ALA B 1 311 ? 1.704 -17.883 -25.291 1 98.4 311 ALA B C 1
ATOM 5093 O O . ALA B 1 311 ? 1.479 -18.608 -26.263 1 98.4 311 ALA B O 1
ATOM 5094 N N . LEU B 1 312 ? 1.984 -16.612 -25.393 1 97.57 312 LEU B N 1
ATOM 5095 C CA . LEU B 1 312 ? 2.206 -16.001 -26.699 1 97.57 312 LEU B CA 1
ATOM 5096 C C . LEU B 1 312 ? 3.392 -16.647 -27.407 1 97.57 312 LEU B C 1
ATOM 5098 O O . LEU B 1 312 ? 3.324 -16.936 -28.603 1 97.57 312 LEU B O 1
ATOM 5102 N N . LYS B 1 313 ? 4.452 -16.877 -26.759 1 96.97 313 LYS B N 1
ATOM 5103 C CA . LYS B 1 313 ? 5.649 -17.503 -27.315 1 96.97 313 LYS B CA 1
ATOM 5104 C C . LYS B 1 313 ? 5.367 -18.938 -27.75 1 96.97 313 LYS B C 1
ATOM 5106 O O . LYS B 1 313 ? 5.897 -19.401 -28.762 1 96.97 313 LYS B O 1
ATOM 5111 N N . GLU B 1 314 ? 4.516 -19.581 -26.998 1 97.16 314 GLU B N 1
ATOM 5112 C CA . GLU B 1 314 ? 4.262 -20.999 -27.23 1 97.16 314 GLU B CA 1
ATOM 5113 C C . GLU B 1 314 ? 3.06 -21.201 -28.149 1 97.16 314 GLU B C 1
ATOM 5115 O O . GLU B 1 314 ? 2.699 -22.336 -28.466 1 97.16 314 GLU B O 1
ATOM 5120 N N . GLY B 1 315 ? 2.374 -20.194 -28.542 1 96.54 315 GLY B N 1
ATOM 5121 C CA . GLY B 1 315 ? 1.229 -20.284 -29.434 1 96.54 315 GLY B CA 1
ATOM 5122 C C . GLY B 1 315 ? -0.036 -20.749 -28.737 1 96.54 315 GLY B C 1
ATOM 5123 O O . GLY B 1 315 ? -0.92 -21.332 -29.368 1 96.54 315 GLY B O 1
ATOM 5124 N N . LYS B 1 316 ? -0.173 -20.564 -27.411 1 97.51 316 LYS B N 1
ATOM 5125 C CA . LYS B 1 316 ? -1.334 -20.972 -26.625 1 97.51 316 LYS B CA 1
ATOM 5126 C C . LYS B 1 316 ? -2.376 -19.859 -26.565 1 97.51 316 LYS B C 1
ATOM 5128 O O . LYS B 1 316 ? -3.535 -20.105 -26.224 1 97.51 316 LYS B O 1
ATOM 5133 N N . LEU B 1 317 ? -1.985 -18.687 -26.732 1 97.34 317 LEU B N 1
ATOM 5134 C CA . LEU B 1 317 ? -2.86 -17.52 -26.733 1 97.34 317 LEU B CA 1
ATOM 5135 C C . LEU B 1 317 ? -3.066 -16.996 -28.151 1 97.34 317 LEU B C 1
ATOM 5137 O O . LEU B 1 317 ? -2.108 -16.585 -28.81 1 97.34 317 LEU B O 1
ATOM 5141 N N . ASN B 1 318 ? -4.331 -16.923 -28.646 1 95.73 318 ASN B N 1
ATOM 5142 C CA . ASN B 1 318 ? -4.657 -16.586 -30.028 1 95.73 318 ASN B CA 1
ATOM 5143 C C . ASN B 1 318 ? -5.585 -15.377 -30.106 1 95.73 318 ASN B C 1
ATOM 5145 O O . ASN B 1 318 ? -6.305 -15.079 -29.151 1 95.73 318 ASN B O 1
ATOM 5149 N N . PRO B 1 319 ? -5.412 -14.704 -31.249 1 96.57 319 PRO B N 1
ATOM 5150 C CA . PRO B 1 319 ? -6.423 -13.664 -31.453 1 96.57 319 PRO B CA 1
ATOM 5151 C C . PRO B 1 319 ? -7.849 -14.192 -31.315 1 96.57 319 PRO B C 1
ATOM 5153 O O . PRO B 1 319 ? -8.17 -15.26 -31.845 1 96.57 319 PRO B O 1
ATOM 5156 N N . GLY B 1 320 ? -8.693 -13.476 -30.58 1 97.33 320 GLY B N 1
ATOM 5157 C CA . GLY B 1 320 ? -10.076 -13.876 -30.372 1 97.33 320 GLY B CA 1
ATOM 5158 C C . GLY B 1 320 ? -10.307 -14.554 -29.035 1 97.33 320 GLY B C 1
ATOM 5159 O O . GLY B 1 320 ? -11.448 -14.686 -28.589 1 97.33 320 GLY B O 1
ATOM 5160 N N . ASP B 1 321 ? -9.261 -14.912 -28.397 1 98.57 321 ASP B N 1
ATOM 5161 C CA . ASP B 1 321 ? -9.393 -15.627 -27.132 1 98.57 321 ASP B CA 1
ATOM 5162 C C . ASP B 1 321 ? -9.947 -14.715 -26.04 1 98.57 321 ASP B C 1
ATOM 5164 O O . ASP B 1 321 ? -9.573 -13.543 -25.954 1 98.57 321 ASP B O 1
ATOM 5168 N N . VAL B 1 322 ? -10.841 -15.325 -25.219 1 98.75 322 VAL B N 1
ATOM 5169 C CA . VAL B 1 322 ? -11.186 -14.722 -23.935 1 98.75 322 VAL B CA 1
ATOM 5170 C C . VAL B 1 322 ? -10.193 -15.177 -22.868 1 98.75 322 VAL B C 1
ATOM 5172 O O . VAL B 1 322 ? -10.121 -16.364 -22.543 1 98.75 322 VAL B O 1
ATOM 5175 N N . VAL B 1 323 ? -9.455 -14.208 -22.399 1 98.87 323 VAL B N 1
ATOM 5176 C CA . VAL B 1 323 ? -8.424 -14.478 -21.403 1 98.87 323 VAL B CA 1
ATOM 5177 C C . VAL B 1 323 ? -8.909 -14.037 -20.024 1 98.87 323 VAL B C 1
ATOM 5179 O O . VAL B 1 323 ? -9.448 -12.938 -19.871 1 98.87 323 VAL B O 1
ATOM 5182 N N . VAL B 1 324 ? -8.769 -14.925 -19.062 1 98.91 324 VAL B N 1
ATOM 5183 C CA . VAL B 1 324 ? -9.049 -14.535 -17.684 1 98.91 324 VAL B CA 1
ATOM 5184 C C . VAL B 1 324 ? -7.755 -14.538 -16.874 1 98.91 324 VAL B C 1
ATOM 5186 O O . VAL B 1 324 ? -7.082 -15.567 -16.771 1 98.91 324 VAL B O 1
ATOM 5189 N N . MET B 1 325 ? -7.373 -13.351 -16.405 1 98.84 325 MET B N 1
ATOM 5190 C CA . MET B 1 325 ? -6.287 -13.199 -15.441 1 98.84 325 MET B CA 1
ATOM 5191 C C . MET B 1 325 ? -6.811 -13.293 -14.012 1 98.84 325 MET B C 1
ATOM 5193 O O . MET B 1 325 ? -7.774 -12.612 -13.653 1 98.84 325 MET B O 1
ATOM 5197 N N . VAL B 1 326 ? -6.233 -14.162 -13.211 1 98.38 326 VAL B N 1
ATOM 5198 C CA . VAL B 1 326 ? -6.79 -14.328 -11.873 1 98.38 326 VAL B CA 1
ATOM 5199 C C . VAL B 1 326 ? -5.664 -14.564 -10.87 1 98.38 326 VAL B C 1
ATOM 5201 O O . VAL B 1 326 ? -4.687 -15.253 -11.174 1 98.38 326 VAL B O 1
ATOM 5204 N N . GLY B 1 327 ? -5.727 -13.939 -9.706 1 96.17 327 GLY B N 1
ATOM 5205 C CA . GLY B 1 327 ? -4.794 -14.08 -8.599 1 96.17 327 GLY B CA 1
ATOM 5206 C C . GLY B 1 327 ? -5.438 -13.86 -7.244 1 96.17 327 GLY B C 1
ATOM 5207 O O . GLY B 1 327 ? -6.585 -13.416 -7.16 1 96.17 327 GLY B O 1
ATOM 5208 N N . ALA B 1 328 ? -4.729 -14.311 -6.242 1 92.28 328 ALA B N 1
ATOM 5209 C CA . ALA B 1 328 ? -5.109 -14.107 -4.847 1 92.28 328 ALA B CA 1
ATOM 5210 C C . ALA B 1 328 ? -3.883 -13.846 -3.977 1 92.28 328 ALA B C 1
ATOM 5212 O O . ALA B 1 328 ? -2.814 -14.412 -4.215 1 92.28 328 ALA B O 1
ATOM 5213 N N . GLY B 1 329 ? -4.03 -12.966 -3.025 1 87.52 329 GLY B N 1
ATOM 5214 C CA . GLY B 1 329 ? -2.913 -12.635 -2.156 1 87.52 329 GLY B CA 1
ATOM 5215 C C . GLY B 1 329 ? -3.294 -12.58 -0.689 1 87.52 329 GLY B C 1
ATOM 5216 O O . GLY B 1 329 ? -4.472 -12.449 -0.352 1 87.52 329 GLY B O 1
ATOM 5217 N N . ILE B 1 330 ? -2.179 -12.669 0.182 1 81.95 330 ILE B N 1
ATOM 5218 C CA . ILE B 1 330 ? -2.335 -12.623 1.632 1 81.95 330 ILE B CA 1
ATOM 5219 C C . ILE B 1 330 ? -3.025 -11.322 2.036 1 81.95 330 ILE B C 1
ATOM 5221 O O . ILE B 1 330 ? -2.845 -10.289 1.386 1 81.95 330 ILE B O 1
ATOM 5225 N N . GLY B 1 331 ? -3.8 -11.3 3.538 1 69.59 331 GLY B N 1
ATOM 5226 C CA . GLY B 1 331 ? -4.826 -10.302 3.793 1 69.59 331 GLY B CA 1
ATOM 5227 C C . GLY B 1 331 ? -6.077 -10.505 2.959 1 69.59 331 GLY B C 1
ATOM 5228 O O . GLY B 1 331 ? -7.155 -10.029 3.321 1 69.59 331 GLY B O 1
ATOM 5229 N N . PHE B 1 332 ? -6.327 -11.344 2.398 1 84.37 332 PHE B N 1
ATOM 5230 C CA . PHE B 1 332 ? -6.688 -12.159 1.244 1 84.37 332 PHE B CA 1
ATOM 5231 C C . PHE B 1 332 ? -7.642 -11.405 0.326 1 84.37 332 PHE B C 1
ATOM 5233 O O . PHE B 1 332 ? -8.674 -10.9 0.774 1 84.37 332 PHE B O 1
ATOM 5240 N N . VAL B 1 333 ? -7.176 -11.119 -0.716 1 92.21 333 VAL B N 1
ATOM 5241 C CA . VAL B 1 333 ? -7.916 -10.543 -1.835 1 92.21 333 VAL B CA 1
ATOM 5242 C C . VAL B 1 333 ? -7.862 -11.49 -3.032 1 92.21 333 VAL B C 1
ATOM 5244 O O . VAL B 1 333 ? -6.802 -12.029 -3.358 1 92.21 333 VAL B O 1
ATOM 5247 N N . TRP B 1 334 ? -9.044 -11.804 -3.539 1 96.54 334 TRP B N 1
ATOM 5248 C CA . TRP B 1 334 ? -9.172 -12.51 -4.81 1 96.54 334 TRP B CA 1
ATOM 5249 C C . TRP B 1 334 ? -9.562 -11.551 -5.929 1 96.54 334 TRP B C 1
ATOM 5251 O O . TRP B 1 334 ? -10.393 -10.661 -5.73 1 96.54 334 TRP B O 1
ATOM 5261 N N . ALA B 1 335 ? -8.864 -11.685 -7.019 1 98.1 335 ALA B N 1
ATOM 5262 C CA . ALA B 1 335 ? -9.058 -10.731 -8.108 1 98.1 335 ALA B CA 1
ATOM 5263 C C . ALA B 1 335 ? -9.001 -11.428 -9.464 1 98.1 335 ALA B C 1
ATOM 5265 O O . ALA B 1 335 ? -8.137 -12.277 -9.697 1 98.1 335 ALA B O 1
ATOM 5266 N N . ALA B 1 336 ? -9.969 -11.052 -10.405 1 98.67 336 ALA B N 1
ATOM 5267 C CA . ALA B 1 336 ? -9.975 -11.561 -11.774 1 98.67 336 ALA B CA 1
ATOM 5268 C C . ALA B 1 336 ? -10.299 -10.452 -12.771 1 98.67 336 ALA B C 1
ATOM 5270 O O . ALA B 1 336 ? -11.106 -9.565 -12.482 1 98.67 336 ALA B O 1
ATOM 5271 N N . THR B 1 337 ? -9.669 -10.436 -13.85 1 98.83 337 THR B N 1
ATOM 5272 C CA . THR B 1 337 ? -9.947 -9.536 -14.964 1 98.83 337 THR B CA 1
ATOM 5273 C C . THR B 1 337 ? -10.083 -10.317 -16.268 1 98.83 337 THR B C 1
ATOM 5275 O O . THR B 1 337 ? -9.253 -11.176 -16.573 1 98.83 337 THR B O 1
ATOM 5278 N N . THR B 1 338 ? -11.156 -10.061 -17.043 1 98.86 338 THR B N 1
ATOM 5279 C CA . THR B 1 338 ? -11.398 -10.659 -18.351 1 98.86 338 THR B CA 1
ATOM 5280 C C . THR B 1 338 ? -10.912 -9.737 -19.466 1 98.86 338 THR B C 1
ATOM 5282 O O . THR B 1 338 ? -11.226 -8.545 -19.474 1 98.86 338 THR B O 1
ATOM 5285 N N . VAL B 1 339 ? -10.081 -10.307 -20.327 1 98.84 339 VAL B N 1
ATOM 5286 C CA . VAL B 1 339 ? -9.522 -9.584 -21.464 1 98.84 339 VAL B CA 1
ATOM 5287 C C . VAL B 1 339 ? -9.912 -10.285 -22.764 1 98.84 339 VAL B C 1
ATOM 5289 O O . VAL B 1 339 ? -9.793 -11.507 -22.878 1 98.84 339 VAL B O 1
ATOM 5292 N N . LYS B 1 340 ? -10.454 -9.552 -23.724 1 98.73 340 LYS B N 1
ATOM 5293 C CA . LYS B 1 340 ? -10.609 -10.059 -25.085 1 98.73 340 LYS B CA 1
ATOM 5294 C C . LYS B 1 340 ? -9.351 -9.807 -25.912 1 98.73 340 LYS B C 1
ATOM 5296 O O . LYS B 1 340 ? -9.079 -8.671 -26.307 1 98.73 340 LYS B O 1
ATOM 5301 N N . TRP B 1 341 ? -8.62 -10.911 -26.17 1 98.42 341 TRP B N 1
ATOM 5302 C CA . TRP B 1 341 ? -7.323 -10.794 -26.827 1 98.42 341 TRP B CA 1
ATOM 5303 C C . TRP B 1 341 ? -7.479 -10.785 -28.344 1 98.42 341 TRP B C 1
ATOM 5305 O O . TRP B 1 341 ? -8.115 -11.675 -28.914 1 98.42 341 TRP B O 1
ATOM 5315 N N . GLY B 1 342 ? -6.783 -9.741 -29.025 1 96.34 342 GLY B N 1
ATOM 5316 C CA . GLY B 1 342 ? -6.782 -9.664 -30.477 1 96.34 342 GLY B CA 1
ATOM 5317 C C . GLY B 1 342 ? -7.483 -8.429 -31.01 1 96.34 342 GLY B C 1
ATOM 5318 O O . GLY B 1 342 ? -8.218 -7.762 -30.279 1 96.34 342 GLY B O 1
#

Organism: Petrotoga mobilis (strain DSM 10674 / SJ95) (NCBI:txid403833)

InterPro domains:
  IPR013747 Beta-ketoacyl-[acyl-carrier-protein] synthase III, C-terminal [PF08541] (253-341)
  IPR013751 Beta-ketoacyl-[acyl-carrier-protein] synthase III, N-terminal [PF08545] (116-197)
  IPR016039 Thiolase-like [G3DSA:3.40.47.10] (9-342)
  IPR016039 Thiolase-like [SSF53901] (11-341)

Nearest PDB structures (foldseek):
  4ryb-assembly1_B  TM=9.177E-01  e=4.529E-29  Neisseria meningitidis FAM18
  4xs7-assembly1_B  TM=8.174E-01  e=2.879E-24  Streptomyces peucetius
  5wgc-assembly1_B  TM=7.938E-01  e=2.528E-24  Streptomyces peucetius
  5tt4-assembly1_B  TM=7.803E-01  e=1.603E-24  Streptomyces peucetius
  4xs9-assembly1_B  TM=7.515E-01  e=1.668E-23  Streptomyces peucetius